Protein AF-A0A7R9HJ65-F1 (afdb_monomer_lite)

Radius of gyration: 23.32 Å; chains: 1; bounding box: 67×56×68 Å

Organism: NCBI:txid170555

Structure (mmCIF, N/CA/C/O backbone):
data_AF-A0A7R9HJ65-F1
#
_entry.id   AF-A0A7R9HJ65-F1
#
loop_
_atom_site.group_PDB
_atom_site.id
_atom_site.type_symbol
_atom_site.label_atom_id
_atom_site.label_alt_id
_atom_site.label_comp_id
_atom_site.label_asym_id
_atom_site.label_entity_id
_atom_site.label_seq_id
_atom_site.pdbx_PDB_ins_code
_atom_site.Cartn_x
_atom_site.Cartn_y
_atom_site.Cartn_z
_atom_site.occupancy
_atom_site.B_iso_or_equiv
_atom_site.auth_seq_id
_atom_site.auth_comp_id
_atom_site.auth_asym_id
_atom_site.auth_atom_id
_atom_site.pdbx_PDB_model_num
ATOM 1 N N . MET A 1 1 ? 46.222 -17.472 -14.767 1.00 26.11 1 MET A N 1
ATOM 2 C CA . MET A 1 1 ? 45.262 -18.427 -15.361 1.00 26.11 1 MET A CA 1
ATOM 3 C C . MET A 1 1 ? 44.500 -17.687 -16.441 1.00 26.11 1 MET A C 1
ATOM 5 O O . MET A 1 1 ? 43.893 -16.672 -16.134 1.00 26.11 1 MET A O 1
ATOM 9 N N . SER A 1 2 ? 44.626 -18.114 -17.695 1.00 20.55 2 SER A N 1
ATOM 10 C CA . SER A 1 2 ? 43.926 -17.523 -18.835 1.00 20.55 2 SER A CA 1
ATOM 11 C C . SER A 1 2 ? 42.445 -17.898 -18.783 1.00 20.55 2 SER A C 1
ATOM 13 O O . SER A 1 2 ? 42.084 -19.068 -18.866 1.00 20.55 2 SER A O 1
ATOM 15 N N . THR A 1 3 ? 41.571 -16.910 -18.630 1.00 23.78 3 THR A N 1
ATOM 16 C CA . THR A 1 3 ? 40.125 -17.082 -18.797 1.00 23.78 3 THR A CA 1
ATOM 17 C C . THR A 1 3 ? 39.753 -16.686 -20.220 1.00 23.78 3 THR A C 1
ATOM 19 O O . THR A 1 3 ? 39.739 -15.504 -20.551 1.00 23.78 3 THR A O 1
ATOM 22 N N . GLY A 1 4 ? 39.501 -17.683 -21.070 1.00 21.30 4 GLY A N 1
ATOM 23 C CA . GLY A 1 4 ? 38.876 -17.498 -22.380 1.00 21.30 4 GLY A CA 1
ATOM 24 C C . GLY A 1 4 ? 37.351 -17.468 -22.256 1.00 21.30 4 GLY A C 1
ATOM 25 O O . GLY A 1 4 ? 36.778 -18.196 -21.445 1.00 21.30 4 GLY A O 1
ATOM 26 N N . PHE A 1 5 ? 36.697 -16.627 -23.055 1.00 27.62 5 PHE A N 1
ATOM 27 C CA . PHE A 1 5 ? 35.241 -16.568 -23.167 1.00 27.62 5 PHE A CA 1
ATOM 28 C C . PHE A 1 5 ? 34.753 -17.605 -24.182 1.00 27.62 5 PHE A C 1
ATOM 30 O O . PHE A 1 5 ? 35.261 -17.672 -25.300 1.00 27.62 5 PHE A O 1
ATOM 37 N N . LEU A 1 6 ? 33.764 -18.414 -23.795 1.00 22.67 6 LEU A N 1
ATOM 38 C CA . LEU A 1 6 ? 33.111 -19.371 -24.684 1.00 22.67 6 LEU A CA 1
ATOM 39 C C . LEU A 1 6 ? 31.807 -18.747 -25.206 1.00 22.67 6 LEU A C 1
ATOM 41 O O . LEU A 1 6 ? 30.799 -18.739 -24.501 1.00 22.67 6 LEU A O 1
ATOM 45 N N . CYS A 1 7 ? 31.820 -18.223 -26.433 1.00 24.00 7 CYS A N 1
ATOM 46 C CA . CYS A 1 7 ? 30.585 -17.953 -27.171 1.00 24.00 7 CYS A CA 1
ATOM 47 C C . CYS A 1 7 ? 29.974 -19.295 -27.584 1.00 24.00 7 CYS A C 1
ATOM 49 O O . CYS A 1 7 ? 30.584 -20.049 -28.341 1.00 24.00 7 CYS A O 1
ATOM 51 N N . ILE A 1 8 ? 28.789 -19.616 -27.065 1.00 25.19 8 ILE A N 1
ATOM 52 C CA . ILE A 1 8 ? 28.050 -20.811 -27.478 1.00 25.19 8 ILE A CA 1
ATOM 53 C C . ILE A 1 8 ? 27.237 -20.442 -28.718 1.00 25.19 8 ILE A C 1
ATOM 55 O O . ILE A 1 8 ? 26.239 -19.731 -28.628 1.00 25.19 8 ILE A O 1
ATOM 59 N N . ASP A 1 9 ? 27.687 -20.932 -29.870 1.00 24.27 9 ASP A N 1
ATOM 60 C CA . ASP A 1 9 ? 26.897 -20.994 -31.096 1.00 24.27 9 ASP A CA 1
ATOM 61 C C . ASP A 1 9 ? 25.645 -21.859 -30.858 1.00 24.27 9 ASP A C 1
ATOM 63 O O . ASP A 1 9 ? 25.715 -22.946 -30.276 1.00 24.27 9 ASP A O 1
ATOM 67 N N . SER A 1 10 ? 24.496 -21.375 -31.330 1.00 30.28 10 SER A N 1
ATOM 68 C CA . SER A 1 10 ? 23.175 -22.013 -31.280 1.00 30.28 10 SER A CA 1
ATOM 69 C C . SER A 1 10 ? 23.114 -23.458 -31.809 1.00 30.28 10 SER A C 1
ATOM 71 O O . SER A 1 10 ? 22.160 -24.170 -31.495 1.00 30.28 10 SER A O 1
ATOM 73 N N . ASN A 1 11 ? 24.133 -23.923 -32.542 1.00 28.97 11 ASN A N 1
ATOM 74 C CA . ASN A 1 11 ? 24.221 -25.295 -33.057 1.00 28.97 11 ASN A CA 1
ATOM 75 C C . ASN A 1 11 ? 25.181 -26.231 -32.293 1.00 28.97 11 ASN A C 1
ATOM 77 O O . ASN A 1 11 ? 25.248 -27.426 -32.598 1.00 28.97 11 ASN A O 1
ATOM 81 N N . ALA A 1 12 ? 25.905 -25.755 -31.276 1.00 26.77 12 ALA A N 1
ATOM 82 C CA . ALA A 1 12 ? 26.898 -26.567 -30.575 1.00 26.77 12 ALA A CA 1
ATOM 83 C C . ALA A 1 12 ? 26.308 -27.283 -29.342 1.00 26.77 12 ALA A C 1
ATOM 85 O O . ALA A 1 12 ? 26.073 -26.690 -28.288 1.00 26.77 12 ALA A O 1
ATOM 86 N N . LYS A 1 13 ? 26.122 -28.609 -29.433 1.00 32.31 13 LYS A N 1
ATOM 87 C CA . LYS A 1 13 ? 25.860 -29.479 -28.270 1.00 32.31 13 LYS A CA 1
ATOM 88 C C . LYS A 1 13 ? 27.099 -29.543 -27.367 1.00 32.31 13 LYS A C 1
ATOM 90 O O . LYS A 1 13 ? 27.921 -30.444 -27.507 1.00 32.31 13 LYS A O 1
ATOM 95 N N . ALA A 1 14 ? 27.213 -28.641 -26.397 1.00 26.62 14 ALA A N 1
ATOM 96 C CA . ALA A 1 14 ? 28.236 -28.729 -25.358 1.00 26.62 14 ALA A CA 1
ATOM 97 C C . ALA A 1 14 ? 27.668 -29.377 -24.081 1.00 26.62 14 ALA A C 1
ATOM 99 O O . ALA A 1 14 ? 26.950 -28.755 -23.301 1.00 26.62 14 ALA A O 1
ATOM 100 N N . ARG A 1 15 ? 28.008 -30.653 -23.851 1.00 32.62 15 ARG A N 1
ATOM 101 C CA . ARG A 1 15 ? 27.999 -31.264 -22.511 1.00 32.62 15 ARG A CA 1
ATOM 102 C C . ARG A 1 15 ? 29.324 -30.921 -21.833 1.00 32.62 15 ARG A C 1
ATOM 104 O O . ARG A 1 15 ? 30.351 -31.335 -22.363 1.00 32.62 15 ARG A O 1
ATOM 111 N N . ARG A 1 16 ? 29.306 -30.315 -20.639 1.00 32.12 16 ARG A N 1
ATOM 112 C CA . ARG A 1 16 ? 30.127 -30.768 -19.497 1.00 32.12 16 ARG A CA 1
ATOM 113 C C . ARG A 1 16 ? 29.827 -30.040 -18.183 1.00 32.12 16 ARG A C 1
ATOM 115 O O . ARG A 1 16 ? 29.372 -28.905 -18.145 1.00 32.12 16 ARG A O 1
ATOM 122 N N . THR A 1 17 ? 30.090 -30.825 -17.148 1.00 31.55 17 THR A N 1
ATOM 123 C CA . THR A 1 17 ? 30.089 -30.646 -15.694 1.00 31.55 17 THR A CA 1
ATOM 124 C C . THR A 1 17 ? 30.709 -29.337 -15.201 1.00 31.55 17 THR A C 1
ATOM 126 O O . THR A 1 17 ? 31.811 -28.991 -15.616 1.00 31.55 17 THR A O 1
ATOM 129 N N . LEU A 1 18 ? 30.024 -28.665 -14.270 1.00 32.25 18 LEU A N 1
ATOM 130 C CA . LEU A 1 18 ? 30.516 -27.496 -13.533 1.00 32.25 18 LEU A CA 1
ATOM 131 C C . LEU A 1 18 ? 30.592 -27.823 -12.034 1.00 32.25 18 LEU A C 1
ATOM 133 O O . LEU A 1 18 ? 29.663 -28.419 -11.485 1.00 32.25 18 LEU A O 1
ATOM 137 N N . ASP A 1 19 ? 31.701 -27.433 -11.404 1.00 29.45 19 ASP A N 1
ATOM 138 C CA . ASP A 1 19 ? 32.012 -27.679 -9.992 1.00 29.45 19 ASP A CA 1
ATOM 139 C C . ASP A 1 19 ? 31.131 -26.868 -9.029 1.00 29.45 19 ASP A C 1
ATOM 141 O O . ASP A 1 19 ? 30.710 -25.743 -9.305 1.00 29.45 19 ASP A O 1
ATOM 145 N N . ALA A 1 20 ? 30.897 -27.429 -7.840 1.00 30.31 20 ALA A N 1
ATOM 146 C CA . ALA A 1 20 ? 29.960 -26.957 -6.814 1.00 30.31 20 ALA A CA 1
ATOM 147 C C . ALA A 1 20 ? 30.309 -25.606 -6.130 1.00 30.31 20 ALA A C 1
ATOM 149 O O . ALA A 1 20 ? 29.720 -25.275 -5.100 1.00 30.31 20 ALA A O 1
ATOM 150 N N . GLY A 1 21 ? 31.245 -24.820 -6.677 1.00 27.31 21 GLY A N 1
ATOM 151 C CA . GLY A 1 21 ? 31.765 -23.576 -6.087 1.00 27.31 21 GLY A CA 1
ATOM 152 C C . GLY A 1 21 ? 31.538 -22.289 -6.894 1.00 27.31 21 GLY A C 1
ATOM 153 O O . GLY A 1 21 ? 31.943 -21.217 -6.442 1.00 27.31 21 GLY A O 1
ATOM 154 N N . SER A 1 22 ? 30.921 -22.343 -8.078 1.00 28.52 22 SER A N 1
ATOM 155 C CA . SER A 1 22 ? 30.771 -21.161 -8.942 1.00 28.52 22 SER A CA 1
ATOM 156 C C . SER A 1 22 ? 29.714 -20.169 -8.422 1.00 28.52 22 SER A C 1
ATOM 158 O O . SER A 1 22 ? 28.592 -20.548 -8.090 1.00 28.52 22 SER A O 1
ATOM 160 N N . ARG A 1 23 ? 30.064 -18.875 -8.366 1.00 30.45 23 ARG A N 1
ATOM 161 C CA . ARG A 1 23 ? 29.131 -17.761 -8.103 1.00 30.45 23 ARG A CA 1
ATOM 162 C C . ARG A 1 23 ? 28.402 -17.389 -9.403 1.00 30.45 23 ARG A C 1
ATOM 164 O O . ARG A 1 23 ? 29.033 -17.324 -10.453 1.00 30.45 23 ARG A O 1
ATOM 171 N N . PHE A 1 24 ? 27.093 -17.146 -9.336 1.00 34.34 24 PHE A N 1
ATOM 172 C CA . PHE A 1 24 ? 26.239 -16.884 -10.506 1.00 34.34 24 PHE A CA 1
ATOM 173 C C . PHE A 1 24 ? 25.971 -15.385 -10.679 1.00 34.34 24 PHE A C 1
ATOM 175 O O . PHE A 1 24 ? 25.648 -14.713 -9.701 1.00 34.34 24 PHE A O 1
ATOM 182 N N . VAL A 1 25 ? 26.044 -14.893 -11.918 1.00 32.84 25 VAL A N 1
ATOM 183 C CA . VAL A 1 25 ? 25.649 -13.531 -12.318 1.00 32.84 25 VAL A CA 1
ATOM 184 C C . VAL A 1 25 ? 24.407 -13.647 -13.202 1.00 32.84 25 VAL A C 1
ATOM 186 O O . VAL A 1 25 ? 24.380 -14.469 -14.117 1.00 32.84 25 VAL A O 1
ATOM 189 N N . VAL A 1 26 ? 23.360 -12.874 -12.902 1.00 34.34 26 VAL A N 1
ATOM 190 C CA . VAL A 1 26 ? 22.130 -12.834 -13.710 1.00 34.34 26 VAL A CA 1
ATOM 191 C C . VAL A 1 26 ? 22.216 -11.644 -14.656 1.00 34.34 26 VAL A C 1
ATOM 193 O O . VAL A 1 26 ? 22.351 -10.508 -14.205 1.00 34.34 26 VAL A O 1
ATOM 196 N N . PHE A 1 27 ? 22.101 -11.913 -15.954 1.00 34.47 27 PHE A N 1
ATOM 197 C CA . PHE A 1 27 ? 22.073 -10.901 -17.004 1.00 34.47 27 PHE A CA 1
ATOM 198 C C . PHE A 1 27 ? 20.659 -10.787 -17.581 1.00 34.47 27 PHE A C 1
ATOM 200 O O . PHE A 1 27 ? 20.027 -11.800 -17.887 1.00 34.47 27 PHE A O 1
ATOM 207 N N . THR A 1 28 ? 20.163 -9.562 -17.736 1.00 36.16 28 THR A N 1
ATOM 208 C CA . THR A 1 28 ? 18.911 -9.262 -18.443 1.00 36.16 28 THR A CA 1
ATOM 209 C C . THR A 1 28 ? 19.227 -8.438 -19.683 1.00 36.16 28 THR A C 1
ATOM 211 O O . THR A 1 28 ? 19.872 -7.399 -19.575 1.00 36.16 28 THR A O 1
ATOM 214 N N . ILE A 1 29 ? 18.778 -8.905 -20.852 1.00 39.41 29 ILE A N 1
ATOM 215 C CA . ILE A 1 29 ? 18.858 -8.154 -22.111 1.00 39.41 29 ILE A CA 1
ATOM 216 C C . ILE A 1 29 ? 17.575 -7.331 -22.223 1.00 39.41 29 ILE A C 1
ATOM 218 O O . ILE A 1 29 ? 16.492 -7.904 -22.358 1.00 39.41 29 ILE A O 1
ATOM 222 N N . GLU A 1 30 ? 17.682 -6.005 -22.119 1.00 36.00 30 GLU A N 1
ATOM 223 C CA . GLU A 1 30 ? 16.508 -5.121 -22.091 1.00 36.00 30 GLU A CA 1
ATOM 224 C C . GLU A 1 30 ? 16.099 -4.594 -23.479 1.00 36.00 30 GLU A C 1
ATOM 226 O O . GLU A 1 30 ? 14.924 -4.280 -23.674 1.00 36.00 30 GLU A O 1
ATOM 231 N N . SER A 1 31 ? 17.001 -4.544 -24.473 1.00 36.03 31 SER A N 1
ATOM 232 C CA . SER A 1 31 ? 16.646 -4.168 -25.854 1.00 36.03 31 SER A CA 1
ATOM 233 C C . SER A 1 31 ? 17.723 -4.510 -26.898 1.00 36.03 31 SER A C 1
ATOM 235 O O . SER A 1 31 ? 18.891 -4.687 -26.567 1.00 36.03 31 SER A O 1
ATOM 237 N N . VAL A 1 32 ? 17.294 -4.590 -28.164 1.00 32.28 32 VAL A N 1
ATOM 238 C CA . VAL A 1 32 ? 18.119 -4.598 -29.385 1.00 32.28 32 VAL A CA 1
ATOM 239 C C . VAL A 1 32 ? 17.658 -3.379 -30.179 1.00 32.28 32 VAL A C 1
ATOM 241 O O . VAL A 1 32 ? 16.515 -3.353 -30.638 1.00 32.28 32 VAL A O 1
ATOM 244 N N . VAL A 1 33 ? 18.494 -2.348 -30.298 1.00 37.12 33 VAL A N 1
ATOM 245 C CA . VAL A 1 33 ? 18.158 -1.144 -31.075 1.00 37.12 33 VAL A CA 1
ATOM 246 C C . VAL A 1 33 ? 19.069 -1.077 -32.293 1.00 37.12 33 VAL A C 1
ATOM 248 O O . VAL A 1 33 ? 20.281 -0.967 -32.135 1.00 37.12 33 VAL A O 1
ATOM 251 N N . ALA A 1 34 ? 18.475 -1.132 -33.487 1.00 33.91 34 ALA A N 1
ATOM 252 C CA . ALA A 1 34 ? 19.133 -0.788 -34.743 1.00 33.91 34 ALA A CA 1
ATOM 253 C C . ALA A 1 34 ? 18.885 0.699 -35.035 1.00 33.91 34 ALA A C 1
ATOM 255 O O . ALA A 1 34 ? 17.727 1.117 -35.114 1.00 33.91 34 ALA A O 1
ATOM 256 N N . THR A 1 35 ? 19.933 1.511 -35.187 1.00 41.88 35 THR A N 1
ATOM 257 C CA . THR A 1 35 ? 19.783 2.926 -35.566 1.00 41.88 35 THR A CA 1
ATO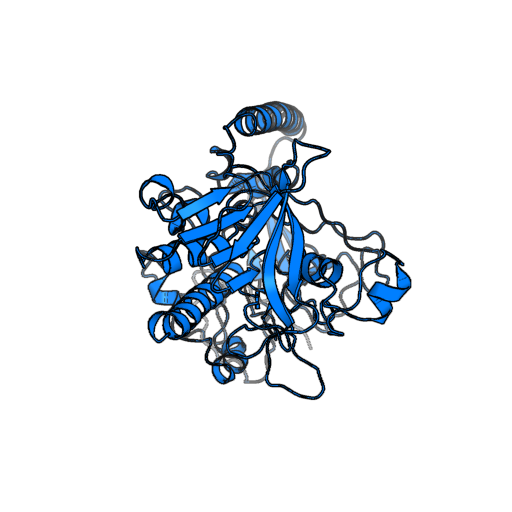M 258 C C . THR A 1 35 ? 20.511 3.237 -36.869 1.00 41.88 35 THR A C 1
ATOM 260 O O . THR A 1 35 ? 21.663 2.871 -37.061 1.00 41.88 35 THR A O 1
ATOM 263 N N . ASN A 1 36 ? 19.825 3.955 -37.759 1.00 39.09 36 ASN A N 1
ATOM 264 C CA . ASN A 1 36 ? 20.434 4.854 -38.734 1.00 39.09 36 ASN A CA 1
ATOM 265 C C . ASN A 1 36 ? 19.579 6.134 -38.767 1.00 39.09 36 ASN A C 1
ATOM 267 O O . ASN A 1 36 ? 18.357 6.049 -38.862 1.00 39.09 36 ASN A O 1
ATOM 271 N N . THR A 1 37 ? 20.243 7.297 -38.734 1.00 44.09 37 THR A N 1
ATOM 272 C CA . THR A 1 37 ? 19.756 8.698 -38.845 1.00 44.09 37 THR A CA 1
ATOM 273 C C . THR A 1 37 ? 19.435 9.458 -37.541 1.00 44.09 37 THR A C 1
ATOM 275 O O . THR A 1 37 ? 18.446 9.223 -36.856 1.00 44.09 37 THR A O 1
ATOM 278 N N . THR A 1 38 ? 20.285 10.442 -37.219 1.00 47.88 38 THR A N 1
ATOM 279 C CA . THR A 1 38 ? 20.420 11.013 -35.863 1.00 47.88 38 THR A CA 1
ATOM 280 C C . THR A 1 38 ? 19.763 12.389 -35.659 1.00 47.88 38 THR A C 1
ATOM 282 O O . THR A 1 38 ? 19.570 12.785 -34.521 1.00 47.88 38 THR A O 1
ATOM 285 N N . ALA A 1 39 ? 19.371 13.133 -36.703 1.00 35.47 39 ALA A N 1
ATOM 286 C CA . ALA A 1 39 ? 18.845 14.506 -36.533 1.00 35.47 39 ALA A CA 1
ATOM 287 C C . ALA A 1 39 ? 17.316 14.635 -36.709 1.00 35.47 39 ALA A C 1
ATOM 289 O O . ALA A 1 39 ? 16.653 15.308 -35.921 1.00 35.47 39 ALA A O 1
ATOM 290 N N . CYS A 1 40 ? 16.727 13.954 -37.701 1.00 35.53 40 CYS A N 1
ATOM 291 C CA . CYS A 1 40 ? 15.275 13.986 -37.939 1.00 35.53 40 CYS A CA 1
ATOM 292 C C . CYS A 1 40 ? 14.498 13.250 -36.831 1.00 35.53 40 CYS A C 1
ATOM 294 O O . CYS A 1 40 ? 13.454 13.718 -36.379 1.00 35.53 40 CYS A O 1
ATOM 296 N N . VAL A 1 41 ? 15.059 12.149 -36.318 1.00 50.16 41 VAL A N 1
ATOM 297 C CA . VAL A 1 41 ? 14.464 11.355 -35.233 1.00 50.16 41 VAL A CA 1
ATOM 298 C C . VAL A 1 41 ? 14.353 12.162 -33.938 1.00 50.16 41 VAL A C 1
ATOM 300 O O . VAL A 1 41 ? 13.341 12.048 -33.259 1.00 50.16 41 VAL A O 1
ATOM 303 N N . ILE A 1 42 ? 15.324 13.026 -33.615 1.00 44.84 42 ILE A N 1
ATOM 304 C CA . ILE A 1 42 ? 15.320 13.799 -32.359 1.00 44.84 42 ILE A CA 1
ATOM 305 C C . ILE A 1 42 ? 14.216 14.864 -32.358 1.00 44.84 42 ILE A C 1
ATOM 307 O O . ILE A 1 42 ? 13.472 14.966 -31.386 1.00 44.84 42 ILE A O 1
ATOM 311 N N . ASN A 1 43 ? 14.050 15.628 -33.443 1.00 43.75 43 ASN A N 1
ATOM 312 C CA . ASN A 1 43 ? 12.994 16.647 -33.514 1.00 43.75 43 ASN A CA 1
ATOM 313 C C . ASN A 1 43 ? 11.592 16.032 -33.616 1.00 43.75 43 ASN A C 1
ATOM 315 O O . ASN A 1 43 ? 10.664 16.517 -32.966 1.00 43.75 43 ASN A O 1
ATOM 319 N N . THR A 1 44 ? 11.430 14.933 -34.358 1.00 53.31 44 THR A N 1
ATOM 320 C CA . THR A 1 44 ? 10.157 14.198 -34.400 1.00 53.31 44 THR A CA 1
ATOM 321 C C . THR A 1 44 ? 9.855 13.542 -33.053 1.00 53.31 44 THR A C 1
ATOM 323 O O . THR A 1 44 ? 8.713 13.600 -32.607 1.00 53.31 44 THR A O 1
ATOM 326 N N . ALA A 1 45 ? 10.861 13.004 -32.354 1.00 55.16 45 ALA A N 1
ATOM 327 C CA . ALA A 1 45 ? 10.707 12.492 -30.996 1.00 55.16 45 ALA A CA 1
ATOM 328 C C . ALA A 1 45 ? 10.326 13.609 -30.020 1.00 55.16 45 ALA A C 1
ATOM 330 O O . ALA A 1 45 ? 9.383 13.427 -29.269 1.00 55.16 45 ALA A O 1
ATOM 331 N N . ASN A 1 46 ? 10.961 14.784 -30.058 1.00 50.28 46 ASN A N 1
ATOM 332 C CA . ASN A 1 46 ? 10.620 15.905 -29.173 1.00 50.28 46 ASN A CA 1
ATOM 333 C C . ASN A 1 46 ? 9.206 16.451 -29.429 1.00 50.28 46 ASN A C 1
ATOM 335 O O . ASN A 1 46 ? 8.460 16.686 -28.481 1.00 50.28 46 ASN A O 1
ATOM 339 N N . ASN A 1 47 ? 8.796 16.593 -30.692 1.00 53.12 47 ASN A N 1
ATOM 340 C CA . ASN A 1 47 ? 7.438 17.020 -31.041 1.00 53.12 47 ASN A CA 1
ATOM 341 C C . ASN A 1 47 ? 6.396 15.964 -30.665 1.00 53.12 47 ASN A C 1
ATOM 343 O O . ASN A 1 47 ? 5.368 16.300 -30.074 1.00 53.12 47 ASN A O 1
ATOM 347 N N . PHE A 1 48 ? 6.687 14.687 -30.937 1.00 68.94 48 PHE A N 1
ATOM 348 C CA . PHE A 1 48 ? 5.887 13.577 -30.439 1.00 68.94 48 PHE A CA 1
ATOM 349 C C . PHE A 1 48 ? 5.791 13.653 -28.920 1.00 68.94 48 PHE A C 1
ATOM 351 O O . PHE A 1 48 ? 4.690 13.612 -28.404 1.00 68.94 48 PHE A O 1
ATOM 358 N N . MET A 1 49 ? 6.895 13.870 -28.207 1.00 61.09 49 MET A N 1
ATOM 359 C CA . MET A 1 49 ? 6.938 13.953 -26.749 1.00 61.09 49 MET A CA 1
ATOM 360 C C . MET A 1 49 ? 6.137 15.125 -26.187 1.00 61.09 49 MET A C 1
ATOM 362 O O . MET A 1 49 ? 5.450 14.946 -25.181 1.00 61.09 49 MET A O 1
ATOM 366 N N . THR A 1 50 ? 6.162 16.297 -26.819 1.00 61.25 50 THR A N 1
ATOM 367 C CA . THR A 1 50 ? 5.342 17.444 -26.407 1.00 61.25 50 THR A CA 1
ATOM 368 C C . THR A 1 50 ? 3.859 17.170 -26.644 1.00 61.25 50 THR A C 1
ATOM 370 O O . THR A 1 50 ? 3.054 17.346 -25.731 1.00 61.25 50 THR A O 1
ATOM 373 N N . ILE A 1 51 ? 3.484 16.666 -27.825 1.00 65.25 51 ILE A N 1
ATOM 374 C CA . ILE A 1 51 ? 2.092 16.294 -28.133 1.00 65.25 51 ILE A CA 1
ATOM 375 C C . ILE A 1 51 ? 1.620 15.184 -27.184 1.00 65.25 51 ILE A C 1
ATOM 377 O O . ILE A 1 51 ? 0.546 15.272 -26.596 1.00 65.25 51 ILE A O 1
ATOM 381 N N . PHE A 1 52 ? 2.453 14.172 -26.974 1.00 66.69 52 PHE A N 1
ATOM 382 C CA . PHE A 1 52 ? 2.222 13.033 -26.098 1.00 66.69 52 PHE A CA 1
ATOM 383 C C . PHE A 1 52 ? 2.028 13.469 -24.644 1.00 66.69 52 PHE A C 1
ATOM 385 O O . PHE A 1 52 ? 1.069 13.056 -23.997 1.00 66.69 52 PHE A O 1
ATOM 392 N N . SER A 1 53 ? 2.877 14.368 -24.142 1.00 62.19 53 SER A N 1
ATOM 393 C CA . SER A 1 53 ? 2.758 14.928 -22.791 1.00 62.19 53 SER A CA 1
ATOM 394 C C . SER A 1 53 ? 1.473 15.742 -22.626 1.00 62.19 53 SER A C 1
ATOM 396 O O . SER A 1 53 ? 0.790 15.604 -21.611 1.00 62.19 53 SER A O 1
ATOM 398 N N . THR A 1 54 ? 1.101 16.532 -23.637 1.00 64.25 54 THR A N 1
ATOM 399 C CA . THR A 1 54 ? -0.148 17.307 -23.651 1.00 64.25 54 THR A CA 1
ATOM 400 C C . THR A 1 54 ? -1.382 16.402 -23.700 1.00 64.25 54 THR A C 1
ATOM 402 O O . THR A 1 54 ? -2.337 16.636 -22.962 1.00 64.25 54 THR A O 1
ATOM 405 N N . LEU A 1 55 ? -1.362 15.322 -24.490 1.00 66.19 55 LEU A N 1
ATOM 406 C CA . LEU A 1 55 ? -2.445 14.331 -24.546 1.00 66.19 55 LEU A CA 1
ATOM 407 C C . LEU A 1 55 ? -2.611 13.589 -23.215 1.00 66.19 55 LEU A C 1
ATOM 409 O O . LEU A 1 55 ? -3.735 13.400 -22.751 1.00 66.19 55 LEU A O 1
ATOM 413 N N . ILE A 1 56 ? -1.504 13.217 -22.563 1.00 64.50 56 ILE A N 1
ATOM 414 C CA . ILE A 1 56 ? -1.535 12.637 -21.215 1.00 64.50 56 ILE A CA 1
ATOM 415 C C . ILE A 1 56 ? -2.149 13.629 -20.230 1.00 64.50 56 ILE A C 1
ATOM 417 O O . ILE A 1 56 ? -3.056 13.264 -19.483 1.00 64.50 56 ILE A O 1
ATOM 421 N N . ALA A 1 57 ? -1.693 14.884 -20.239 1.00 60.47 57 ALA A N 1
ATOM 422 C CA . ALA A 1 57 ? -2.217 15.917 -19.354 1.00 60.47 57 ALA A CA 1
ATOM 423 C C . ALA A 1 57 ? -3.730 16.115 -19.555 1.00 60.47 57 ALA A C 1
ATOM 425 O O . ALA A 1 57 ? -4.476 16.119 -18.573 1.00 60.47 57 ALA A O 1
ATOM 426 N N . ALA A 1 58 ? -4.197 16.165 -20.806 1.00 61.31 58 ALA A N 1
ATOM 427 C CA . ALA A 1 58 ? -5.615 16.270 -21.145 1.00 61.31 58 ALA A CA 1
ATOM 428 C C . ALA A 1 58 ? -6.439 15.070 -20.639 1.00 61.31 58 ALA A C 1
ATOM 430 O O . ALA A 1 58 ? -7.533 15.258 -20.114 1.00 61.31 58 ALA A O 1
ATOM 431 N N . GLN A 1 59 ? -5.908 13.843 -20.713 1.00 59.56 59 GLN A N 1
ATOM 432 C CA . GLN A 1 59 ? -6.577 12.648 -20.174 1.00 59.56 59 GLN A CA 1
ATOM 433 C C . GLN A 1 59 ? -6.603 12.594 -18.639 1.00 59.56 59 GLN A C 1
ATOM 435 O O . GLN A 1 59 ? -7.443 11.901 -18.061 1.00 59.56 59 GLN A O 1
ATOM 440 N N . THR A 1 60 ? -5.692 13.303 -17.966 1.00 52.75 60 THR A N 1
ATOM 441 C CA . THR A 1 60 ? -5.631 13.347 -16.496 1.00 52.75 60 THR A CA 1
ATOM 442 C C . THR A 1 60 ? -6.541 14.403 -15.865 1.00 52.75 60 THR A C 1
ATOM 444 O O . THR A 1 60 ? -6.751 14.361 -14.651 1.00 52.75 60 THR A O 1
ATOM 447 N N . GLN A 1 61 ? -7.104 15.329 -16.652 1.00 48.12 61 GLN A N 1
ATOM 448 C CA . GLN A 1 61 ? -7.995 16.365 -16.134 1.00 48.12 61 GLN A CA 1
ATOM 449 C C . GLN A 1 61 ? -9.460 15.905 -16.085 1.00 48.12 61 GLN A C 1
ATOM 451 O O . GLN A 1 61 ? -10.005 15.353 -17.034 1.00 48.12 61 GLN A O 1
ATOM 456 N N . ASN A 1 62 ? -10.095 16.192 -14.947 1.00 49.88 62 ASN A N 1
ATOM 457 C CA . ASN A 1 62 ? -11.529 16.094 -14.677 1.00 49.88 62 ASN A CA 1
ATOM 458 C C . ASN A 1 62 ? -12.182 14.711 -14.763 1.00 49.88 62 ASN A C 1
ATOM 460 O O . ASN A 1 62 ? -12.799 14.335 -15.757 1.00 49.88 62 ASN A O 1
ATOM 464 N N . ARG A 1 63 ? -12.227 14.035 -13.607 1.00 49.19 63 ARG A N 1
ATOM 465 C CA . ARG A 1 63 ? -13.402 13.243 -13.217 1.00 49.19 63 ARG A CA 1
ATOM 466 C C . ARG A 1 63 ? -13.739 13.517 -11.758 1.00 49.19 63 ARG A C 1
ATOM 468 O O . ARG A 1 63 ? -12.848 13.530 -10.912 1.00 49.19 63 ARG A O 1
ATOM 475 N N . SER A 1 64 ? -15.023 13.753 -11.507 1.00 45.91 64 SER A N 1
ATOM 476 C CA . SER A 1 64 ? -15.614 14.047 -10.203 1.00 45.91 64 SER A CA 1
ATOM 477 C C . SER A 1 64 ? -15.110 13.086 -9.128 1.00 45.91 64 SER A C 1
ATOM 479 O O . SER A 1 64 ? -15.295 11.870 -9.227 1.00 45.91 64 SER A O 1
ATOM 481 N N . THR A 1 65 ? -14.486 13.632 -8.089 1.00 54.81 65 THR A N 1
ATOM 482 C CA . THR A 1 65 ? -14.306 12.933 -6.820 1.00 54.81 65 THR A CA 1
ATOM 483 C C . THR A 1 65 ? -15.687 12.728 -6.215 1.00 54.81 65 THR A C 1
ATOM 485 O O . THR A 1 65 ? -16.378 13.700 -5.922 1.00 54.81 65 THR A O 1
ATOM 488 N N . GLU A 1 66 ? -16.110 11.474 -6.061 1.00 58.66 66 GLU A N 1
ATOM 489 C CA . GLU A 1 66 ? -17.289 11.148 -5.259 1.00 58.66 66 GLU A CA 1
ATOM 490 C C . GLU A 1 66 ? -16.983 11.616 -3.828 1.00 58.66 66 GLU A C 1
ATOM 492 O O . GLU A 1 66 ? -16.138 11.037 -3.140 1.00 58.66 66 GLU A O 1
ATOM 497 N N . LEU A 1 67 ? -17.572 12.747 -3.432 1.00 58.72 67 LEU A N 1
ATOM 498 C CA . LEU A 1 67 ? -17.407 13.306 -2.098 1.00 58.72 67 LEU A CA 1
ATOM 499 C C . LEU A 1 67 ? -18.128 12.380 -1.124 1.00 58.72 67 LEU A C 1
ATOM 501 O O . LEU A 1 67 ? -19.341 12.192 -1.203 1.00 58.72 67 LEU A O 1
ATOM 505 N N . ILE A 1 68 ? -17.367 11.777 -0.218 1.00 66.75 68 ILE A N 1
ATOM 506 C CA . ILE A 1 68 ? -17.938 10.966 0.850 1.00 66.75 68 ILE A CA 1
ATOM 507 C C . ILE A 1 68 ? -18.446 11.918 1.937 1.00 66.75 68 ILE A C 1
ATOM 509 O O . ILE A 1 68 ? -17.715 12.847 2.301 1.00 66.75 68 ILE A O 1
ATOM 513 N N . PRO A 1 69 ? -19.665 11.712 2.471 1.00 63.38 69 PRO A N 1
ATOM 514 C CA . PRO A 1 69 ? -20.167 12.503 3.583 1.00 63.38 69 PRO A CA 1
ATOM 515 C C . PRO A 1 69 ? -19.155 12.558 4.731 1.00 63.38 69 PRO A C 1
ATOM 517 O O . PRO A 1 69 ? -18.507 11.556 5.063 1.00 63.38 69 PRO A O 1
ATOM 520 N N . LYS A 1 70 ? -19.018 13.736 5.349 1.00 63.62 70 LYS A N 1
ATOM 521 C CA . LYS A 1 70 ? -18.156 13.910 6.524 1.00 63.62 70 LYS A CA 1
ATOM 522 C C . LYS A 1 70 ? -18.548 12.888 7.599 1.00 63.62 70 LYS A C 1
ATOM 524 O O . LYS A 1 70 ? -19.731 12.703 7.862 1.00 63.62 70 LYS A O 1
ATOM 529 N N . ASN A 1 71 ? -17.547 12.254 8.212 1.00 65.75 71 ASN A N 1
ATOM 530 C CA . ASN A 1 71 ? -17.703 11.254 9.277 1.00 65.75 71 ASN A CA 1
ATOM 531 C C . ASN A 1 71 ? -18.386 9.942 8.851 1.00 65.75 71 ASN A C 1
ATOM 533 O O . ASN A 1 71 ? -19.055 9.301 9.659 1.00 65.75 71 ASN A O 1
ATOM 537 N N . THR A 1 72 ? -18.200 9.512 7.601 1.00 76.12 72 THR A N 1
ATOM 538 C CA . THR A 1 72 ? -18.620 8.164 7.195 1.00 76.12 72 THR A CA 1
ATOM 539 C C . THR A 1 72 ? -17.728 7.110 7.856 1.00 76.12 72 THR A C 1
ATOM 541 O O . THR A 1 72 ? -16.497 7.184 7.795 1.00 76.12 72 THR A O 1
ATOM 544 N N . GLU A 1 73 ? -18.366 6.126 8.482 1.00 88.62 73 GLU A N 1
ATOM 545 C CA . GLU A 1 73 ? -17.717 5.018 9.174 1.00 88.62 73 GLU A CA 1
ATOM 546 C C . GLU A 1 73 ? -17.642 3.782 8.266 1.00 88.62 73 GLU A C 1
ATOM 548 O O . GLU A 1 73 ? -18.618 3.410 7.614 1.00 88.62 73 GLU A O 1
ATOM 553 N N . PHE A 1 74 ? -16.480 3.131 8.236 1.00 95.06 74 PHE A N 1
ATOM 554 C CA . PHE A 1 74 ? -16.216 1.950 7.414 1.00 95.06 74 PHE A CA 1
ATOM 555 C C . PHE A 1 74 ? -15.811 0.745 8.270 1.00 95.06 74 PHE A C 1
ATOM 557 O O . PHE A 1 74 ? -15.432 0.871 9.433 1.00 95.06 74 PHE A O 1
ATOM 564 N N . ASP A 1 75 ? -15.844 -0.454 7.692 1.00 97.06 75 ASP A N 1
ATOM 565 C CA . ASP A 1 75 ? -15.252 -1.625 8.339 1.00 97.06 75 ASP A CA 1
ATOM 566 C C . ASP A 1 75 ? -13.736 -1.617 8.171 1.00 97.06 75 ASP A C 1
ATOM 568 O O . ASP A 1 75 ? -13.004 -1.901 9.112 1.00 97.06 75 ASP A O 1
ATOM 572 N N . PHE A 1 76 ? -13.248 -1.266 6.982 1.00 97.81 76 PHE A N 1
ATOM 573 C CA . PHE A 1 76 ? -11.818 -1.217 6.697 1.00 97.81 76 PHE A CA 1
ATOM 574 C C . PHE A 1 76 ? -11.462 0.034 5.911 1.00 97.81 76 PHE A C 1
ATOM 576 O O . PHE A 1 76 ? -12.098 0.345 4.904 1.00 97.81 76 PHE A O 1
ATOM 583 N N . ILE A 1 77 ? -10.385 0.695 6.329 1.00 97.00 77 ILE A N 1
ATOM 584 C CA . ILE A 1 77 ? -9.778 1.797 5.583 1.00 97.00 77 ILE A CA 1
ATOM 585 C C . ILE A 1 77 ? -8.425 1.331 5.057 1.00 97.00 77 ILE A C 1
ATOM 587 O O . ILE A 1 77 ? -7.544 0.958 5.828 1.00 97.00 77 ILE A O 1
ATOM 591 N N . VAL A 1 78 ? -8.250 1.370 3.740 1.00 96.50 78 VAL A N 1
ATOM 592 C CA . VAL A 1 78 ? -7.014 1.019 3.041 1.00 96.50 78 VAL A CA 1
ATOM 593 C C . VAL A 1 78 ? -6.331 2.298 2.563 1.00 96.50 78 VAL A C 1
ATOM 595 O O . VAL A 1 78 ? -6.862 3.047 1.742 1.00 96.50 78 VAL A O 1
ATOM 598 N N . VAL A 1 79 ? -5.123 2.538 3.066 1.00 94.75 79 VAL A N 1
ATOM 599 C CA . VAL A 1 79 ? -4.313 3.714 2.736 1.00 94.75 79 VAL A CA 1
ATOM 600 C C . VAL A 1 79 ? -3.365 3.371 1.589 1.00 94.75 79 VAL A C 1
ATOM 602 O O . VAL A 1 79 ? -2.378 2.660 1.785 1.00 94.75 79 VAL A O 1
ATOM 605 N N . GLY A 1 80 ? -3.650 3.899 0.399 1.00 88.81 80 GLY A N 1
ATOM 606 C CA . GLY A 1 80 ? -2.897 3.672 -0.835 1.00 88.81 80 GLY A CA 1
ATOM 607 C C . GLY A 1 80 ? -3.591 2.689 -1.781 1.00 88.81 80 GLY A C 1
ATOM 608 O O . GLY A 1 80 ? -3.632 1.485 -1.531 1.00 88.81 80 GLY A O 1
ATOM 609 N N . GLY A 1 81 ? -4.063 3.187 -2.924 1.00 79.31 81 GLY A N 1
ATOM 610 C CA . GLY A 1 81 ? -4.668 2.430 -4.022 1.00 79.31 81 GLY A CA 1
ATOM 611 C C . GLY A 1 81 ? -3.634 1.953 -5.045 1.00 79.31 81 GLY A C 1
ATOM 612 O O . GLY A 1 81 ? -3.683 2.318 -6.217 1.00 79.31 81 GLY A O 1
ATOM 613 N N . GLY A 1 82 ? -2.667 1.150 -4.600 1.00 78.25 82 GLY A N 1
ATOM 614 C CA . GLY A 1 82 ? -1.618 0.582 -5.458 1.00 78.25 82 GLY A CA 1
ATOM 615 C C . GLY A 1 82 ? -1.786 -0.884 -5.819 1.00 78.25 82 GLY A C 1
ATOM 616 O O . GLY A 1 82 ? -2.868 -1.457 -5.708 1.00 78.25 82 GLY A O 1
ATOM 617 N N . SER A 1 83 ? -0.659 -1.515 -6.179 1.00 78.19 83 SER A N 1
ATOM 618 C CA . SER A 1 83 ? -0.564 -2.964 -6.400 1.00 78.19 83 SER A CA 1
ATOM 619 C C . SER A 1 83 ? -1.232 -3.786 -5.300 1.00 78.19 83 SER A C 1
ATOM 621 O O . SER A 1 83 ? -1.909 -4.768 -5.583 1.00 78.19 83 SER A O 1
ATOM 623 N N . THR A 1 84 ? -1.082 -3.356 -4.053 1.00 88.44 84 THR A N 1
ATOM 624 C CA . THR A 1 84 ? -1.569 -4.055 -2.865 1.00 88.44 84 THR A CA 1
ATOM 625 C C . THR A 1 84 ? -2.958 -3.583 -2.435 1.00 88.44 84 THR A C 1
ATOM 627 O O . THR A 1 84 ? -3.837 -4.400 -2.162 1.00 88.44 84 THR A O 1
ATOM 630 N N . GLY A 1 85 ? -3.231 -2.279 -2.496 1.00 89.62 85 GLY A N 1
ATOM 631 C CA . GLY A 1 85 ? -4.515 -1.717 -2.068 1.00 89.62 85 GLY A CA 1
ATOM 632 C C . GLY A 1 85 ? -5.708 -2.305 -2.821 1.00 89.62 85 GLY A C 1
ATOM 633 O O . GLY A 1 85 ? -6.760 -2.556 -2.240 1.00 89.62 85 GLY A O 1
ATOM 634 N N . TYR A 1 86 ? -5.530 -2.619 -4.104 1.00 88.25 86 TYR A N 1
ATOM 635 C CA . TYR A 1 86 ? -6.583 -3.211 -4.932 1.00 88.25 86 TYR A CA 1
ATOM 636 C C . TYR A 1 86 ? -6.784 -4.693 -4.725 1.00 88.25 86 TYR A C 1
ATOM 638 O O . TYR A 1 86 ? -7.913 -5.169 -4.800 1.00 88.25 86 TYR A O 1
ATOM 646 N N . VAL A 1 87 ? -5.711 -5.421 -4.431 1.00 91.12 87 VAL A N 1
ATOM 647 C CA . VAL A 1 87 ? -5.821 -6.824 -4.042 1.00 91.12 87 VAL A CA 1
ATOM 648 C C . VAL A 1 87 ? -6.580 -6.911 -2.717 1.00 91.12 87 VAL A C 1
ATOM 650 O O . VAL A 1 87 ? -7.522 -7.694 -2.620 1.00 91.12 87 VAL A O 1
ATOM 653 N N . LEU A 1 88 ? -6.255 -6.054 -1.738 1.00 94.00 88 LEU A N 1
ATOM 654 C CA . LEU A 1 88 ? -7.016 -5.939 -0.488 1.00 94.00 88 LEU A CA 1
ATOM 655 C C . LEU A 1 88 ? -8.479 -5.610 -0.764 1.00 94.00 88 LEU A C 1
ATOM 657 O O . LEU A 1 88 ? -9.360 -6.332 -0.312 1.00 94.00 88 LEU A O 1
ATOM 661 N N . ALA A 1 89 ? -8.748 -4.575 -1.553 1.00 89.81 89 ALA A N 1
ATOM 662 C CA . ALA A 1 89 ? -10.108 -4.168 -1.861 1.00 89.81 89 ALA A CA 1
ATOM 663 C C . ALA A 1 89 ? -10.915 -5.267 -2.543 1.00 89.81 89 ALA A C 1
ATOM 665 O O . ALA A 1 89 ? -12.022 -5.571 -2.103 1.00 89.81 89 ALA A O 1
ATOM 666 N N . ARG A 1 90 ? -10.353 -5.918 -3.569 1.00 92.56 90 ARG A N 1
ATOM 667 C CA . ARG A 1 90 ? -10.981 -7.041 -4.273 1.00 92.56 90 ARG A CA 1
ATOM 668 C C . ARG A 1 90 ? -11.305 -8.178 -3.316 1.00 92.56 90 ARG A C 1
ATOM 670 O O . ARG A 1 90 ? -12.402 -8.717 -3.398 1.00 92.56 90 ARG A O 1
ATOM 677 N N . ARG A 1 91 ? -10.384 -8.537 -2.421 1.00 95.06 91 ARG A N 1
ATOM 678 C CA . ARG A 1 91 ? -10.569 -9.655 -1.489 1.00 95.06 91 ARG A CA 1
ATOM 679 C C . ARG A 1 91 ? -11.536 -9.303 -0.367 1.00 95.06 91 ARG A C 1
ATOM 681 O O . ARG A 1 91 ? -12.474 -10.056 -0.139 1.00 95.06 91 ARG A O 1
ATOM 688 N N . LEU A 1 92 ? -11.347 -8.184 0.325 1.00 96.44 92 LEU A N 1
ATOM 689 C CA . LEU A 1 92 ? -12.160 -7.810 1.485 1.00 96.44 92 LEU A CA 1
ATOM 690 C C . LEU A 1 92 ? -13.609 -7.488 1.093 1.00 96.44 92 LEU A C 1
ATOM 692 O O . LEU A 1 92 ? -14.519 -7.959 1.764 1.00 96.44 92 LEU A O 1
ATOM 696 N N . SER A 1 93 ? -13.836 -6.825 -0.048 1.00 96.00 93 SER A N 1
ATOM 697 C CA . SER A 1 93 ? -15.199 -6.559 -0.549 1.00 96.00 93 SER A CA 1
ATOM 698 C C . SER A 1 93 ? -15.921 -7.795 -1.108 1.00 96.00 93 SER A C 1
ATOM 700 O O . SER A 1 93 ? -17.069 -7.688 -1.524 1.00 96.00 93 SER A O 1
ATOM 702 N N . GLU A 1 94 ? -15.293 -8.983 -1.133 1.00 95.81 94 GLU A N 1
ATOM 703 C CA . GLU A 1 94 ? -16.031 -10.244 -1.350 1.00 95.81 94 GLU A CA 1
ATOM 704 C C . GLU A 1 94 ? -16.992 -10.555 -0.199 1.00 95.81 94 GLU A C 1
ATOM 706 O O . GLU A 1 94 ? -17.910 -11.338 -0.404 1.00 95.81 94 GLU A O 1
ATOM 711 N N . VAL A 1 95 ? -16.780 -9.979 0.989 1.00 96.56 95 VAL A N 1
ATOM 712 C CA . VAL A 1 95 ? -17.699 -10.102 2.122 1.00 96.56 95 VAL A CA 1
ATOM 713 C C . VAL A 1 95 ? -18.717 -8.960 2.027 1.00 96.56 95 VAL A C 1
ATOM 715 O O . VAL A 1 95 ? -18.334 -7.813 2.265 1.00 96.56 95 VAL A O 1
ATOM 718 N N . PRO A 1 96 ? -19.991 -9.222 1.671 1.00 94.88 96 PRO A N 1
ATOM 719 C CA . PRO A 1 96 ? -20.943 -8.152 1.353 1.00 94.88 96 PRO A CA 1
ATOM 720 C C . PRO A 1 96 ? -21.269 -7.241 2.540 1.00 94.88 96 PRO A C 1
ATOM 722 O O . PRO A 1 96 ? -21.582 -6.074 2.345 1.00 94.88 96 PRO A O 1
ATOM 725 N N . SER A 1 97 ? -21.160 -7.762 3.767 1.00 95.06 97 SER A N 1
ATOM 726 C CA . SER A 1 97 ? -21.418 -7.013 4.999 1.00 95.06 97 SER A CA 1
ATOM 727 C C . SER A 1 97 ? -20.293 -6.057 5.401 1.00 95.06 97 SER A C 1
ATOM 729 O O . SER A 1 97 ? -20.455 -5.339 6.381 1.00 95.06 97 SER A O 1
ATOM 731 N N . TRP A 1 98 ? -19.152 -6.051 4.699 1.00 96.75 98 TRP A N 1
ATOM 732 C CA . TRP A 1 98 ? -18.031 -5.164 5.016 1.00 96.75 98 TRP A CA 1
ATOM 733 C C . TRP A 1 98 ? -17.954 -3.991 4.054 1.00 96.75 98 TRP A C 1
ATOM 735 O O . TRP A 1 98 ? -17.824 -4.188 2.847 1.00 96.75 98 TRP A O 1
ATOM 745 N N . ASN A 1 99 ? -17.930 -2.782 4.605 1.00 95.69 99 ASN A N 1
ATOM 746 C CA . ASN A 1 99 ? -17.719 -1.541 3.876 1.00 95.69 99 ASN A CA 1
ATOM 747 C C . ASN A 1 99 ? -16.226 -1.213 3.816 1.00 95.69 99 ASN A C 1
ATOM 749 O O . ASN A 1 99 ? -15.572 -1.015 4.843 1.00 95.69 99 ASN A O 1
ATOM 753 N N . ILE A 1 100 ? -15.680 -1.162 2.603 1.00 96.00 100 ILE A N 1
ATOM 754 C CA . ILE A 1 100 ? -14.252 -0.955 2.357 1.00 96.00 100 ILE A CA 1
ATOM 755 C C . ILE A 1 100 ? -14.031 0.430 1.760 1.00 96.00 100 ILE A C 1
ATOM 757 O O . ILE A 1 100 ? -14.619 0.758 0.729 1.00 96.00 100 ILE A O 1
ATOM 761 N N . PHE A 1 101 ? -13.127 1.203 2.358 1.00 94.75 101 PHE A N 1
ATOM 762 C CA . PHE A 1 101 ? -12.752 2.523 1.870 1.00 94.75 101 PHE A CA 1
ATOM 763 C C . PHE A 1 101 ? -11.280 2.586 1.465 1.00 94.75 101 PHE A C 1
ATOM 765 O O . PHE A 1 101 ? -10.403 2.301 2.275 1.00 94.75 101 PHE A O 1
ATOM 772 N N . ILE A 1 102 ? -10.996 2.962 0.216 1.00 93.62 102 ILE A N 1
ATOM 773 C CA . ILE A 1 102 ? -9.634 3.168 -0.291 1.00 93.62 102 ILE A CA 1
ATOM 774 C C . ILE A 1 102 ? -9.380 4.651 -0.538 1.00 93.62 102 ILE A C 1
ATOM 776 O O . ILE A 1 102 ? -10.165 5.313 -1.220 1.00 93.62 102 ILE A O 1
ATOM 780 N N . LEU A 1 103 ? -8.221 5.120 -0.082 1.00 92.06 103 LEU A N 1
ATOM 781 C CA . LEU A 1 103 ? -7.691 6.453 -0.357 1.00 92.06 103 LEU A CA 1
ATOM 782 C C . LEU A 1 103 ? -6.436 6.350 -1.237 1.00 92.06 103 LEU A C 1
ATOM 784 O O . LEU A 1 103 ? -5.471 5.681 -0.862 1.00 92.06 103 LEU A O 1
ATOM 788 N N . GLU A 1 104 ? -6.427 7.019 -2.391 1.00 91.56 104 GLU A N 1
ATOM 789 C CA . GLU A 1 104 ? -5.272 7.113 -3.295 1.00 91.56 104 GLU A CA 1
ATOM 790 C C . GLU A 1 104 ? -4.882 8.571 -3.568 1.00 91.56 104 GLU A C 1
ATOM 792 O O . GLU A 1 104 ? -5.718 9.405 -3.911 1.00 91.56 104 GLU A O 1
ATOM 797 N N . ALA A 1 105 ? -3.586 8.870 -3.468 1.00 90.69 105 ALA A N 1
ATOM 798 C CA . ALA A 1 105 ? -3.058 10.218 -3.672 1.00 90.69 105 ALA A CA 1
ATOM 799 C C . ALA A 1 105 ? -2.986 10.642 -5.138 1.00 90.69 105 ALA A C 1
ATOM 801 O O . ALA A 1 105 ? -3.031 11.840 -5.428 1.00 90.69 105 ALA A O 1
ATOM 802 N N . GLY A 1 106 ? -2.845 9.682 -6.048 1.00 87.94 106 GLY A N 1
ATOM 803 C CA . GLY A 1 106 ? -2.913 9.897 -7.483 1.00 87.94 106 GLY A CA 1
ATOM 804 C C . GLY A 1 106 ? -4.330 9.911 -8.048 1.00 87.94 106 GLY A C 1
ATOM 805 O O . GLY A 1 106 ? -5.295 9.498 -7.402 1.00 87.94 106 GLY A O 1
ATOM 806 N N . GLY A 1 107 ? -4.428 10.374 -9.291 1.00 85.75 107 GLY A N 1
ATOM 807 C CA . GLY A 1 107 ? -5.642 10.300 -10.096 1.00 85.75 107 GLY A CA 1
ATOM 808 C C . GLY A 1 107 ? -5.802 8.944 -10.781 1.00 85.75 107 GLY A C 1
ATOM 809 O O . GLY A 1 107 ? -5.034 8.008 -10.546 1.00 85.75 107 GLY A O 1
ATOM 810 N N . LYS A 1 108 ? -6.807 8.847 -11.653 1.00 83.12 108 LYS A N 1
ATOM 811 C CA . LYS A 1 108 ? -6.985 7.691 -12.535 1.00 83.12 108 LYS A CA 1
ATOM 812 C C . LYS A 1 108 ? -5.833 7.612 -13.541 1.00 83.12 108 LYS A C 1
ATOM 814 O O . LYS A 1 108 ? -5.341 8.636 -14.006 1.00 83.12 108 LYS A O 1
ATOM 819 N N . GLU A 1 109 ? -5.422 6.397 -13.867 1.00 82.88 109 GLU A N 1
ATOM 820 C CA . GLU A 1 109 ? -4.474 6.136 -14.937 1.00 82.88 109 GLU A CA 1
ATOM 821 C C . GLU A 1 109 ? -5.039 6.531 -16.315 1.00 82.88 109 GLU A C 1
ATOM 823 O O . GLU A 1 109 ? -6.223 6.293 -16.583 1.00 82.88 109 GLU A O 1
ATOM 828 N N . PRO A 1 110 ? -4.219 7.139 -17.188 1.00 80.50 110 PRO A N 1
ATOM 829 C CA . PRO A 1 110 ? -4.594 7.424 -18.564 1.00 80.50 110 PRO A CA 1
ATOM 830 C C . PRO A 1 110 ? -4.545 6.142 -19.401 1.00 80.50 110 PRO A C 1
ATOM 832 O O . PRO A 1 110 ? -3.719 5.262 -19.153 1.00 80.50 110 PRO A O 1
ATOM 835 N N . ASP A 1 111 ? -5.371 6.063 -20.444 1.00 81.62 111 ASP A N 1
ATOM 836 C CA . ASP A 1 111 ? -5.438 4.884 -21.322 1.00 81.62 111 ASP A CA 1
ATOM 837 C C . ASP A 1 111 ? -4.091 4.607 -22.013 1.00 81.62 111 ASP A C 1
ATOM 839 O O . ASP A 1 111 ? -3.751 3.470 -22.328 1.00 81.62 111 ASP A O 1
ATOM 843 N N . ILE A 1 112 ? -3.267 5.643 -22.182 1.00 80.69 112 ILE A N 1
ATOM 844 C CA . ILE A 1 112 ? -1.924 5.545 -22.761 1.00 80.69 112 ILE A CA 1
ATOM 845 C C . ILE A 1 112 ? -0.962 4.680 -21.937 1.00 80.69 112 ILE A C 1
ATOM 847 O O . ILE A 1 112 ? 0.026 4.169 -22.463 1.00 80.69 112 ILE A O 1
ATOM 851 N N . ALA A 1 113 ? -1.256 4.491 -20.646 1.00 83.50 113 ALA A N 1
ATOM 852 C CA . ALA A 1 113 ? -0.455 3.658 -19.769 1.00 83.50 113 ALA A CA 1
ATOM 853 C C . ALA A 1 113 ? -0.601 2.164 -20.095 1.00 83.50 113 ALA A C 1
ATOM 855 O O . ALA A 1 113 ? 0.252 1.369 -19.699 1.00 83.50 113 ALA A O 1
ATOM 856 N N . ASP A 1 114 ? -1.628 1.782 -20.864 1.00 84.38 114 ASP A N 1
ATOM 857 C CA . ASP A 1 114 ? -1.788 0.426 -21.388 1.00 84.38 114 ASP A CA 1
ATOM 858 C C . ASP A 1 114 ? -0.663 0.046 -22.369 1.00 84.38 114 ASP A C 1
ATOM 860 O O . ASP A 1 114 ? -0.454 -1.143 -22.602 1.00 84.38 114 ASP A O 1
ATOM 864 N N . ILE A 1 115 ? 0.072 1.008 -22.945 1.00 82.75 115 ILE A N 1
ATOM 865 C CA . ILE A 1 115 ? 1.130 0.743 -23.929 1.00 82.75 115 ILE A CA 1
ATOM 866 C C . ILE A 1 115 ? 2.450 0.439 -23.196 1.00 82.75 115 ILE A C 1
ATOM 868 O O . ILE A 1 115 ? 3.038 1.341 -22.590 1.00 82.75 115 ILE A O 1
ATOM 872 N N . PRO A 1 116 ? 2.973 -0.803 -23.244 1.00 78.94 116 PRO A N 1
ATOM 873 C CA . PRO A 1 116 ? 4.098 -1.201 -22.401 1.00 78.94 116 PRO A CA 1
ATOM 874 C C . PRO A 1 116 ? 5.374 -0.381 -22.598 1.00 78.94 116 PRO A C 1
ATOM 876 O O . PRO A 1 116 ? 5.972 0.032 -21.604 1.00 78.94 116 PRO A O 1
ATOM 879 N N . GLY A 1 117 ? 5.748 -0.111 -23.853 1.00 75.56 117 GLY A N 1
ATOM 880 C CA . GLY A 1 117 ? 6.998 0.566 -24.220 1.00 75.56 117 GLY A CA 1
ATOM 881 C C . GLY A 1 117 ? 7.086 2.036 -23.802 1.00 75.56 117 GLY A C 1
ATOM 882 O O . GLY A 1 117 ? 8.156 2.625 -23.876 1.00 75.56 117 GLY A O 1
ATOM 883 N N . LEU A 1 118 ? 5.991 2.636 -23.324 1.00 79.62 118 LEU A N 1
ATOM 884 C CA . LEU A 1 118 ? 5.958 4.058 -22.974 1.00 79.62 118 LEU A CA 1
ATOM 885 C C . LEU A 1 118 ? 6.290 4.337 -21.504 1.00 79.62 118 LEU A C 1
ATOM 887 O O . LEU A 1 118 ? 6.358 5.496 -21.098 1.00 79.62 118 LEU A O 1
ATOM 891 N N . TYR A 1 119 ? 6.543 3.301 -20.698 1.00 77.62 119 TYR A N 1
ATOM 892 C CA . TYR A 1 119 ? 6.842 3.453 -19.271 1.00 77.62 119 TYR A CA 1
ATOM 893 C C . TYR A 1 119 ? 8.002 4.409 -18.934 1.00 77.62 119 TYR A C 1
ATOM 895 O O . TYR A 1 119 ? 7.876 5.078 -17.903 1.00 77.62 119 TYR A O 1
ATOM 903 N N . PRO A 1 120 ? 9.088 4.544 -19.735 1.00 78.00 120 PRO A N 1
ATOM 904 C CA . PRO A 1 120 ? 10.147 5.505 -19.426 1.00 78.00 120 PRO A CA 1
ATOM 905 C C . PRO A 1 120 ? 9.613 6.940 -19.448 1.00 78.00 120 PRO A C 1
ATOM 907 O O . PRO A 1 120 ? 9.954 7.743 -18.584 1.00 78.00 120 PRO A O 1
ATOM 910 N N . PHE A 1 121 ? 8.690 7.235 -20.364 1.00 77.69 121 PHE A N 1
ATOM 911 C CA . PHE A 1 121 ? 8.062 8.547 -20.492 1.00 77.69 121 PHE A CA 1
ATOM 912 C C . PHE A 1 121 ? 7.065 8.824 -19.369 1.00 77.69 121 PHE A C 1
ATOM 914 O O . PHE A 1 121 ? 7.042 9.926 -18.819 1.00 77.69 121 PHE A O 1
ATOM 921 N N . LEU A 1 122 ? 6.287 7.815 -18.960 1.00 79.81 122 LEU A N 1
ATOM 922 C CA . LEU A 1 122 ? 5.328 7.961 -17.859 1.00 79.81 122 LEU A CA 1
ATOM 923 C C . LEU A 1 122 ? 6.016 8.402 -16.554 1.00 79.81 122 LEU A C 1
ATOM 925 O O . LEU A 1 122 ? 5.414 9.133 -15.764 1.00 79.81 122 LEU A O 1
ATOM 929 N N . ARG A 1 123 ? 7.289 8.026 -16.343 1.00 80.94 123 ARG A N 1
ATOM 930 C CA . ARG A 1 123 ? 8.087 8.426 -15.168 1.00 80.94 123 ARG A CA 1
ATOM 931 C C . ARG A 1 123 ? 8.340 9.936 -15.080 1.00 80.94 123 ARG A C 1
ATOM 933 O O . ARG A 1 123 ? 8.559 10.417 -13.971 1.00 80.94 123 ARG A O 1
ATOM 940 N N . ASN A 1 124 ? 8.250 10.687 -16.177 1.00 80.38 124 ASN A N 1
ATOM 941 C CA . ASN A 1 124 ? 8.452 12.142 -16.170 1.00 80.38 124 ASN A CA 1
ATOM 942 C C . ASN A 1 124 ? 7.164 12.948 -15.930 1.00 80.38 124 ASN A C 1
ATOM 944 O O . ASN A 1 124 ? 7.210 14.166 -15.736 1.00 80.38 124 ASN A O 1
ATOM 948 N N . THR A 1 125 ? 6.015 12.278 -15.868 1.00 82.06 125 THR A N 1
ATOM 949 C CA . THR A 1 125 ? 4.698 12.910 -15.700 1.00 82.06 125 THR A CA 1
ATOM 950 C C . THR A 1 125 ? 4.323 13.125 -14.224 1.00 82.06 125 THR A C 1
ATOM 952 O O . THR A 1 125 ? 5.061 12.750 -13.310 1.00 82.06 125 THR A O 1
ATOM 955 N N . SER A 1 126 ? 3.146 13.708 -13.973 1.00 82.44 126 SER A N 1
ATOM 956 C CA . SER A 1 126 ? 2.547 13.855 -12.634 1.00 82.44 126 SER A CA 1
ATOM 957 C C . SER A 1 126 ? 2.146 12.523 -11.980 1.00 82.44 126 SER A C 1
ATOM 959 O O . SER A 1 126 ? 1.878 12.488 -10.779 1.00 82.44 126 SER A O 1
ATOM 961 N N . MET A 1 127 ? 2.143 11.423 -12.744 1.00 84.44 127 MET A N 1
ATOM 962 C CA . MET A 1 127 ? 1.894 10.070 -12.237 1.00 84.44 127 MET A CA 1
ATOM 963 C C . MET A 1 127 ? 3.075 9.488 -11.463 1.00 84.44 127 MET A C 1
ATOM 965 O O . MET A 1 127 ? 2.949 8.404 -10.899 1.00 84.44 127 MET A O 1
ATOM 969 N N . ASN A 1 128 ? 4.223 10.163 -11.439 1.00 86.56 128 ASN A N 1
ATOM 970 C CA . ASN A 1 128 ? 5.367 9.785 -10.626 1.00 86.56 128 ASN A CA 1
ATOM 971 C C . ASN A 1 128 ? 5.491 10.732 -9.426 1.00 86.56 128 ASN A C 1
ATOM 973 O O . ASN A 1 128 ? 5.362 11.945 -9.564 1.00 86.56 128 ASN A O 1
ATOM 977 N N . TRP A 1 129 ? 5.778 10.177 -8.251 1.00 88.69 129 TRP A N 1
ATOM 978 C CA . TRP A 1 129 ? 6.125 10.935 -7.051 1.00 88.69 129 TRP A CA 1
ATOM 979 C C . TRP A 1 129 ? 7.412 11.745 -7.206 1.00 88.69 129 TRP A C 1
ATOM 981 O O . TRP A 1 129 ? 7.569 12.730 -6.493 1.00 88.69 129 TRP A O 1
ATOM 991 N N . LYS A 1 130 ? 8.295 11.348 -8.135 1.00 86.50 130 LYS A N 1
ATOM 992 C CA . LYS A 1 130 ? 9.579 12.008 -8.415 1.00 86.50 130 LYS A CA 1
ATOM 993 C C . LYS A 1 130 ? 10.450 12.130 -7.160 1.00 86.50 130 LYS A C 1
ATOM 995 O O . LYS A 1 130 ? 10.978 13.199 -6.865 1.00 86.50 130 LYS A O 1
ATOM 1000 N N . TYR A 1 131 ? 10.565 11.042 -6.397 1.00 86.81 131 TYR A N 1
ATOM 1001 C CA . TYR A 1 131 ? 11.444 11.036 -5.233 1.00 86.81 131 TYR A CA 1
ATOM 1002 C C . TYR A 1 131 ? 12.894 11.223 -5.663 1.00 86.81 131 TYR A C 1
ATOM 1004 O O . TYR A 1 131 ? 13.316 10.711 -6.700 1.00 86.81 131 TYR A O 1
ATOM 1012 N N . MET A 1 132 ? 13.652 11.901 -4.814 1.00 83.00 132 MET A N 1
ATOM 1013 C CA . MET A 1 132 ? 15.094 12.043 -4.937 1.00 83.00 132 MET A CA 1
ATOM 1014 C C . MET A 1 132 ? 15.725 11.481 -3.671 1.00 83.00 132 MET A C 1
ATOM 1016 O O . MET A 1 132 ? 15.259 11.780 -2.566 1.00 83.00 132 MET A O 1
ATOM 1020 N N . THR A 1 133 ? 16.745 10.639 -3.816 1.00 79.31 133 THR A N 1
ATOM 1021 C CA . THR A 1 133 ? 17.557 10.241 -2.664 1.00 79.31 133 THR A CA 1
ATOM 1022 C C . THR A 1 133 ? 18.428 11.410 -2.226 1.00 79.31 133 THR A C 1
ATOM 1024 O O . THR A 1 133 ? 18.742 12.303 -3.015 1.00 79.31 133 THR A O 1
ATOM 1027 N N . VAL A 1 134 ? 18.844 11.393 -0.962 1.00 78.38 134 VAL A N 1
ATOM 1028 C CA . VAL A 1 134 ? 19.926 12.272 -0.520 1.00 78.38 134 VAL A CA 1
ATOM 1029 C C . VAL A 1 134 ? 21.241 11.847 -1.192 1.00 78.38 134 VAL A C 1
ATOM 1031 O O . VAL A 1 134 ? 21.388 10.665 -1.528 1.00 78.38 134 VAL A O 1
ATOM 1034 N N . PRO A 1 135 ? 22.178 12.784 -1.399 1.00 71.94 135 PRO A N 1
ATOM 1035 C CA . PRO A 1 135 ? 23.575 12.483 -1.685 1.00 71.94 135 PRO A CA 1
ATOM 1036 C C . PRO A 1 135 ? 24.146 11.423 -0.744 1.00 71.94 135 PRO A C 1
ATOM 1038 O O . PRO A 1 135 ? 23.922 11.479 0.465 1.00 71.94 135 PRO A O 1
ATOM 1041 N N . ASP A 1 136 ? 24.899 10.480 -1.298 1.00 64.81 136 ASP A N 1
ATOM 1042 C CA . ASP A 1 136 ? 25.595 9.449 -0.537 1.00 64.81 136 ASP A CA 1
ATOM 1043 C C . ASP A 1 136 ? 27.004 9.266 -1.102 1.00 64.81 136 ASP A C 1
ATOM 1045 O O . ASP A 1 136 ? 27.170 8.959 -2.284 1.00 64.81 136 ASP A O 1
ATOM 1049 N N . ASN A 1 137 ? 28.006 9.443 -0.238 1.00 58.88 137 ASN A N 1
ATOM 1050 C CA . ASN A 1 137 ? 29.423 9.307 -0.577 1.00 58.88 137 ASN A CA 1
ATOM 1051 C C . ASN A 1 137 ? 29.838 7.846 -0.811 1.00 58.88 137 ASN A C 1
ATOM 1053 O O . ASN A 1 137 ? 30.936 7.604 -1.297 1.00 58.88 137 ASN A O 1
ATOM 1057 N N . SER A 1 138 ? 28.986 6.879 -0.456 1.00 57.78 138 SER A N 1
ATOM 1058 C CA . SER A 1 138 ? 29.219 5.454 -0.709 1.00 57.78 138 SER A CA 1
ATOM 1059 C C . SER A 1 138 ? 28.669 4.969 -2.057 1.00 57.78 138 SER A C 1
ATOM 1061 O O . SER A 1 138 ? 28.933 3.837 -2.464 1.00 57.78 138 SER A O 1
ATOM 1063 N N . SER A 1 139 ? 27.945 5.827 -2.784 1.00 56.12 139 SER A N 1
ATOM 1064 C CA . SER A 1 139 ? 27.432 5.546 -4.126 1.00 56.12 139 SER A CA 1
ATOM 1065 C C . SER A 1 139 ? 28.173 6.371 -5.182 1.00 56.12 139 SER A C 1
ATOM 1067 O O . SER A 1 139 ? 28.552 7.512 -4.932 1.00 56.12 139 SER A O 1
ATOM 1069 N N . CYS A 1 140 ? 28.352 5.821 -6.388 1.00 51.62 140 CYS A N 1
ATOM 1070 C CA . CYS A 1 140 ? 29.146 6.455 -7.450 1.00 51.62 140 CYS A CA 1
ATOM 1071 C C . CYS A 1 140 ? 28.575 7.802 -7.943 1.00 51.62 140 CYS A C 1
ATOM 1073 O O . CYS A 1 140 ? 29.264 8.536 -8.642 1.00 51.62 140 CYS A O 1
ATOM 1075 N N . ASN A 1 141 ? 27.317 8.117 -7.608 1.00 50.81 141 ASN A N 1
ATOM 1076 C CA . ASN A 1 141 ? 26.669 9.394 -7.894 1.00 50.81 141 ASN A CA 1
ATOM 1077 C C . ASN A 1 141 ? 26.342 10.102 -6.574 1.00 50.81 141 ASN A C 1
ATOM 1079 O O . ASN A 1 141 ? 25.231 10.008 -6.051 1.00 50.81 141 ASN A O 1
ATOM 1083 N N . SER A 1 142 ? 27.297 10.886 -6.079 1.00 52.19 142 SER A N 1
ATOM 1084 C CA . SER A 1 142 ? 27.193 11.728 -4.878 1.00 52.19 142 SER A CA 1
ATOM 1085 C C . SER A 1 142 ? 26.169 12.875 -4.988 1.00 52.19 142 SER A C 1
ATOM 1087 O O . SER A 1 142 ? 26.146 13.767 -4.149 1.00 52.19 142 SER A O 1
ATOM 1089 N N . VAL A 1 143 ? 25.300 12.874 -6.005 1.00 57.94 143 VAL A N 1
ATOM 1090 C CA . VAL A 1 143 ? 24.334 13.950 -6.306 1.00 57.94 143 VAL A CA 1
ATOM 1091 C C . VAL A 1 143 ? 22.888 13.545 -5.961 1.00 57.94 143 VAL A C 1
ATOM 1093 O O . VAL A 1 143 ? 21.964 14.347 -6.069 1.00 57.94 143 VAL A O 1
ATOM 1096 N N . GLY A 1 144 ? 22.680 12.315 -5.478 1.00 60.72 144 GLY A N 1
ATOM 1097 C CA . GLY A 1 144 ? 21.348 11.761 -5.238 1.00 60.72 144 GLY A CA 1
ATOM 1098 C C . GLY A 1 144 ? 20.702 11.243 -6.529 1.00 60.72 144 GLY A C 1
ATOM 1099 O O . GLY A 1 144 ? 20.943 11.741 -7.628 1.00 60.72 144 GLY A O 1
ATOM 1100 N N . TYR A 1 145 ? 19.896 10.191 -6.409 1.00 70.00 145 TYR A N 1
ATOM 1101 C CA . TYR A 1 145 ? 19.325 9.455 -7.531 1.00 70.00 145 TYR A CA 1
ATOM 1102 C C . TYR A 1 145 ? 17.803 9.597 -7.582 1.00 70.00 145 TYR A C 1
ATOM 1104 O O . TYR A 1 145 ? 17.120 9.669 -6.557 1.00 70.00 145 TYR A O 1
ATOM 1112 N N . PHE A 1 146 ? 17.265 9.607 -8.799 1.00 75.88 146 PHE A N 1
ATOM 1113 C CA . PHE A 1 146 ? 15.830 9.644 -9.035 1.00 75.88 146 PHE A CA 1
ATOM 1114 C C . PHE A 1 146 ? 15.184 8.291 -8.7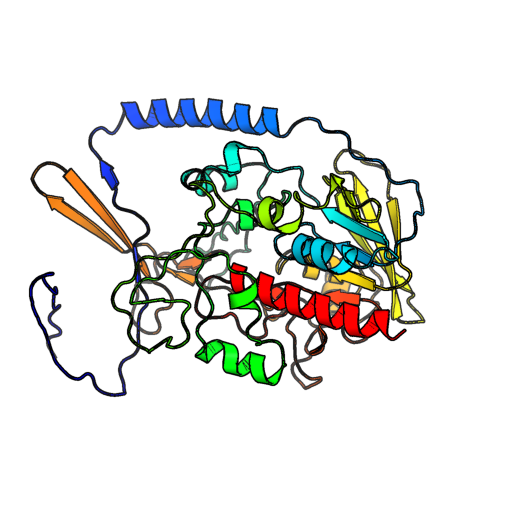39 1.00 75.88 146 PHE A C 1
ATOM 1116 O O . PHE A 1 146 ? 15.458 7.302 -9.416 1.00 75.88 146 PHE A O 1
ATOM 1123 N N . TRP A 1 147 ? 14.262 8.258 -7.780 1.00 79.19 147 TRP A N 1
ATOM 1124 C CA . TRP A 1 147 ? 13.549 7.044 -7.399 1.00 79.19 147 TRP A CA 1
ATOM 1125 C C . TRP A 1 147 ? 12.098 7.107 -7.878 1.00 79.19 147 TRP A C 1
ATOM 1127 O O . TRP A 1 147 ? 11.271 7.876 -7.376 1.00 79.19 147 TRP A O 1
ATOM 1137 N N . ALA A 1 148 ? 11.766 6.293 -8.880 1.00 80.88 148 ALA A N 1
ATOM 1138 C CA . ALA A 1 148 ? 10.432 6.296 -9.462 1.00 80.88 148 ALA A CA 1
ATOM 1139 C C . ALA A 1 148 ? 9.417 5.617 -8.527 1.00 80.88 148 ALA A C 1
ATOM 1141 O O . ALA A 1 148 ? 9.577 4.463 -8.128 1.00 80.88 148 ALA A O 1
ATOM 1142 N N . GLY A 1 149 ? 8.316 6.308 -8.229 1.00 85.69 149 GLY A N 1
ATOM 1143 C CA . GLY A 1 149 ? 7.201 5.771 -7.453 1.00 85.69 149 GLY A CA 1
ATOM 1144 C C . GLY A 1 149 ? 5.869 6.205 -8.045 1.00 85.69 149 GLY A C 1
ATOM 1145 O O . GLY A 1 149 ? 5.653 7.386 -8.279 1.00 85.69 149 GLY A O 1
ATOM 1146 N N . GLY A 1 150 ? 4.934 5.279 -8.261 1.00 86.31 150 GLY A N 1
ATOM 1147 C CA . GLY A 1 150 ? 3.639 5.640 -8.846 1.00 86.31 150 GLY A CA 1
ATOM 1148 C C . GLY A 1 150 ? 2.734 6.444 -7.901 1.00 86.31 150 GLY A C 1
ATOM 1149 O O . GLY A 1 150 ? 2.424 6.004 -6.788 1.00 86.31 150 GLY A O 1
ATOM 1150 N N . LYS A 1 151 ? 2.273 7.597 -8.388 1.00 89.69 151 LYS A N 1
ATOM 1151 C CA . LYS A 1 151 ? 1.235 8.487 -7.851 1.00 89.69 151 LYS A CA 1
ATOM 1152 C C . LYS A 1 151 ? 0.037 8.503 -8.810 1.00 89.69 151 LYS A C 1
ATOM 1154 O O . LYS A 1 151 ? -0.289 9.504 -9.439 1.00 89.69 151 LYS A O 1
ATOM 1159 N N . VAL A 1 152 ? -0.592 7.347 -8.957 1.00 87.50 152 VAL A N 1
ATOM 1160 C CA . VAL A 1 152 ? -1.720 7.094 -9.861 1.00 87.50 152 VAL A CA 1
ATOM 1161 C C . VAL A 1 152 ? -2.427 5.832 -9.379 1.00 87.50 152 VAL A C 1
ATOM 1163 O O . VAL A 1 152 ? -1.808 5.019 -8.684 1.00 87.50 152 VAL A O 1
ATOM 1166 N N . LEU A 1 153 ? -3.690 5.630 -9.745 1.00 82.94 153 LEU A N 1
ATOM 1167 C CA . LEU A 1 153 ? -4.360 4.352 -9.531 1.00 82.94 153 LEU A CA 1
ATOM 1168 C C . LEU A 1 153 ? -3.530 3.193 -10.111 1.00 82.94 153 LEU A C 1
ATOM 1170 O O . LEU A 1 153 ? -3.155 3.199 -11.277 1.00 82.94 153 LEU A O 1
ATOM 1174 N N . GLY A 1 154 ? -3.189 2.207 -9.275 1.00 77.75 154 GLY A N 1
ATOM 1175 C CA . GLY A 1 154 ? -2.303 1.082 -9.628 1.00 77.75 154 GLY A CA 1
ATOM 1176 C C . GLY A 1 154 ? -0.825 1.327 -9.303 1.00 77.75 154 GLY A C 1
ATOM 1177 O O . GLY A 1 154 ? -0.034 0.379 -9.241 1.00 77.75 154 GLY A O 1
ATOM 1178 N N . ARG A 1 155 ? -0.458 2.575 -8.994 1.00 85.50 155 ARG A N 1
ATOM 1179 C CA . ARG A 1 155 ? 0.856 3.030 -8.516 1.00 85.50 155 ARG A CA 1
ATOM 1180 C C . ARG A 1 155 ? 2.002 2.492 -9.370 1.00 85.50 155 ARG A C 1
ATOM 1182 O O . ARG A 1 155 ? 1.958 2.592 -10.591 1.00 85.50 155 ARG A O 1
ATOM 1189 N N . SER A 1 156 ? 3.055 1.949 -8.760 1.00 87.62 156 SER A N 1
ATOM 1190 C CA . SER A 1 156 ? 4.261 1.544 -9.487 1.00 87.62 156 SER A CA 1
ATOM 1191 C C . SER A 1 156 ? 4.017 0.443 -10.529 1.00 87.62 156 SER A C 1
ATOM 1193 O O . SER A 1 156 ? 4.838 0.307 -11.426 1.00 87.62 156 SER A O 1
ATOM 1195 N N . SER A 1 157 ? 2.894 -0.294 -10.497 1.00 83.25 157 SER A N 1
ATOM 1196 C CA . SER A 1 157 ? 2.557 -1.244 -11.578 1.00 83.25 157 SER A CA 1
ATOM 1197 C C . SER A 1 157 ? 2.254 -0.562 -12.922 1.00 83.25 157 SER A C 1
ATOM 1199 O O . SER A 1 157 ? 2.439 -1.167 -13.978 1.00 83.25 157 SER A O 1
ATOM 1201 N N . VAL A 1 158 ? 1.868 0.717 -12.892 1.00 82.44 158 VAL A N 1
ATOM 1202 C CA . VAL A 1 158 ? 1.658 1.553 -14.083 1.00 82.44 158 VAL A CA 1
ATOM 1203 C C . VAL A 1 158 ? 2.995 2.007 -14.688 1.00 82.44 158 VAL A C 1
ATOM 1205 O O . VAL A 1 158 ? 3.109 2.135 -15.901 1.00 82.44 158 VAL A O 1
ATOM 1208 N N . LEU A 1 159 ? 4.031 2.191 -13.858 1.00 82.06 159 LEU A N 1
ATOM 1209 C CA . LEU A 1 159 ? 5.338 2.746 -14.256 1.00 82.06 159 LEU A CA 1
ATOM 1210 C C . LEU A 1 159 ? 6.468 1.702 -14.377 1.00 82.06 159 LEU A C 1
ATOM 1212 O O . LEU A 1 159 ? 7.611 2.058 -14.688 1.00 82.06 159 LEU A O 1
ATOM 1216 N N . ASN A 1 160 ? 6.194 0.431 -14.065 1.00 77.00 160 ASN A N 1
ATOM 1217 C CA . ASN A 1 160 ? 7.212 -0.622 -14.057 1.00 77.00 160 ASN A CA 1
ATOM 1218 C C . ASN A 1 160 ? 7.565 -1.106 -15.476 1.00 77.00 160 ASN A C 1
ATOM 1220 O O . ASN A 1 160 ? 6.835 -0.873 -16.439 1.00 77.00 160 ASN A O 1
ATOM 1224 N N . ALA A 1 161 ? 8.653 -1.861 -15.589 1.00 73.88 161 ALA A N 1
ATOM 1225 C CA . ALA A 1 161 ? 9.085 -2.482 -16.840 1.00 73.88 161 ALA A CA 1
ATOM 1226 C C . ALA A 1 161 ? 8.336 -3.796 -17.166 1.00 73.88 161 ALA A C 1
ATOM 1228 O O . ALA A 1 161 ? 8.883 -4.638 -17.859 1.00 73.88 161 ALA A O 1
ATOM 1229 N N . ILE A 1 162 ? 7.119 -4.017 -16.634 1.00 72.69 162 ILE A N 1
ATOM 1230 C CA . ILE A 1 162 ? 6.223 -5.183 -16.845 1.00 72.69 162 ILE A CA 1
ATOM 1231 C C . ILE A 1 162 ? 6.783 -6.590 -16.586 1.00 72.69 162 ILE A C 1
ATOM 1233 O O . ILE A 1 162 ? 6.024 -7.552 -16.705 1.00 72.69 162 ILE A O 1
ATOM 1237 N N . LEU A 1 163 ? 8.043 -6.733 -16.180 1.00 63.19 163 LEU A N 1
ATOM 1238 C CA . LEU A 1 163 ? 8.656 -8.023 -15.867 1.00 63.19 163 LEU A CA 1
ATOM 1239 C C . LEU A 1 163 ? 7.868 -8.770 -14.778 1.00 63.19 163 LEU A C 1
ATOM 1241 O O . LEU A 1 163 ? 7.721 -8.304 -13.645 1.00 63.19 163 LEU A O 1
ATOM 1245 N N . GLY A 1 164 ? 7.354 -9.942 -15.147 1.00 56.06 164 GLY A N 1
ATOM 1246 C CA . GLY A 1 164 ? 6.573 -10.859 -14.319 1.00 56.06 164 GLY A CA 1
ATOM 1247 C C . GLY A 1 164 ? 7.433 -11.918 -13.630 1.00 56.06 164 GLY A C 1
ATOM 1248 O O . GLY A 1 164 ? 7.012 -13.062 -13.501 1.00 56.06 164 GLY A O 1
ATOM 1249 N N . LEU A 1 165 ? 8.657 -11.575 -13.227 1.00 57.84 165 LEU A N 1
ATOM 1250 C CA . LEU A 1 165 ? 9.572 -12.523 -12.590 1.00 57.84 165 LEU A CA 1
ATOM 1251 C C . LEU A 1 165 ? 9.169 -12.770 -11.126 1.00 57.84 165 LEU A C 1
ATOM 1253 O O . LEU A 1 165 ? 8.987 -11.827 -10.350 1.00 57.84 165 LEU A O 1
ATOM 1257 N N . GLN A 1 166 ? 9.039 -14.040 -10.738 1.00 58.78 166 GLN A N 1
ATOM 1258 C CA . GLN A 1 166 ? 8.832 -14.457 -9.353 1.00 58.78 166 GLN A CA 1
ATOM 1259 C C . GLN A 1 166 ? 10.156 -14.546 -8.586 1.00 58.78 166 GLN A C 1
ATOM 1261 O O . GLN A 1 166 ? 11.241 -14.702 -9.142 1.00 58.78 166 GLN A O 1
ATOM 1266 N N . SER A 1 167 ? 10.050 -14.503 -7.257 1.00 51.75 167 SER A N 1
ATOM 1267 C CA . SER A 1 167 ? 11.185 -14.673 -6.355 1.00 51.75 167 SER A CA 1
ATOM 1268 C C . SER A 1 167 ? 11.715 -16.110 -6.327 1.00 51.75 167 SER A C 1
ATOM 1270 O O . SER A 1 167 ? 10.950 -17.074 -6.204 1.00 51.75 167 SER A O 1
ATOM 1272 N N . LEU A 1 168 ? 13.045 -16.261 -6.344 1.00 49.94 168 LEU A N 1
ATOM 1273 C CA . LEU A 1 168 ? 13.686 -17.572 -6.203 1.00 49.94 168 LEU A CA 1
ATOM 1274 C C . LEU A 1 168 ? 13.264 -18.278 -4.900 1.00 49.94 168 LEU A C 1
ATOM 1276 O O . LEU A 1 168 ? 13.244 -17.680 -3.819 1.00 49.94 168 LEU A O 1
ATOM 1280 N N . ARG A 1 169 ? 12.972 -19.583 -4.967 1.00 50.00 169 ARG A N 1
ATOM 1281 C CA . ARG A 1 169 ? 12.555 -20.417 -3.818 1.00 50.00 169 ARG A CA 1
ATOM 1282 C C . ARG A 1 169 ? 13.557 -20.373 -2.657 1.00 50.00 169 ARG A C 1
ATOM 1284 O O . ARG A 1 169 ? 13.150 -20.415 -1.499 1.00 50.00 169 ARG A O 1
ATOM 1291 N N . GLY A 1 170 ? 14.852 -20.213 -2.948 1.00 46.38 170 GLY A N 1
ATOM 1292 C CA . GLY A 1 170 ? 15.904 -20.027 -1.941 1.00 46.38 170 GLY A CA 1
ATOM 1293 C C . GLY A 1 170 ? 15.715 -18.778 -1.070 1.00 46.38 170 GLY A C 1
ATOM 1294 O O . GLY A 1 170 ? 15.873 -18.864 0.144 1.00 46.38 170 GLY A O 1
ATOM 1295 N N . ALA A 1 171 ? 15.282 -17.653 -1.652 1.00 48.31 171 ALA A N 1
ATOM 1296 C CA . ALA A 1 171 ? 14.968 -16.429 -0.905 1.00 48.31 171 ALA A CA 1
ATOM 1297 C C . ALA A 1 171 ? 13.672 -16.572 -0.077 1.00 48.31 171 ALA A C 1
ATOM 1299 O O . ALA A 1 171 ? 13.564 -16.027 1.022 1.00 48.31 171 ALA A O 1
ATOM 1300 N N . ARG A 1 172 ? 12.717 -17.383 -0.560 1.00 54.72 172 ARG A N 1
ATOM 1301 C CA . ARG A 1 172 ? 11.443 -17.691 0.116 1.00 54.72 172 ARG A CA 1
ATOM 1302 C C . ARG A 1 172 ? 11.601 -18.561 1.371 1.00 54.72 172 ARG A C 1
ATOM 1304 O O . ARG A 1 172 ? 10.735 -18.510 2.243 1.00 54.72 172 ARG A O 1
ATOM 1311 N N . LYS A 1 173 ? 12.698 -19.315 1.537 1.00 52.97 173 LYS A N 1
ATOM 1312 C CA . LYS A 1 173 ? 12.929 -20.158 2.734 1.00 52.97 173 LYS A CA 1
ATOM 1313 C C . LYS A 1 173 ? 12.905 -19.353 4.043 1.00 52.97 173 LYS A C 1
ATOM 1315 O O . LYS A 1 173 ? 12.305 -19.801 5.019 1.00 52.97 173 LYS A O 1
ATOM 1320 N N . ASN A 1 174 ? 13.455 -18.136 4.042 1.00 55.38 174 ASN A N 1
ATOM 1321 C CA . ASN A 1 174 ? 13.444 -17.251 5.215 1.00 55.38 174 ASN A CA 1
ATOM 1322 C C . ASN A 1 174 ? 12.038 -16.729 5.557 1.00 55.38 174 ASN A C 1
ATOM 1324 O O . ASN A 1 174 ? 11.740 -16.468 6.717 1.00 55.38 174 ASN A O 1
ATOM 1328 N N . TRP A 1 175 ? 11.158 -16.621 4.561 1.00 58.16 175 TRP A N 1
ATOM 1329 C CA . TRP A 1 175 ? 9.777 -16.156 4.719 1.00 58.16 175 TRP A CA 1
ATOM 1330 C C . TRP A 1 175 ? 8.798 -17.298 5.008 1.00 58.16 175 TRP A C 1
ATOM 1332 O O . TRP A 1 175 ? 7.740 -17.084 5.594 1.00 58.16 175 TRP A O 1
ATOM 1342 N N . THR A 1 176 ? 9.157 -18.525 4.626 1.00 52.31 176 THR A N 1
ATOM 1343 C CA . THR A 1 176 ? 8.376 -19.740 4.904 1.00 52.31 176 THR A CA 1
ATOM 1344 C C . THR A 1 176 ? 8.320 -20.007 6.411 1.00 52.31 176 THR A C 1
ATOM 1346 O O . THR A 1 176 ? 7.271 -20.377 6.927 1.00 52.31 176 THR A O 1
ATOM 1349 N N . ARG A 1 177 ? 9.397 -19.685 7.148 1.00 52.16 177 ARG A N 1
ATOM 1350 C CA . ARG A 1 177 ? 9.402 -19.656 8.626 1.00 52.16 177 ARG A CA 1
ATOM 1351 C C . ARG A 1 177 ? 8.396 -18.659 9.223 1.00 52.16 177 ARG A C 1
ATOM 1353 O O . ARG A 1 177 ? 8.021 -18.805 10.378 1.00 52.16 177 ARG A O 1
ATOM 1360 N N . LEU A 1 178 ? 7.951 -17.675 8.439 1.00 51.03 178 LEU A N 1
ATOM 1361 C CA . LEU A 1 178 ? 6.958 -16.660 8.810 1.00 51.03 178 LEU A CA 1
ATOM 1362 C C . LEU A 1 178 ? 5.571 -16.950 8.196 1.00 51.03 178 LEU A C 1
ATOM 1364 O O . LEU A 1 178 ? 4.701 -16.091 8.232 1.00 51.03 178 LEU A O 1
ATOM 1368 N N . GLN A 1 179 ? 5.359 -18.147 7.628 1.00 56.19 179 GLN A N 1
ATOM 1369 C CA . GLN A 1 179 ? 4.083 -18.625 7.064 1.00 56.19 179 GLN A CA 1
ATOM 1370 C C . GLN A 1 179 ? 3.479 -17.773 5.926 1.00 56.19 179 GLN A C 1
ATOM 1372 O O . GLN A 1 179 ? 2.285 -17.869 5.641 1.00 56.19 179 GLN A O 1
ATOM 1377 N N . ILE A 1 180 ? 4.282 -16.956 5.234 1.00 57.19 180 ILE A N 1
ATOM 1378 C CA . ILE A 1 180 ? 3.799 -16.130 4.109 1.00 57.19 180 ILE A CA 1
ATOM 1379 C C . ILE A 1 180 ? 3.864 -16.873 2.768 1.00 57.19 180 ILE A C 1
ATOM 1381 O O . ILE A 1 180 ? 3.053 -16.617 1.880 1.00 57.19 180 ILE A O 1
ATOM 1385 N N . CYS A 1 181 ? 4.796 -17.815 2.607 1.00 53.62 181 CYS A N 1
ATOM 1386 C CA . CYS A 1 181 ? 4.976 -18.539 1.350 1.00 53.62 181 CYS A CA 1
ATOM 1387 C C . CYS A 1 181 ? 4.026 -19.741 1.243 1.00 53.62 181 CYS A C 1
ATOM 1389 O O . CYS A 1 181 ? 4.310 -20.804 1.780 1.00 53.62 181 CYS A O 1
ATOM 1391 N N . ASP A 1 182 ? 2.934 -19.557 0.504 1.00 50.22 182 ASP A N 1
ATOM 1392 C CA . ASP A 1 182 ? 1.970 -20.588 0.082 1.00 50.22 182 ASP A CA 1
ATOM 1393 C C . ASP A 1 182 ? 1.892 -20.621 -1.468 1.00 50.22 182 ASP A C 1
ATOM 1395 O O . ASP A 1 182 ? 2.348 -19.663 -2.108 1.00 50.22 182 ASP A O 1
ATOM 1399 N N . PRO A 1 183 ? 1.264 -21.624 -2.124 1.00 53.72 183 PRO A N 1
ATOM 1400 C CA . PRO A 1 183 ? 1.107 -21.702 -3.588 1.00 53.72 183 PRO A CA 1
ATOM 1401 C C . PRO A 1 183 ? 0.168 -20.627 -4.193 1.00 53.72 183 PRO A C 1
ATOM 1403 O O . PRO A 1 183 ? -0.294 -20.743 -5.327 1.00 53.72 183 PRO A O 1
ATOM 1406 N N . ILE A 1 184 ? -0.087 -19.535 -3.465 1.00 52.31 184 ILE A N 1
ATOM 1407 C CA . ILE A 1 184 ? -0.957 -18.405 -3.826 1.00 52.31 184 ILE A CA 1
ATOM 1408 C C . ILE A 1 184 ? -0.528 -17.714 -5.131 1.00 52.31 184 ILE A C 1
ATOM 1410 O O . ILE A 1 184 ? -1.391 -17.182 -5.834 1.00 52.31 184 ILE A O 1
ATOM 1414 N N . LEU A 1 185 ? 0.770 -17.732 -5.469 1.00 50.62 185 LEU A N 1
ATOM 1415 C CA . LEU A 1 185 ? 1.291 -17.136 -6.707 1.00 50.62 185 LEU A CA 1
ATOM 1416 C C . LEU A 1 185 ? 0.727 -17.822 -7.956 1.00 50.62 185 LEU A C 1
ATOM 1418 O O . LEU A 1 185 ? 0.149 -17.130 -8.788 1.00 50.62 185 LEU A O 1
ATOM 1422 N N . LYS A 1 186 ? 0.742 -19.163 -8.019 1.00 50.44 186 LYS A N 1
ATOM 1423 C CA . LYS A 1 186 ? 0.131 -19.918 -9.130 1.00 50.44 186 LYS A CA 1
ATOM 1424 C C . LYS A 1 186 ? -1.361 -19.598 -9.285 1.00 50.44 186 LYS A C 1
ATOM 1426 O O . LYS A 1 186 ? -1.857 -19.462 -10.390 1.00 50.44 186 LYS A O 1
ATOM 1431 N N . LYS A 1 187 ? -2.082 -19.385 -8.174 1.00 51.12 187 LYS A N 1
ATOM 1432 C CA . LYS A 1 187 ? -3.507 -18.987 -8.179 1.00 51.12 187 LYS A CA 1
ATOM 1433 C C . LYS A 1 187 ? -3.734 -17.511 -8.559 1.00 51.12 187 LYS A C 1
ATOM 1435 O O . LYS A 1 187 ? -4.870 -17.052 -8.650 1.00 51.12 187 LYS A O 1
ATOM 1440 N N . SER A 1 188 ? -2.679 -16.704 -8.644 1.00 51.19 188 SER A N 1
ATOM 1441 C CA . SER A 1 188 ? -2.748 -15.302 -9.079 1.00 51.19 188 SER A CA 1
ATOM 1442 C C . SER A 1 188 ? -2.387 -15.089 -10.537 1.00 51.19 188 SER A C 1
ATOM 1444 O O . SER A 1 188 ? -2.672 -14.014 -11.055 1.00 51.19 188 SER A O 1
ATOM 1446 N N . GLU A 1 189 ? -1.786 -16.094 -11.158 1.00 56.31 189 GLU A N 1
ATOM 1447 C CA . GLU A 1 189 ? -1.353 -16.067 -12.542 1.00 56.31 189 GLU A CA 1
ATOM 1448 C C . GLU A 1 189 ? -2.459 -16.609 -13.442 1.00 56.31 189 GLU A C 1
ATOM 1450 O O . GLU A 1 189 ? -3.140 -17.573 -13.103 1.00 56.31 189 GLU A O 1
ATOM 1455 N N . ASP A 1 190 ? -2.627 -15.959 -14.586 1.00 54.78 190 ASP A N 1
ATOM 1456 C CA . ASP A 1 190 ? -3.443 -16.431 -15.700 1.00 54.78 190 ASP A CA 1
ATOM 1457 C C . ASP A 1 190 ? -2.493 -16.585 -16.891 1.00 54.78 190 ASP A C 1
ATOM 1459 O O . ASP A 1 190 ? -2.396 -15.715 -17.758 1.00 54.78 190 ASP A O 1
ATOM 1463 N N . ASN A 1 191 ? -1.635 -17.607 -16.808 1.00 56.50 191 ASN A N 1
ATOM 1464 C CA . ASN A 1 191 ? -0.569 -17.839 -17.774 1.00 56.50 191 ASN A CA 1
ATOM 1465 C C . ASN A 1 191 ? -0.961 -18.970 -18.731 1.00 56.50 191 ASN A C 1
ATOM 1467 O O . ASN A 1 191 ? -1.146 -20.108 -18.306 1.00 56.50 191 ASN A O 1
ATOM 1471 N N . ASN A 1 192 ? -1.031 -18.652 -20.024 1.00 51.69 192 ASN A N 1
ATOM 1472 C CA . ASN A 1 192 ? -1.273 -19.620 -21.097 1.00 51.69 192 ASN A CA 1
ATOM 1473 C C . ASN A 1 192 ? 0.030 -20.129 -21.750 1.00 51.69 192 ASN A C 1
ATOM 1475 O O . ASN A 1 192 ? -0.028 -20.915 -22.692 1.00 51.69 192 ASN A O 1
ATOM 1479 N N . ASP A 1 193 ? 1.204 -19.683 -21.287 1.00 48.31 193 ASP A N 1
ATOM 1480 C CA . ASP A 1 193 ? 2.502 -20.015 -21.885 1.00 48.31 193 ASP A CA 1
ATOM 1481 C C . ASP A 1 193 ? 3.145 -21.222 -21.177 1.00 48.31 193 ASP A C 1
ATOM 1483 O O . ASP A 1 193 ? 3.867 -21.094 -20.186 1.00 48.31 193 ASP A O 1
ATOM 1487 N N . ILE A 1 194 ? 2.866 -22.427 -21.684 1.00 45.66 194 ILE A N 1
ATOM 1488 C CA . ILE A 1 194 ? 3.466 -23.687 -21.218 1.00 45.66 194 ILE A CA 1
ATOM 1489 C C . ILE A 1 194 ? 4.769 -23.922 -21.999 1.00 45.66 194 ILE A C 1
ATOM 1491 O O . ILE A 1 194 ? 4.830 -24.747 -22.912 1.00 45.66 194 ILE A O 1
ATOM 1495 N N . ARG A 1 195 ? 5.836 -23.177 -21.687 1.00 46.19 195 ARG A N 1
ATOM 1496 C CA . ARG A 1 195 ? 7.170 -23.438 -22.269 1.00 46.19 195 ARG A CA 1
ATOM 1497 C C . ARG A 1 195 ? 7.988 -24.373 -21.383 1.00 46.19 195 ARG A C 1
ATOM 1499 O O . ARG A 1 195 ? 7.922 -24.314 -20.162 1.00 46.19 195 ARG A O 1
ATOM 1506 N N . LYS A 1 196 ? 8.813 -25.217 -22.021 1.00 42.28 196 LYS A N 1
ATOM 1507 C CA . LYS A 1 196 ? 9.655 -26.263 -21.394 1.00 42.28 196 LYS A CA 1
ATOM 1508 C C . LYS A 1 196 ? 10.689 -25.751 -20.369 1.00 42.28 196 LYS A C 1
ATOM 1510 O O . LYS A 1 196 ? 11.267 -26.569 -19.663 1.00 42.28 196 LYS A O 1
ATOM 1515 N N . ALA A 1 197 ? 10.908 -24.439 -20.269 1.00 52.84 197 ALA A N 1
ATOM 1516 C CA . ALA A 1 197 ? 11.725 -23.804 -19.238 1.00 52.84 197 ALA A CA 1
ATOM 1517 C C . ALA A 1 197 ? 10.943 -22.629 -18.630 1.00 52.84 197 ALA A C 1
ATOM 1519 O O . ALA A 1 197 ? 10.878 -21.547 -19.210 1.00 52.84 197 ALA A O 1
ATOM 1520 N N . ASP A 1 198 ? 10.320 -22.866 -17.476 1.00 58.28 198 ASP A N 1
ATOM 1521 C CA . ASP A 1 198 ? 9.549 -21.867 -16.737 1.00 58.28 198 ASP A CA 1
ATOM 1522 C C . ASP A 1 198 ? 10.396 -21.291 -15.593 1.00 58.28 198 ASP A C 1
ATOM 1524 O O . ASP A 1 198 ? 10.656 -21.967 -14.595 1.00 58.28 198 ASP A O 1
ATOM 1528 N N . PHE A 1 199 ? 10.811 -20.025 -15.723 1.00 58.53 199 PHE A N 1
ATOM 1529 C CA . PHE A 1 199 ? 11.565 -19.303 -14.687 1.00 58.53 199 PHE A CA 1
ATOM 1530 C C . PHE A 1 199 ? 10.782 -19.178 -13.366 1.00 58.53 199 PHE A C 1
ATOM 1532 O O . PHE A 1 199 ? 11.358 -19.096 -12.276 1.00 58.53 199 PHE A O 1
ATOM 1539 N N . ASN A 1 200 ? 9.454 -19.200 -13.457 1.00 61.75 200 ASN A N 1
ATOM 1540 C CA . ASN A 1 200 ? 8.531 -19.121 -12.333 1.00 61.75 200 ASN A CA 1
ATOM 1541 C C . ASN A 1 200 ? 8.064 -20.512 -11.852 1.00 61.75 200 ASN A C 1
ATOM 1543 O O . ASN A 1 200 ? 7.312 -20.614 -10.878 1.00 61.75 200 ASN A O 1
ATOM 1547 N N . GLY A 1 201 ? 8.553 -21.581 -12.490 1.00 52.62 201 GLY A N 1
ATOM 1548 C CA . GLY A 1 201 ? 8.167 -22.965 -12.243 1.00 52.62 201 GLY A CA 1
ATOM 1549 C C . GLY A 1 201 ? 8.716 -23.549 -10.938 1.00 52.62 201 GLY A C 1
ATOM 1550 O O . GLY A 1 201 ? 9.490 -22.936 -10.203 1.00 52.62 201 GLY A O 1
ATOM 1551 N N . GLU A 1 202 ? 8.316 -24.784 -10.619 1.00 51.47 202 GLU A N 1
ATOM 1552 C CA . GLU A 1 202 ? 8.709 -25.447 -9.362 1.00 51.47 202 GLU A CA 1
ATOM 1553 C C . GLU A 1 202 ? 10.209 -25.759 -9.263 1.00 51.47 202 GLU A C 1
ATOM 1555 O O . GLU A 1 202 ? 10.765 -25.778 -8.157 1.00 51.47 202 GLU A O 1
ATOM 1560 N N . GLN A 1 203 ? 10.867 -25.962 -10.406 1.00 50.03 203 GLN A N 1
ATOM 1561 C CA . GLN A 1 203 ? 12.302 -26.206 -10.514 1.00 50.03 203 GLN A CA 1
ATOM 1562 C C . GLN A 1 203 ? 13.042 -24.918 -10.887 1.00 50.03 203 GLN A C 1
ATOM 1564 O O . GLN A 1 203 ? 13.518 -24.745 -12.002 1.00 50.03 203 GLN A O 1
ATOM 1569 N N . GLN A 1 204 ? 13.185 -24.015 -9.918 1.00 51.47 204 GLN A N 1
ATOM 1570 C CA . GLN A 1 204 ? 14.133 -22.900 -10.011 1.00 51.47 204 GLN A CA 1
ATOM 1571 C C . GLN A 1 204 ? 15.550 -23.428 -9.729 1.00 51.47 204 GLN A C 1
ATOM 1573 O O . GLN A 1 204 ? 16.105 -23.226 -8.646 1.00 51.47 204 GLN A O 1
ATOM 1578 N N . GLY A 1 205 ? 16.073 -24.222 -10.669 1.00 42.12 205 GLY A N 1
ATOM 1579 C CA . GLY A 1 205 ? 17.426 -24.771 -10.651 1.00 42.12 205 GLY A CA 1
ATOM 1580 C C . GLY A 1 205 ? 18.472 -23.695 -10.943 1.00 42.12 205 GLY A C 1
ATOM 1581 O O . GLY A 1 205 ? 18.221 -22.732 -11.655 1.00 42.12 205 GLY A O 1
ATOM 1582 N N . VAL A 1 206 ? 19.650 -23.866 -10.353 1.00 41.53 206 VAL A N 1
ATOM 1583 C CA . VAL A 1 206 ? 20.698 -22.855 -10.131 1.00 41.53 206 VAL A CA 1
ATOM 1584 C C . VAL A 1 206 ? 21.374 -22.307 -11.408 1.00 41.53 206 VAL A C 1
ATOM 1586 O O . VAL A 1 206 ? 22.162 -21.373 -11.323 1.00 41.53 206 VAL A O 1
ATOM 1589 N N . VAL A 1 207 ? 21.031 -22.793 -12.603 1.00 41.38 207 VAL A N 1
ATOM 1590 C CA . VAL A 1 207 ? 21.577 -22.286 -13.869 1.00 41.38 207 VAL A CA 1
ATOM 1591 C C . VAL A 1 207 ? 20.463 -22.198 -14.903 1.00 41.38 207 VAL A C 1
ATOM 1593 O O . VAL A 1 207 ? 20.006 -23.211 -15.425 1.00 41.38 207 VAL A O 1
ATOM 1596 N N . VAL A 1 208 ? 20.040 -20.975 -15.205 1.00 44.62 208 VAL A N 1
ATOM 1597 C CA . VAL A 1 208 ? 19.186 -20.671 -16.354 1.00 44.62 208 VAL A CA 1
ATOM 1598 C C . VAL A 1 208 ? 19.982 -19.699 -17.215 1.00 44.62 208 VAL A C 1
ATOM 1600 O O . VAL A 1 208 ? 20.105 -18.529 -16.873 1.00 44.62 208 VAL A O 1
ATOM 1603 N N . THR A 1 209 ? 20.620 -20.208 -18.268 1.00 50.03 209 THR A N 1
ATOM 1604 C CA . THR A 1 209 ? 21.601 -19.457 -19.070 1.00 50.03 209 THR A CA 1
ATOM 1605 C C . THR A 1 209 ? 20.964 -18.416 -19.991 1.00 50.03 209 THR A C 1
ATOM 1607 O O . THR A 1 209 ? 21.592 -17.402 -20.261 1.00 50.03 209 THR A O 1
ATOM 1610 N N . ALA A 1 210 ? 19.716 -18.621 -20.424 1.00 52.47 210 ALA A N 1
ATOM 1611 C CA . ALA A 1 210 ? 18.865 -17.621 -21.070 1.00 52.47 210 ALA A CA 1
ATOM 1612 C C . ALA A 1 210 ? 17.425 -18.156 -21.131 1.00 52.47 210 ALA A C 1
ATOM 1614 O O . ALA A 1 210 ? 17.201 -19.279 -21.582 1.00 52.47 210 ALA A O 1
ATOM 1615 N N . VAL A 1 211 ? 16.441 -17.373 -20.690 1.00 54.72 211 VAL A N 1
ATOM 1616 C CA . VAL A 1 211 ? 15.011 -17.695 -20.839 1.00 54.72 211 VAL A CA 1
ATOM 1617 C C . VAL A 1 211 ? 14.245 -16.465 -21.280 1.00 54.72 211 VAL A C 1
ATOM 1619 O O . VAL A 1 211 ? 14.580 -15.343 -20.908 1.00 54.72 211 VAL A O 1
ATOM 1622 N N . THR A 1 212 ? 13.184 -16.680 -22.054 1.00 55.97 212 THR A N 1
ATOM 1623 C CA . THR A 1 212 ? 12.229 -15.618 -22.362 1.00 55.97 212 THR A CA 1
ATOM 1624 C C . THR A 1 212 ? 11.579 -15.149 -21.061 1.00 55.97 212 THR A C 1
ATOM 1626 O O . THR A 1 212 ? 10.980 -15.951 -20.342 1.00 55.97 212 THR A O 1
ATOM 1629 N N . ALA A 1 213 ? 11.711 -13.861 -20.745 1.00 61.97 213 ALA A N 1
ATOM 1630 C CA . ALA A 1 213 ? 11.048 -13.283 -19.587 1.00 61.97 213 ALA A CA 1
ATOM 1631 C C . ALA A 1 213 ? 9.523 -13.371 -19.750 1.00 61.97 213 ALA A C 1
ATOM 1633 O O . ALA A 1 213 ? 8.983 -13.167 -20.837 1.00 61.97 213 ALA A O 1
ATOM 1634 N N . GLN A 1 214 ? 8.825 -13.658 -18.653 1.00 66.69 214 GLN A N 1
ATOM 1635 C CA . GLN A 1 214 ? 7.373 -13.520 -18.597 1.00 66.69 214 GLN A CA 1
ATOM 1636 C C . GLN A 1 214 ? 7.023 -12.062 -18.295 1.00 66.69 214 GLN A C 1
ATOM 1638 O O . GLN A 1 214 ? 7.703 -11.394 -17.511 1.00 66.69 214 GLN A O 1
ATOM 1643 N N . TYR A 1 215 ? 5.942 -11.573 -18.896 1.00 73.06 215 TYR A N 1
ATOM 1644 C CA . TYR A 1 215 ? 5.513 -10.184 -18.779 1.00 73.06 215 TYR A CA 1
ATOM 1645 C C . TYR A 1 215 ? 4.080 -10.087 -18.263 1.00 73.06 215 TYR A C 1
ATOM 1647 O O . TYR A 1 215 ? 3.235 -10.932 -18.546 1.00 73.06 215 TYR A O 1
ATOM 1655 N N . THR A 1 216 ? 3.782 -9.009 -17.539 1.00 77.31 216 THR A N 1
ATOM 1656 C CA . THR A 1 216 ? 2.440 -8.727 -17.015 1.00 77.31 216 THR A CA 1
ATOM 1657 C C . THR A 1 216 ? 1.610 -8.041 -18.109 1.00 77.31 216 THR A C 1
ATOM 1659 O O . THR A 1 216 ? 1.388 -6.826 -18.083 1.00 77.31 216 THR A O 1
ATOM 1662 N N . LEU A 1 217 ? 1.215 -8.824 -19.118 1.00 78.56 217 LEU A N 1
ATOM 1663 C CA . LEU A 1 217 ? 0.492 -8.390 -20.315 1.00 78.56 217 LEU A CA 1
ATOM 1664 C C . LEU A 1 217 ? -0.841 -9.128 -20.459 1.00 78.56 217 LEU A C 1
ATOM 1666 O O . LEU A 1 217 ? -0.954 -10.302 -20.125 1.00 78.56 217 LEU A O 1
ATOM 1670 N N . HIS A 1 218 ? -1.836 -8.458 -21.032 1.00 78.31 218 HIS A N 1
ATOM 1671 C CA . HIS A 1 218 ? -3.082 -9.073 -21.474 1.00 78.31 218 HIS A CA 1
ATOM 1672 C C . HIS A 1 218 ? -3.428 -8.526 -22.857 1.00 78.31 218 HIS A C 1
ATOM 1674 O O . HIS A 1 218 ? -3.626 -7.321 -23.020 1.00 78.31 218 HIS A O 1
ATOM 1680 N N . LYS A 1 219 ? -3.469 -9.405 -23.868 1.00 81.31 219 LYS A N 1
ATOM 1681 C CA . LYS A 1 219 ? -3.743 -9.040 -25.274 1.00 81.31 219 LYS A CA 1
ATOM 1682 C C . LYS A 1 219 ? -2.860 -7.881 -25.779 1.00 81.31 219 LYS A C 1
ATOM 1684 O O . LYS A 1 219 ? -3.357 -6.917 -26.352 1.00 81.31 219 LYS A O 1
ATOM 1689 N N . GLY A 1 220 ? -1.555 -7.945 -25.499 1.00 77.06 220 GLY A N 1
ATOM 1690 C CA . GLY A 1 220 ? -0.568 -6.934 -25.914 1.00 77.06 220 GLY A CA 1
ATOM 1691 C C . GLY A 1 220 ? -0.567 -5.634 -25.098 1.00 77.06 220 GLY A C 1
ATOM 1692 O O . GLY A 1 220 ? 0.321 -4.806 -25.282 1.00 77.06 220 GLY A O 1
ATOM 1693 N N . LYS A 1 221 ? -1.510 -5.459 -24.165 1.00 80.38 221 LYS A N 1
ATOM 1694 C CA . LYS A 1 221 ? -1.573 -4.301 -23.266 1.00 80.38 221 LYS A CA 1
ATOM 1695 C C . LYS A 1 221 ? -0.927 -4.605 -21.924 1.00 80.38 221 LYS A C 1
ATOM 1697 O O . LYS A 1 221 ? -1.021 -5.728 -21.425 1.00 80.38 221 LYS A O 1
ATOM 1702 N N . ARG A 1 222 ? -0.337 -3.588 -21.298 1.00 85.50 222 ARG A N 1
ATOM 1703 C CA . ARG A 1 222 ? 0.090 -3.619 -19.898 1.00 85.50 222 ARG A CA 1
ATOM 1704 C C . ARG A 1 222 ? -1.085 -4.014 -19.013 1.00 85.50 222 ARG A C 1
ATOM 1706 O O . ARG A 1 222 ? -2.150 -3.401 -19.053 1.00 85.50 222 ARG A O 1
ATOM 1713 N N . TRP A 1 223 ? -0.861 -4.996 -18.150 1.00 85.06 223 TRP A N 1
ATOM 1714 C CA . TRP A 1 223 ? -1.869 -5.466 -17.211 1.00 85.06 223 TRP A CA 1
ATOM 1715 C C . TRP A 1 223 ? -1.521 -5.055 -15.778 1.00 85.06 223 TRP A C 1
ATOM 1717 O O . TRP A 1 223 ? -1.031 -5.841 -14.971 1.00 85.06 223 TRP A O 1
ATOM 1727 N N . PHE A 1 224 ? -1.736 -3.777 -15.454 1.00 84.31 224 PHE A N 1
ATOM 1728 C CA . PHE A 1 224 ? -1.534 -3.263 -14.096 1.00 84.31 224 PHE A CA 1
ATOM 1729 C C . PHE A 1 224 ? -2.637 -3.725 -13.132 1.00 84.31 224 PHE A C 1
ATOM 1731 O O . PHE A 1 224 ? -3.724 -4.159 -13.523 1.00 84.31 224 PHE A O 1
ATOM 1738 N N . THR A 1 225 ? -2.375 -3.608 -11.829 1.00 83.50 225 THR A N 1
ATOM 1739 C CA . THR A 1 225 ? -3.250 -4.170 -10.787 1.00 83.50 225 THR A CA 1
ATOM 1740 C C . THR A 1 225 ? -4.639 -3.541 -10.732 1.00 83.50 225 THR A C 1
ATOM 1742 O O . THR A 1 225 ? -5.571 -4.201 -10.271 1.00 83.50 225 THR A O 1
ATOM 1745 N N . ASN A 1 226 ? -4.811 -2.301 -11.210 1.00 84.00 226 ASN A N 1
ATOM 1746 C CA . ASN A 1 226 ? -6.137 -1.690 -11.327 1.00 84.00 226 ASN A CA 1
ATOM 1747 C C . ASN A 1 226 ? -7.029 -2.507 -12.272 1.00 84.00 226 ASN A C 1
ATOM 1749 O O . ASN A 1 226 ? -8.125 -2.901 -11.879 1.00 84.00 226 ASN A O 1
ATOM 1753 N N . ASN A 1 227 ? -6.532 -2.824 -13.474 1.00 84.12 227 ASN A N 1
ATOM 1754 C CA . ASN A 1 227 ? -7.254 -3.618 -14.470 1.00 84.12 227 ASN A CA 1
ATOM 1755 C C . ASN A 1 227 ? -7.540 -5.036 -13.962 1.00 84.12 227 ASN A C 1
ATOM 1757 O O . ASN A 1 227 ? -8.654 -5.527 -14.122 1.00 84.12 227 ASN A O 1
ATOM 1761 N N . ALA A 1 228 ? -6.565 -5.666 -13.301 1.00 84.12 228 ALA A N 1
ATOM 1762 C CA . ALA A 1 228 ? -6.703 -7.039 -12.822 1.00 84.12 228 ALA A CA 1
ATOM 1763 C C . ALA A 1 228 ? -7.646 -7.185 -11.611 1.00 84.12 228 ALA A C 1
ATOM 1765 O O . ALA A 1 228 ? -8.428 -8.132 -11.545 1.00 84.12 228 ALA A O 1
ATOM 1766 N N . PHE A 1 229 ? -7.572 -6.275 -10.631 1.00 88.94 229 PHE A N 1
ATOM 1767 C CA . PHE A 1 229 ? -8.213 -6.478 -9.325 1.00 88.94 229 PHE A CA 1
ATOM 1768 C C . PHE A 1 229 ? -9.312 -5.475 -8.999 1.00 88.94 229 PHE A C 1
ATOM 1770 O O . PHE A 1 229 ? -10.306 -5.873 -8.401 1.00 88.94 229 PHE A O 1
ATOM 1777 N N . LEU A 1 230 ? -9.175 -4.196 -9.356 1.00 88.75 230 LEU A N 1
ATOM 1778 C CA . LEU A 1 230 ? -10.121 -3.173 -8.902 1.00 88.75 230 LEU A CA 1
ATOM 1779 C C . LEU A 1 230 ? -11.211 -2.870 -9.932 1.00 88.75 230 LEU A C 1
ATOM 1781 O O . LEU A 1 230 ? -12.393 -2.924 -9.596 1.00 88.75 230 LEU A O 1
ATOM 1785 N N . LYS A 1 231 ? -10.838 -2.566 -11.178 1.00 87.88 231 LYS A N 1
ATOM 1786 C CA . LYS A 1 231 ? -11.761 -2.209 -12.268 1.00 87.88 231 LYS A CA 1
ATOM 1787 C C . LYS A 1 231 ? -12.913 -3.212 -12.446 1.00 87.88 231 LYS A C 1
ATOM 1789 O O . LYS A 1 231 ? -14.039 -2.740 -12.593 1.00 87.88 231 LYS A O 1
ATOM 1794 N N . PRO A 1 232 ? -12.707 -4.544 -12.333 1.00 90.25 232 PRO A N 1
ATOM 1795 C CA . PRO A 1 232 ? -13.795 -5.517 -12.458 1.00 90.25 232 PRO A CA 1
ATOM 1796 C C . PRO A 1 232 ? -14.847 -5.453 -11.344 1.00 90.25 232 PRO A C 1
ATOM 1798 O O . PRO A 1 232 ? -15.900 -6.061 -11.484 1.00 90.25 232 PRO A O 1
ATOM 1801 N N . VAL A 1 233 ? -14.572 -4.783 -10.218 1.00 90.94 233 VAL A N 1
ATOM 1802 C CA . VAL A 1 233 ? -15.473 -4.778 -9.051 1.00 90.94 233 VAL A CA 1
ATOM 1803 C C . VAL A 1 233 ? -15.845 -3.395 -8.534 1.00 90.94 233 VAL A C 1
ATOM 1805 O O . VAL A 1 233 ? -16.869 -3.273 -7.870 1.00 90.94 233 VAL A O 1
ATOM 1808 N N . ARG A 1 234 ? -15.062 -2.354 -8.841 1.00 87.06 234 ARG A N 1
ATOM 1809 C CA . ARG A 1 234 ? -15.231 -0.993 -8.303 1.00 87.06 234 ARG A CA 1
ATOM 1810 C C . ARG A 1 234 ? -16.624 -0.409 -8.528 1.00 87.06 234 ARG A C 1
ATOM 1812 O O . ARG A 1 234 ? -17.115 0.292 -7.659 1.00 87.06 234 ARG A O 1
ATOM 1819 N N . TYR A 1 235 ? -17.223 -0.672 -9.686 1.00 86.56 235 TYR A N 1
ATOM 1820 C CA . TYR A 1 235 ? -18.522 -0.105 -10.072 1.00 86.56 235 TYR A CA 1
ATOM 1821 C C . TYR A 1 235 ? -19.696 -1.063 -9.842 1.00 86.56 235 TYR A C 1
ATOM 1823 O O . TYR A 1 235 ? -20.842 -0.681 -10.033 1.00 86.56 235 TYR A O 1
ATOM 1831 N N . ILE A 1 236 ? -19.407 -2.306 -9.452 1.00 90.81 236 ILE A N 1
ATOM 1832 C CA . ILE A 1 236 ? -20.411 -3.362 -9.260 1.00 90.81 236 ILE A CA 1
ATOM 1833 C C . ILE A 1 236 ? -20.677 -3.577 -7.766 1.00 90.81 236 ILE A C 1
ATOM 1835 O O . ILE A 1 236 ? -21.790 -3.890 -7.360 1.00 90.81 236 ILE A O 1
ATOM 1839 N N . ARG A 1 237 ? -19.652 -3.407 -6.926 1.00 93.69 237 ARG A N 1
ATOM 1840 C CA . ARG A 1 237 ? -19.741 -3.610 -5.479 1.00 93.69 237 ARG A CA 1
ATOM 1841 C C . ARG A 1 237 ? -20.082 -2.310 -4.769 1.00 93.69 237 ARG A C 1
ATOM 1843 O O . ARG A 1 237 ? -19.223 -1.448 -4.611 1.00 93.69 237 ARG A O 1
ATOM 1850 N N . SER A 1 238 ? -21.315 -2.203 -4.287 1.00 92.44 238 SER A N 1
ATOM 1851 C CA . SER A 1 238 ? -21.792 -1.046 -3.518 1.00 92.44 238 SER A CA 1
ATOM 1852 C C . SER A 1 238 ? -21.040 -0.842 -2.196 1.00 92.44 238 SER A C 1
ATOM 1854 O O . SER A 1 238 ? -20.887 0.294 -1.751 1.00 92.44 238 SER A O 1
ATOM 1856 N N . ASN A 1 239 ? -20.511 -1.919 -1.607 1.00 94.62 239 ASN A N 1
ATOM 1857 C CA . ASN A 1 239 ? -19.737 -1.918 -0.362 1.00 94.62 239 ASN A CA 1
ATOM 1858 C C . ASN A 1 239 ? -18.250 -1.540 -0.539 1.00 94.62 239 ASN A C 1
ATOM 1860 O O . ASN A 1 239 ? -17.460 -1.673 0.397 1.00 94.62 239 ASN A O 1
ATOM 1864 N N . LEU A 1 240 ? -17.836 -1.096 -1.731 1.00 93.62 240 LEU A N 1
ATOM 1865 C CA . LEU A 1 240 ? -16.468 -0.671 -2.021 1.00 93.62 240 LEU A CA 1
ATOM 1866 C C . LEU A 1 240 ? -16.442 0.785 -2.494 1.00 93.62 240 LEU A C 1
ATOM 1868 O O . LEU A 1 240 ? -16.943 1.114 -3.566 1.00 93.62 240 LEU A O 1
ATOM 1872 N N . LYS A 1 241 ? -15.779 1.651 -1.726 1.00 92.19 241 LYS A N 1
ATOM 1873 C CA . LYS A 1 241 ? -15.589 3.067 -2.052 1.00 92.19 241 LYS A CA 1
ATOM 1874 C C . LYS A 1 241 ? -14.115 3.370 -2.298 1.00 92.19 241 LYS A C 1
ATOM 1876 O O . LYS A 1 241 ? -13.247 2.970 -1.525 1.00 92.19 241 LYS A O 1
ATOM 1881 N N . VAL A 1 242 ? -13.824 4.072 -3.393 1.00 90.00 242 VAL A N 1
ATOM 1882 C CA . VAL A 1 242 ? -12.456 4.434 -3.798 1.00 90.00 242 VAL A CA 1
ATOM 1883 C C . VAL A 1 242 ? -12.400 5.913 -4.122 1.00 90.00 242 VAL A C 1
ATOM 1885 O O . VAL A 1 242 ? -12.960 6.341 -5.134 1.00 90.00 242 VAL A O 1
ATOM 1888 N N . VAL A 1 243 ? -11.666 6.658 -3.302 1.00 88.94 243 VAL A N 1
ATOM 1889 C CA . VAL A 1 243 ? -11.418 8.086 -3.488 1.00 88.94 243 VAL A CA 1
ATOM 1890 C C . VAL A 1 243 ? -9.976 8.294 -3.935 1.00 88.94 243 VAL A C 1
ATOM 1892 O O . VAL A 1 243 ? -9.040 7.666 -3.441 1.00 88.94 243 VAL A O 1
ATOM 1895 N N . THR A 1 244 ? -9.819 9.163 -4.925 1.00 88.69 244 THR A N 1
ATOM 1896 C CA . THR A 1 244 ? -8.557 9.457 -5.609 1.00 88.69 244 THR A CA 1
ATOM 1897 C C . THR A 1 244 ? -8.199 10.923 -5.425 1.00 88.69 244 THR A C 1
ATOM 1899 O O . THR A 1 244 ? -9.059 11.711 -5.040 1.00 88.69 244 THR A O 1
ATOM 1902 N N . ASN A 1 245 ? -6.971 11.313 -5.766 1.00 88.44 245 ASN A N 1
ATOM 1903 C CA . ASN A 1 245 ? -6.472 12.674 -5.554 1.00 88.44 245 ASN A CA 1
ATOM 1904 C C . ASN A 1 245 ? -6.566 13.130 -4.085 1.00 88.44 245 ASN A C 1
ATOM 1906 O O . ASN A 1 245 ? -6.861 14.292 -3.810 1.00 88.44 245 ASN A O 1
ATOM 1910 N N . VAL A 1 246 ? -6.303 12.214 -3.147 1.00 88.75 246 VAL A N 1
ATOM 1911 C CA . VAL A 1 246 ? -6.346 12.471 -1.701 1.00 88.75 246 VAL A CA 1
ATOM 1912 C C . VAL A 1 246 ? -5.024 12.175 -1.015 1.00 88.75 246 VAL A C 1
ATOM 1914 O O . VAL A 1 246 ? -4.486 11.070 -1.078 1.00 88.75 246 VAL A O 1
ATOM 1917 N N . ARG A 1 247 ? -4.503 13.153 -0.282 1.00 89.69 247 ARG A N 1
ATOM 1918 C CA . ARG A 1 247 ? -3.315 12.984 0.547 1.00 89.69 247 ARG A CA 1
ATOM 1919 C C . ARG A 1 247 ? -3.733 12.606 1.959 1.00 89.69 247 ARG A C 1
ATOM 1921 O O . ARG A 1 247 ? -4.367 13.392 2.649 1.00 89.69 247 ARG A O 1
ATOM 1928 N N . ILE A 1 248 ? -3.324 11.424 2.405 1.00 91.75 248 ILE A N 1
ATOM 1929 C CA . ILE A 1 248 ? -3.415 11.050 3.819 1.00 91.75 248 ILE A CA 1
ATOM 1930 C C . ILE A 1 248 ? -2.403 11.888 4.599 1.00 91.75 248 ILE A C 1
ATOM 1932 O O . ILE A 1 248 ? -1.237 11.962 4.192 1.00 91.75 248 ILE A O 1
ATOM 1936 N N . THR A 1 249 ? -2.851 12.502 5.690 1.00 90.44 249 THR A N 1
ATOM 1937 C CA . THR A 1 249 ? -2.056 13.391 6.549 1.00 90.44 249 THR A CA 1
ATOM 1938 C C . THR A 1 249 ? -1.730 12.746 7.886 1.00 90.44 249 THR A C 1
ATOM 1940 O O . THR A 1 249 ? -0.644 12.982 8.406 1.00 90.44 249 THR A O 1
ATOM 1943 N N . LYS A 1 250 ? -2.605 11.884 8.422 1.00 91.38 250 LYS A N 1
ATOM 1944 C CA . LYS A 1 250 ? -2.338 11.157 9.671 1.00 91.38 250 LYS A CA 1
ATOM 1945 C C . LYS A 1 250 ? -3.226 9.925 9.839 1.00 91.38 250 LYS A C 1
ATOM 1947 O O . LYS A 1 250 ? -4.339 9.869 9.324 1.00 91.38 250 LYS A O 1
ATOM 1952 N N . ILE A 1 251 ? -2.754 8.945 10.603 1.00 96.56 251 ILE A N 1
ATOM 1953 C CA . ILE A 1 251 ? -3.572 7.868 11.168 1.00 96.56 251 ILE A CA 1
ATOM 1954 C C . ILE A 1 251 ? -4.114 8.358 12.506 1.00 96.56 251 ILE A C 1
ATOM 1956 O O . ILE A 1 251 ? -3.371 8.851 13.355 1.00 96.56 251 ILE A O 1
ATOM 1960 N N . LEU A 1 252 ? -5.414 8.192 12.707 1.00 95.81 252 LEU A N 1
ATOM 1961 C CA . LEU A 1 252 ? -6.075 8.551 13.948 1.00 95.81 252 LEU A CA 1
ATOM 1962 C C . LEU A 1 252 ? -5.926 7.400 14.945 1.00 95.81 252 LEU A C 1
ATOM 1964 O O . LEU A 1 252 ? -6.412 6.289 14.714 1.00 95.81 252 LEU A O 1
ATOM 1968 N N . ILE A 1 253 ? -5.219 7.667 16.043 1.00 97.25 253 ILE A N 1
ATOM 1969 C CA . ILE A 1 253 ? -4.887 6.681 17.072 1.00 97.25 253 ILE A CA 1
ATOM 1970 C C . ILE A 1 253 ? -5.275 7.251 18.427 1.00 97.25 253 ILE A C 1
ATOM 1972 O O . ILE A 1 253 ? -4.912 8.374 18.770 1.00 97.25 253 ILE A O 1
ATOM 1976 N N . ASN A 1 254 ? -6.006 6.468 19.210 1.00 95.44 254 ASN A N 1
ATOM 1977 C CA . ASN A 1 254 ? -6.296 6.826 20.588 1.00 95.44 254 ASN A CA 1
ATOM 1978 C C . ASN A 1 254 ?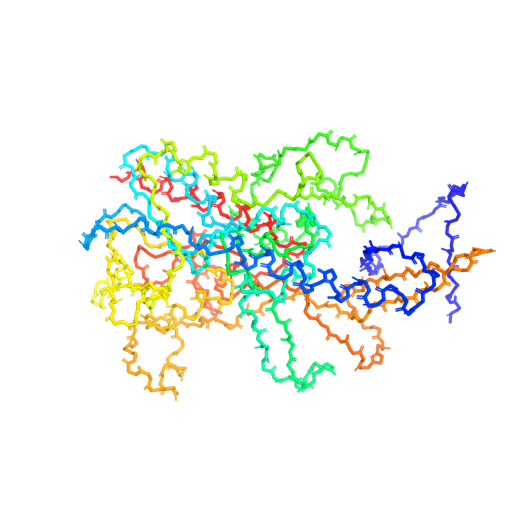 -5.036 6.584 21.439 1.00 95.44 254 ASN A C 1
ATOM 1980 O O . ASN A 1 254 ? -4.536 5.461 21.509 1.00 95.44 254 ASN A O 1
ATOM 1984 N N . SER A 1 255 ? -4.506 7.642 22.054 1.00 89.62 255 SER A N 1
ATOM 1985 C CA . SER A 1 255 ? -3.219 7.620 22.762 1.00 89.62 255 SER A CA 1
ATOM 1986 C C . SER A 1 255 ? -3.206 6.685 23.974 1.00 89.62 255 SER A C 1
ATOM 1988 O O . SER A 1 255 ? -2.178 6.051 24.217 1.00 89.62 255 SER A O 1
ATOM 1990 N N . SER A 1 256 ? -4.335 6.565 24.683 1.00 92.06 256 SER A N 1
ATOM 1991 C CA . SER A 1 256 ? -4.494 5.727 25.878 1.00 92.06 256 SER A CA 1
ATOM 1992 C C . SER A 1 256 ? -4.654 4.246 25.531 1.00 92.06 256 SER A C 1
ATOM 1994 O O . SER A 1 256 ? -3.918 3.407 26.034 1.00 92.06 256 SER A O 1
ATOM 1996 N N . SER A 1 257 ? -5.585 3.914 24.634 1.00 95.81 257 SER A N 1
ATOM 1997 C CA . SER A 1 257 ? -5.873 2.522 24.239 1.00 95.81 257 SER A CA 1
ATOM 1998 C C . SER A 1 257 ? -4.928 1.971 23.169 1.00 95.81 257 SER A C 1
ATOM 2000 O O . SER A 1 257 ? -4.991 0.784 22.854 1.00 95.81 257 SER A O 1
ATOM 2002 N N . LYS A 1 258 ? -4.088 2.828 22.568 1.00 96.06 258 LYS A N 1
ATOM 2003 C CA . LYS A 1 258 ? -3.203 2.501 21.437 1.00 96.06 258 LYS A CA 1
ATOM 2004 C C . LYS A 1 258 ? -3.944 1.812 20.286 1.00 96.06 258 LYS A C 1
ATOM 2006 O O . LYS A 1 258 ? -3.415 0.919 19.629 1.00 96.06 258 LYS A O 1
ATOM 2011 N N . LYS A 1 259 ? -5.186 2.225 20.028 1.00 97.56 259 LYS A N 1
ATOM 2012 C CA . LYS A 1 259 ? -6.043 1.669 18.975 1.00 97.56 259 LYS A CA 1
ATOM 2013 C C . LYS A 1 259 ? -6.174 2.656 17.821 1.00 97.56 259 LYS A C 1
ATOM 2015 O O . LYS A 1 259 ? -6.574 3.802 18.035 1.00 97.56 259 LYS A O 1
ATOM 2020 N N . ALA A 1 260 ? -5.857 2.209 16.608 1.00 98.12 260 ALA A N 1
ATOM 2021 C CA . ALA A 1 260 ? -6.159 2.954 15.392 1.00 98.12 260 ALA A CA 1
ATOM 2022 C C . ALA A 1 260 ? -7.667 2.897 15.109 1.00 98.12 260 ALA A C 1
ATOM 2024 O O . ALA A 1 260 ? -8.268 1.821 15.154 1.00 98.12 260 ALA A O 1
ATOM 2025 N N . TYR A 1 261 ? -8.271 4.052 14.836 1.00 96.94 261 TYR A N 1
ATOM 2026 C CA . TYR A 1 261 ? -9.719 4.184 14.636 1.00 96.94 261 TYR A CA 1
ATOM 2027 C C . TYR A 1 261 ? -10.095 4.947 13.365 1.00 96.94 261 TYR A C 1
ATOM 2029 O O . TYR A 1 261 ? -11.278 5.125 13.086 1.00 96.94 261 TYR A O 1
ATOM 2037 N N . GLY A 1 262 ? -9.121 5.396 12.575 1.00 96.12 262 GLY A N 1
ATOM 2038 C CA . GLY A 1 262 ? -9.404 6.122 11.346 1.00 96.12 262 GLY A CA 1
ATOM 2039 C C . GLY A 1 262 ? -8.177 6.752 10.715 1.00 96.12 262 GLY A C 1
ATOM 2040 O O . GLY A 1 262 ? -7.040 6.486 11.108 1.00 96.12 262 GLY A O 1
ATOM 2041 N N . VAL A 1 263 ? -8.425 7.611 9.736 1.00 95.06 263 VAL A N 1
ATOM 2042 C CA . VAL A 1 263 ? -7.409 8.414 9.057 1.00 95.06 263 VAL A CA 1
ATOM 2043 C C . VAL A 1 263 ? -7.926 9.823 8.807 1.00 95.06 263 VAL A C 1
ATOM 2045 O O . VAL A 1 263 ? -9.116 10.035 8.569 1.00 95.06 263 VAL A O 1
ATOM 2048 N N . GLU A 1 264 ? -6.997 10.766 8.824 1.00 92.94 264 GLU A N 1
ATOM 2049 C CA . GLU A 1 264 ? -7.188 12.121 8.334 1.00 92.94 264 GLU A CA 1
ATOM 2050 C C . GLU A 1 264 ? -6.600 12.231 6.925 1.00 92.94 264 GLU A C 1
ATOM 2052 O O . GLU A 1 264 ? -5.515 11.706 6.632 1.00 92.94 264 GLU A O 1
ATOM 2057 N N . TYR A 1 265 ? -7.333 12.887 6.032 1.00 91.31 265 TYR A N 1
ATOM 2058 C CA . TYR A 1 265 ? -6.904 13.110 4.662 1.00 91.31 265 TYR A CA 1
ATOM 2059 C C . TYR A 1 265 ? -7.389 14.455 4.122 1.00 91.31 265 TYR A C 1
ATOM 2061 O O . TYR A 1 265 ? -8.321 15.069 4.636 1.00 91.31 265 TYR A O 1
ATOM 2069 N N . LYS A 1 266 ? -6.742 14.901 3.048 1.00 88.81 266 LYS A N 1
ATOM 2070 C CA . LYS A 1 266 ? -7.006 16.162 2.360 1.00 88.81 266 LYS A CA 1
ATOM 2071 C C . LYS A 1 266 ? -7.155 15.921 0.862 1.00 88.81 266 LYS A C 1
ATOM 2073 O O . LYS A 1 266 ? -6.395 15.143 0.285 1.00 88.81 266 LYS A O 1
ATOM 2078 N N . MET A 1 267 ? -8.110 16.594 0.230 1.00 86.00 267 MET A N 1
ATOM 2079 C CA . MET A 1 267 ? -8.245 16.598 -1.229 1.00 86.00 267 MET A CA 1
ATOM 2080 C C . MET A 1 267 ? -7.127 17.448 -1.840 1.00 86.00 267 MET A C 1
ATOM 2082 O O . MET A 1 267 ? -6.873 18.556 -1.379 1.00 86.00 267 MET A O 1
ATOM 2086 N N . ASN A 1 268 ? -6.467 16.968 -2.895 1.00 78.81 268 ASN A N 1
ATOM 2087 C CA . ASN A 1 268 ? -5.347 17.693 -3.513 1.00 78.81 268 ASN A CA 1
ATOM 2088 C C . ASN A 1 268 ? -5.744 19.094 -4.024 1.00 78.81 268 ASN A C 1
ATOM 2090 O O . ASN A 1 268 ? -4.898 19.982 -4.057 1.00 78.81 268 ASN A O 1
ATOM 2094 N N . ASN A 1 269 ? -7.013 19.288 -4.398 1.00 72.38 269 ASN A N 1
ATOM 2095 C CA . ASN A 1 269 ? -7.527 20.540 -4.963 1.00 72.38 269 ASN A CA 1
ATOM 2096 C C . ASN A 1 269 ? -8.143 21.481 -3.911 1.00 72.38 269 ASN A C 1
ATOM 2098 O O . ASN A 1 269 ? -8.584 22.571 -4.262 1.00 72.38 269 ASN A O 1
ATOM 2102 N N . GLU A 1 270 ? -8.185 21.087 -2.634 1.00 71.56 270 GLU A N 1
ATOM 2103 C CA . GLU A 1 270 ? -8.759 21.900 -1.558 1.00 71.56 270 GLU A CA 1
ATOM 2104 C C . GLU A 1 270 ? -7.691 22.210 -0.514 1.00 71.56 270 GLU A C 1
ATOM 2106 O O . GLU A 1 270 ? -7.178 21.319 0.160 1.00 71.56 270 GLU A O 1
ATOM 2111 N N . LEU A 1 271 ? -7.341 23.488 -0.358 1.00 62.44 271 LEU A N 1
ATOM 2112 C CA . LEU A 1 271 ? -6.238 23.897 0.513 1.00 62.44 271 LEU A CA 1
ATOM 2113 C C . LEU A 1 271 ? -6.590 23.913 2.008 1.00 62.44 271 LEU A C 1
ATOM 2115 O O . LEU A 1 271 ? -5.670 23.795 2.816 1.00 62.44 271 LEU A O 1
ATOM 2119 N N . SER A 1 272 ? -7.866 23.983 2.386 1.00 65.81 272 SER A N 1
ATOM 2120 C CA . SER A 1 272 ? -8.245 24.318 3.772 1.00 65.81 272 SER A CA 1
ATOM 2121 C C . SER A 1 272 ? -9.064 23.249 4.501 1.00 65.81 272 SER A C 1
ATOM 2123 O O . SER A 1 272 ? -9.266 23.368 5.706 1.00 65.81 272 SER A O 1
ATOM 2125 N N . SER A 1 273 ? -9.515 22.197 3.813 1.00 81.31 273 SER A N 1
ATOM 2126 C CA . SER A 1 273 ? -10.423 21.201 4.395 1.00 81.31 273 SER A CA 1
ATOM 2127 C C . SER A 1 273 ? -9.709 19.887 4.698 1.00 81.31 273 SER A C 1
ATOM 2129 O O . SER A 1 273 ? -9.213 19.211 3.794 1.00 81.31 273 SER A O 1
ATOM 2131 N N . TYR A 1 274 ? -9.702 19.509 5.975 1.00 86.44 274 TYR A N 1
ATOM 2132 C CA . TYR A 1 274 ? -9.355 18.161 6.419 1.00 86.44 274 TYR A CA 1
ATOM 2133 C C . TYR A 1 274 ? -10.621 17.315 6.538 1.00 86.44 274 TYR A C 1
ATOM 2135 O O . TYR A 1 274 ? -11.677 17.789 6.967 1.00 86.44 274 TYR A O 1
ATOM 2143 N N . TYR A 1 275 ? -10.498 16.050 6.161 1.00 88.19 275 TYR A N 1
ATOM 2144 C CA . TYR A 1 275 ? -11.564 15.065 6.200 1.00 88.19 275 TYR A CA 1
ATOM 2145 C C . TYR A 1 275 ? -11.151 13.900 7.088 1.00 88.19 275 TYR A C 1
ATOM 2147 O O . TYR A 1 275 ? -10.005 13.450 7.051 1.00 88.19 275 TYR A O 1
ATOM 2155 N N . LEU A 1 276 ? -12.110 13.391 7.857 1.00 91.19 276 LEU A N 1
ATOM 2156 C CA . LEU A 1 276 ? -11.926 12.227 8.712 1.00 91.19 276 LEU A CA 1
ATOM 2157 C C . LEU A 1 276 ? -12.730 11.057 8.153 1.00 91.19 276 LEU A C 1
ATOM 2159 O O . LEU A 1 276 ? -13.901 11.206 7.797 1.00 91.19 276 LEU A O 1
ATOM 2163 N N . ALA A 1 277 ? -12.096 9.891 8.103 1.00 92.50 277 ALA A N 1
ATOM 2164 C CA . ALA A 1 277 ? -12.768 8.618 7.891 1.00 92.50 277 ALA A CA 1
ATOM 2165 C C . ALA A 1 277 ? -12.444 7.695 9.061 1.00 92.50 277 ALA A C 1
ATOM 2167 O O . ALA A 1 277 ? -11.273 7.506 9.398 1.00 92.50 277 ALA A O 1
ATOM 2168 N N . THR A 1 278 ? -13.475 7.126 9.676 1.00 95.19 278 THR A N 1
ATOM 2169 C CA . THR A 1 278 ? -13.345 6.254 10.847 1.00 95.19 278 THR A CA 1
ATOM 2170 C C . THR A 1 278 ? -13.583 4.796 10.478 1.00 95.19 278 THR A C 1
ATOM 2172 O O . THR A 1 278 ? -14.199 4.477 9.459 1.00 95.19 278 THR A O 1
ATOM 2175 N N . THR A 1 279 ? -13.049 3.889 11.293 1.00 95.81 279 THR A N 1
ATOM 2176 C CA . THR A 1 279 ? -13.163 2.448 11.084 1.00 95.81 279 THR A CA 1
ATOM 2177 C C . THR A 1 279 ? -13.510 1.695 12.361 1.00 95.81 279 THR A C 1
ATOM 2179 O O . THR A 1 279 ? -12.937 1.953 13.423 1.00 95.81 279 THR A O 1
ATOM 2182 N N . LYS A 1 280 ? -14.409 0.710 12.241 1.00 93.06 280 LYS A N 1
ATOM 2183 C CA . LYS A 1 280 ? -14.734 -0.237 13.322 1.00 93.06 280 LYS A CA 1
ATOM 2184 C C . LYS A 1 280 ? -13.696 -1.341 13.460 1.00 93.06 280 LYS A C 1
ATOM 2186 O O . LYS A 1 280 ? -13.457 -1.827 14.570 1.00 93.06 280 LYS A O 1
ATOM 2191 N N . LYS A 1 281 ? -13.104 -1.761 12.335 1.00 96.94 281 LYS A N 1
ATOM 2192 C CA . LYS A 1 281 ? -12.159 -2.878 12.294 1.00 96.94 281 LYS A CA 1
ATOM 2193 C C . LYS A 1 281 ? -10.750 -2.348 12.177 1.00 96.94 281 LYS A C 1
ATOM 2195 O O . LYS A 1 281 ? -10.153 -2.087 13.210 1.00 96.94 281 LYS A O 1
ATOM 2200 N N . GLU A 1 282 ? -10.192 -2.195 10.982 1.00 97.81 282 GLU A N 1
ATOM 2201 C CA . GLU A 1 282 ? -8.763 -1.884 10.846 1.00 97.81 282 GLU A CA 1
ATOM 2202 C C . GLU A 1 282 ? -8.463 -0.760 9.856 1.00 97.81 282 GLU A C 1
ATOM 2204 O O . GLU A 1 282 ? -9.157 -0.577 8.850 1.00 97.81 282 GLU A O 1
ATOM 2209 N N . VAL A 1 283 ? -7.374 -0.043 10.142 1.00 98.00 283 VAL A N 1
ATOM 2210 C CA . VAL A 1 283 ? -6.634 0.756 9.164 1.00 98.00 283 VAL A CA 1
ATOM 2211 C C . VAL A 1 283 ? -5.519 -0.122 8.593 1.00 98.00 283 VAL A C 1
ATOM 2213 O O . VAL A 1 283 ? -4.734 -0.716 9.335 1.00 98.00 283 VAL A O 1
ATOM 2216 N N . ILE A 1 284 ? -5.438 -0.214 7.267 1.00 97.62 284 ILE A N 1
ATOM 2217 C CA . ILE A 1 284 ? -4.475 -1.056 6.556 1.00 97.62 284 ILE A CA 1
ATOM 2218 C C . ILE A 1 284 ? -3.607 -0.167 5.667 1.00 97.62 284 ILE A C 1
ATOM 2220 O O . ILE A 1 284 ? -4.077 0.416 4.689 1.00 97.62 284 ILE A O 1
ATOM 2224 N N . LEU A 1 285 ? -2.323 -0.067 5.998 1.00 95.56 285 LEU A N 1
ATOM 2225 C CA . LEU A 1 285 ? -1.346 0.693 5.230 1.00 95.56 285 LEU A CA 1
ATOM 2226 C C . LEU A 1 285 ? -0.840 -0.131 4.048 1.00 95.56 285 LEU A C 1
ATOM 2228 O O . LEU A 1 285 ? -0.373 -1.256 4.199 1.00 95.56 285 LEU A O 1
ATOM 2232 N N . SER A 1 286 ? -0.936 0.463 2.866 1.00 93.19 286 SER A N 1
ATOM 2233 C CA . SER A 1 286 ? -0.609 -0.132 1.572 1.00 93.19 286 SER A CA 1
ATOM 2234 C C . SER A 1 286 ? 0.023 0.934 0.648 1.00 93.19 286 SER A C 1
ATOM 2236 O O . SER A 1 286 ? -0.129 0.935 -0.583 1.00 93.19 286 SER A O 1
ATOM 2238 N N . ALA A 1 287 ? 0.726 1.896 1.258 1.00 86.12 287 ALA A N 1
ATOM 2239 C CA . ALA A 1 287 ? 1.322 3.040 0.579 1.00 86.12 287 ALA A CA 1
ATOM 2240 C C . ALA A 1 287 ? 2.772 2.784 0.124 1.00 86.12 287 ALA A C 1
ATOM 2242 O O . ALA A 1 287 ? 3.408 3.676 -0.424 1.00 86.12 287 ALA A O 1
ATOM 2243 N N . GLY A 1 288 ? 3.269 1.551 0.145 1.00 87.25 288 GLY A N 1
ATOM 2244 C CA . GLY A 1 288 ? 4.579 1.186 -0.395 1.00 87.25 288 GLY A CA 1
ATOM 2245 C C . GLY A 1 288 ? 5.736 1.669 0.478 1.00 87.25 288 GLY A C 1
ATOM 2246 O O . GLY A 1 288 ? 5.592 2.597 1.274 1.00 87.25 288 GLY A O 1
ATOM 2247 N N . ALA A 1 289 ? 6.905 1.056 0.286 1.00 88.19 289 ALA A N 1
ATOM 2248 C CA . ALA A 1 289 ? 8.062 1.168 1.178 1.00 88.19 289 ALA A CA 1
ATOM 2249 C C . ALA A 1 289 ? 8.599 2.587 1.420 1.00 88.19 289 ALA A C 1
ATOM 2251 O O . ALA A 1 289 ? 9.285 2.788 2.415 1.00 88.19 289 ALA A O 1
ATOM 2252 N N . ILE A 1 290 ? 8.267 3.562 0.569 1.00 88.19 290 ILE A N 1
ATOM 2253 C CA . ILE A 1 290 ? 8.696 4.959 0.731 1.00 88.19 290 ILE A CA 1
ATOM 2254 C C . ILE A 1 290 ? 7.657 5.797 1.498 1.00 88.19 290 ILE A C 1
ATOM 2256 O O . ILE A 1 290 ? 8.027 6.560 2.386 1.00 88.19 290 ILE A O 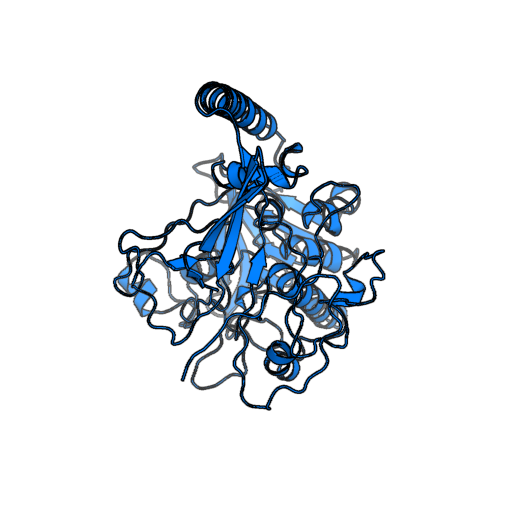1
ATOM 2260 N N . ASN A 1 291 ? 6.355 5.669 1.199 1.00 87.38 291 ASN A N 1
ATOM 2261 C CA . ASN A 1 291 ? 5.350 6.603 1.732 1.00 87.38 291 ASN A CA 1
ATOM 2262 C C . ASN A 1 291 ? 4.825 6.235 3.121 1.00 87.38 291 ASN A C 1
ATOM 2264 O O . ASN A 1 291 ? 4.643 7.132 3.937 1.00 87.38 291 ASN A O 1
ATOM 2268 N N . PHE A 1 292 ? 4.510 4.970 3.427 1.00 85.44 292 PHE A N 1
ATOM 2269 C CA . PHE A 1 292 ? 3.905 4.715 4.742 1.00 85.44 292 PHE A CA 1
ATOM 2270 C C . PHE A 1 292 ? 4.881 4.899 5.925 1.00 85.44 292 PHE A C 1
ATOM 2272 O O . PHE A 1 292 ? 4.364 5.237 6.986 1.00 85.44 292 PHE A O 1
ATOM 2279 N N . PRO A 1 293 ? 6.228 4.740 5.832 1.00 87.50 293 PRO A N 1
ATOM 2280 C CA . PRO A 1 293 ? 7.106 5.086 6.952 1.00 87.50 293 PRO A CA 1
ATOM 2281 C C . PRO A 1 293 ? 6.916 6.547 7.353 1.00 87.50 293 PRO A C 1
ATOM 2283 O O . PRO A 1 293 ? 6.808 6.855 8.534 1.00 87.50 293 PRO A O 1
ATOM 2286 N N . GLN A 1 294 ? 6.766 7.428 6.357 1.00 89.44 294 GLN A N 1
ATOM 2287 C CA . GLN A 1 294 ? 6.400 8.821 6.576 1.00 89.44 294 GLN A CA 1
ATOM 2288 C C . GLN A 1 294 ? 5.028 8.931 7.251 1.00 89.44 294 GLN A C 1
ATOM 2290 O O . GLN A 1 294 ? 4.911 9.656 8.228 1.00 89.44 294 GLN A O 1
ATOM 2295 N N . ILE A 1 295 ? 4.008 8.199 6.777 1.00 92.06 295 ILE A N 1
ATOM 2296 C CA . ILE A 1 295 ? 2.658 8.213 7.374 1.00 92.06 295 ILE A CA 1
ATOM 2297 C C . ILE A 1 295 ? 2.681 7.751 8.841 1.00 92.06 295 ILE A C 1
ATOM 2299 O O . ILE A 1 295 ? 2.010 8.352 9.672 1.00 92.06 295 ILE A O 1
ATOM 2303 N N . LEU A 1 296 ? 3.453 6.719 9.186 1.00 93.19 296 LEU A N 1
ATOM 2304 C CA . LEU A 1 296 ? 3.612 6.260 10.568 1.00 93.19 296 LEU A CA 1
ATOM 2305 C C . LEU A 1 296 ? 4.284 7.333 11.431 1.00 93.19 296 LEU A C 1
ATOM 2307 O O . LEU A 1 296 ? 3.744 7.678 12.482 1.00 93.19 296 LEU A O 1
ATOM 2311 N N . ILE A 1 297 ? 5.388 7.917 10.950 1.00 91.69 297 ILE A N 1
ATOM 2312 C CA . ILE A 1 297 ? 6.133 8.961 11.669 1.00 91.69 297 ILE A CA 1
ATOM 2313 C C . ILE A 1 297 ? 5.238 10.179 11.918 1.00 91.69 297 ILE A C 1
ATOM 2315 O O . ILE A 1 297 ? 5.085 10.586 13.065 1.00 91.69 297 ILE A O 1
ATOM 2319 N N . ILE A 1 298 ? 4.549 10.705 10.897 1.00 91.25 298 ILE A N 1
ATOM 2320 C CA . ILE A 1 298 ? 3.623 11.843 11.078 1.00 91.25 298 ILE A CA 1
ATOM 2321 C C . ILE A 1 298 ? 2.412 11.497 11.960 1.00 91.25 298 ILE A C 1
ATOM 2323 O O . ILE A 1 298 ? 1.759 12.385 12.503 1.00 91.25 298 ILE A O 1
ATOM 2327 N N . SER A 1 299 ? 2.143 10.203 12.161 1.00 94.12 299 SER A N 1
ATOM 2328 C CA . SER A 1 299 ? 1.132 9.689 13.093 1.00 94.12 299 SER A CA 1
ATOM 2329 C C . SER A 1 299 ? 1.645 9.475 14.519 1.00 94.12 299 SER A C 1
ATOM 2331 O O . SER A 1 299 ? 0.874 9.036 15.366 1.00 94.12 299 SER A O 1
ATOM 2333 N N . GLY A 1 300 ? 2.910 9.792 14.807 1.00 92.50 300 GLY A N 1
ATOM 2334 C CA . GLY A 1 300 ? 3.529 9.600 16.121 1.00 92.50 300 GLY A CA 1
ATOM 2335 C C . GLY A 1 300 ? 4.053 8.182 16.371 1.00 92.50 300 GLY A C 1
ATOM 2336 O O . GLY A 1 300 ? 4.365 7.846 17.512 1.00 92.50 300 GLY A O 1
ATOM 2337 N N . ILE A 1 301 ? 4.144 7.336 15.338 1.00 93.31 301 ILE A N 1
ATOM 2338 C CA . ILE A 1 301 ? 4.759 6.003 15.407 1.00 93.31 301 ILE A CA 1
ATOM 2339 C C . ILE A 1 301 ? 6.077 6.039 14.639 1.00 93.31 301 ILE A C 1
ATOM 2341 O O . ILE A 1 301 ? 6.106 5.991 13.409 1.00 93.31 301 ILE A O 1
ATOM 2345 N N . GLY A 1 302 ? 7.189 6.097 15.351 1.00 91.38 302 GLY A N 1
ATOM 2346 C CA . GLY A 1 302 ? 8.490 6.221 14.718 1.00 91.38 302 GLY A CA 1
ATOM 2347 C C . GLY A 1 302 ? 9.584 6.521 15.726 1.00 91.38 302 GLY A C 1
ATOM 2348 O O . GLY A 1 302 ? 9.306 6.568 16.920 1.00 91.38 302 GLY A O 1
ATOM 2349 N N . PRO A 1 303 ? 10.824 6.718 15.262 1.00 90.19 303 PRO A N 1
ATOM 2350 C CA . PRO A 1 303 ? 11.955 6.888 16.157 1.00 90.19 303 PRO A CA 1
ATOM 2351 C C . PRO A 1 303 ? 11.796 8.189 16.939 1.00 90.19 303 PRO A C 1
ATOM 2353 O O . PRO A 1 303 ? 11.678 9.250 16.319 1.00 90.19 303 PRO A O 1
ATOM 2356 N N . LYS A 1 304 ? 11.832 8.125 18.273 1.00 89.94 304 LYS A N 1
ATOM 2357 C CA . LYS A 1 304 ? 11.696 9.318 19.128 1.00 89.94 304 LYS A CA 1
ATOM 2358 C C . LYS A 1 304 ? 12.679 10.419 18.723 1.00 89.94 304 LYS A C 1
ATOM 2360 O O . LYS A 1 304 ? 12.280 11.561 18.547 1.00 89.94 304 LYS A O 1
ATOM 2365 N N . THR A 1 305 ? 13.932 10.054 18.454 1.00 88.62 305 THR A N 1
ATOM 2366 C CA . THR A 1 305 ? 14.979 10.995 18.021 1.00 88.62 305 THR A CA 1
ATOM 2367 C C . THR A 1 305 ? 14.638 11.744 16.735 1.00 88.62 305 THR A C 1
ATOM 2369 O O . THR A 1 305 ? 15.030 12.892 16.580 1.00 88.62 305 THR A O 1
ATOM 2372 N N . VAL A 1 306 ? 13.905 11.119 15.810 1.00 85.50 306 VAL A N 1
ATOM 2373 C CA . VAL A 1 306 ? 13.470 11.762 14.562 1.00 85.50 306 VAL A CA 1
ATOM 2374 C C . VAL A 1 306 ? 12.338 12.744 14.834 1.00 85.50 306 VAL A C 1
ATOM 2376 O O . VAL A 1 306 ? 12.342 13.837 14.282 1.00 85.50 306 VAL A O 1
ATOM 2379 N N . LEU A 1 307 ? 11.374 12.356 15.669 1.00 84.12 307 LEU A N 1
ATOM 2380 C CA . LEU A 1 307 ? 10.250 13.218 16.033 1.00 84.12 307 LEU A CA 1
ATOM 2381 C C . LEU A 1 307 ? 10.718 14.447 16.821 1.00 84.12 307 LEU A C 1
ATOM 2383 O O . LEU A 1 307 ? 10.272 15.549 16.519 1.00 84.12 307 LEU A O 1
ATOM 2387 N N . ASP A 1 308 ? 11.663 14.255 17.744 1.00 85.50 308 ASP A N 1
ATOM 2388 C CA . ASP A 1 308 ? 12.278 15.328 18.528 1.00 85.50 308 ASP A CA 1
ATOM 2389 C C . ASP A 1 308 ? 13.139 16.257 17.648 1.00 85.50 308 ASP A C 1
ATOM 2391 O O . ASP A 1 308 ? 13.090 17.470 17.810 1.00 85.50 308 ASP A O 1
ATOM 2395 N N . TYR A 1 309 ? 13.914 15.709 16.696 1.00 81.94 309 TYR A N 1
ATOM 2396 C CA . TYR A 1 309 ? 14.837 16.491 15.855 1.00 81.94 309 TYR A CA 1
ATOM 2397 C C . TYR A 1 309 ? 14.134 17.532 14.981 1.00 81.94 309 TYR A C 1
ATOM 2399 O O . TYR A 1 309 ? 14.650 18.629 14.789 1.00 81.94 309 TYR A O 1
ATOM 2407 N N . PHE A 1 310 ? 12.981 17.180 14.416 1.00 74.94 310 PHE A N 1
ATOM 2408 C CA . PHE A 1 310 ? 12.288 18.056 13.477 1.00 74.94 310 PHE A CA 1
ATOM 2409 C C . PHE A 1 310 ? 11.266 19.002 14.133 1.00 74.94 310 PHE A C 1
ATOM 2411 O O . PHE A 1 310 ? 10.687 19.816 13.419 1.00 74.94 310 PHE A O 1
ATOM 2418 N N . ASP A 1 311 ? 11.019 18.870 15.444 1.00 69.38 311 ASP A N 1
ATOM 2419 C CA . ASP A 1 311 ? 10.056 19.663 16.231 1.00 69.38 311 ASP A CA 1
ATOM 2420 C C . ASP A 1 311 ? 8.725 19.947 15.505 1.00 69.38 311 ASP A C 1
ATOM 2422 O O . ASP A 1 311 ? 8.189 21.052 15.463 1.00 69.38 311 ASP A O 1
ATOM 2426 N N . PHE A 1 312 ? 8.165 18.917 14.871 1.00 73.56 312 PHE A N 1
ATOM 2427 C CA . PHE A 1 312 ? 6.956 19.050 14.055 1.00 73.56 312 PHE A CA 1
ATOM 2428 C C . PHE A 1 312 ? 5.661 19.187 14.882 1.00 73.56 312 PHE A C 1
ATOM 2430 O O . PHE A 1 312 ? 4.567 19.068 14.328 1.00 73.56 312 PHE A O 1
ATOM 2437 N N . GLY A 1 313 ? 5.748 19.335 16.209 1.00 82.44 313 GLY A N 1
ATOM 2438 C CA . GLY A 1 313 ? 4.584 19.280 17.101 1.00 82.44 313 GLY A CA 1
ATOM 2439 C C . GLY A 1 313 ? 3.852 17.926 17.084 1.00 82.44 313 GLY A C 1
ATOM 2440 O O . GLY A 1 313 ? 2.677 17.837 17.444 1.00 82.44 313 GLY A O 1
ATOM 2441 N N . ILE A 1 314 ? 4.513 16.849 16.638 1.00 86.75 314 ILE A N 1
ATOM 2442 C CA . ILE A 1 314 ? 3.930 15.504 16.588 1.00 86.75 314 ILE A CA 1
ATOM 2443 C C . ILE A 1 314 ? 4.168 14.806 17.928 1.00 86.75 314 ILE A C 1
ATOM 2445 O O . ILE A 1 314 ? 5.285 14.405 18.242 1.00 86.75 314 ILE A O 1
ATOM 2449 N N . ALA A 1 315 ? 3.096 14.579 18.686 1.00 89.25 315 ALA A N 1
ATOM 2450 C CA . ALA A 1 315 ? 3.167 13.787 19.909 1.00 89.25 315 ALA A CA 1
ATOM 2451 C C . ALA A 1 315 ? 3.613 12.339 19.624 1.00 89.25 315 ALA A C 1
ATOM 2453 O O . ALA A 1 315 ? 3.000 11.635 18.814 1.00 89.25 315 ALA A O 1
ATOM 2454 N N . LEU A 1 316 ? 4.650 11.881 20.332 1.00 92.62 316 LEU A N 1
ATOM 2455 C CA . LEU A 1 316 ? 5.109 10.494 20.294 1.00 92.62 316 LEU A CA 1
ATOM 2456 C C . LEU A 1 316 ? 4.032 9.565 20.875 1.00 92.62 316 LEU A C 1
ATOM 2458 O O . LEU A 1 316 ? 3.679 9.644 22.050 1.00 92.62 316 LEU A O 1
ATOM 2462 N N . ILE A 1 317 ? 3.538 8.640 20.054 1.00 93.75 317 ILE A N 1
ATOM 2463 C CA . ILE A 1 317 ? 2.633 7.567 20.474 1.00 93.75 317 ILE A CA 1
ATOM 2464 C C . ILE A 1 317 ? 3.427 6.300 20.764 1.00 93.75 317 ILE A C 1
ATOM 2466 O O . ILE A 1 317 ? 3.139 5.627 21.757 1.00 93.75 317 ILE A O 1
ATOM 2470 N N . LEU A 1 318 ? 4.380 5.947 19.904 1.00 92.75 318 LEU A N 1
ATOM 2471 C CA . LEU A 1 318 ? 5.172 4.737 20.065 1.00 92.75 318 LEU A CA 1
ATOM 2472 C C . LEU A 1 318 ? 6.538 4.884 19.394 1.00 92.75 318 LEU A C 1
ATOM 2474 O O . LEU A 1 318 ? 6.616 5.177 18.200 1.00 92.75 318 LEU A O 1
ATOM 2478 N N . ASP A 1 319 ? 7.596 4.633 20.163 1.00 92.19 319 ASP A N 1
ATOM 2479 C CA . ASP A 1 319 ? 8.967 4.634 19.660 1.00 92.19 319 ASP A CA 1
ATOM 2480 C C . ASP A 1 319 ? 9.260 3.319 18.928 1.00 92.19 319 ASP A C 1
ATOM 2482 O O . ASP A 1 319 ? 9.397 2.258 19.540 1.00 92.19 319 ASP A O 1
ATOM 2486 N N . LEU A 1 320 ? 9.299 3.380 17.598 1.00 89.81 320 LEU A N 1
ATOM 2487 C CA . LEU A 1 320 ? 9.597 2.241 16.731 1.00 89.81 320 LEU A CA 1
ATOM 2488 C C . LEU A 1 320 ? 10.636 2.626 15.685 1.00 89.81 320 LEU A C 1
ATOM 2490 O O . LEU A 1 320 ? 10.575 3.699 15.088 1.00 89.81 320 LEU A O 1
ATOM 2494 N N . LYS A 1 321 ? 11.537 1.690 15.362 1.00 88.38 321 LYS A N 1
ATOM 2495 C CA . LYS A 1 321 ? 12.589 1.845 14.340 1.00 88.38 321 LYS A CA 1
ATOM 2496 C C . LYS A 1 321 ? 12.049 1.764 12.902 1.00 88.38 321 LYS A C 1
ATOM 2498 O O . LYS A 1 321 ? 12.618 1.097 12.037 1.00 88.38 321 LYS A O 1
ATOM 2503 N N . VAL A 1 322 ? 10.939 2.447 12.633 1.00 89.06 322 VAL A N 1
ATOM 2504 C CA . VAL A 1 322 ? 10.375 2.631 11.291 1.00 89.06 322 VAL A CA 1
ATOM 2505 C C . VAL A 1 322 ? 11.452 3.239 10.384 1.00 89.06 322 VAL A C 1
ATOM 2507 O O . VAL A 1 322 ? 12.165 4.134 10.831 1.00 89.06 322 VAL A O 1
ATOM 2510 N N . ARG A 1 323 ? 11.545 2.779 9.123 1.00 87.00 323 ARG A N 1
ATOM 2511 C CA . ARG A 1 323 ? 12.472 3.217 8.047 1.00 87.00 323 ARG A CA 1
ATOM 2512 C C . ARG A 1 323 ? 13.886 2.617 8.023 1.00 87.00 323 ARG A C 1
ATOM 2514 O O . ARG A 1 323 ? 14.543 2.732 6.997 1.00 87.00 323 ARG A O 1
ATOM 2521 N N . PHE A 1 324 ? 14.363 1.978 9.092 1.00 82.12 324 PHE A N 1
ATOM 2522 C CA . PHE A 1 324 ? 15.793 1.633 9.229 1.00 82.12 324 PHE A CA 1
ATOM 2523 C C . PHE A 1 324 ? 16.286 0.436 8.398 1.00 82.12 324 PHE A C 1
ATOM 2525 O O . PHE A 1 324 ? 17.489 0.242 8.282 1.00 82.12 324 PHE A O 1
ATOM 2532 N N . ASN A 1 325 ? 15.392 -0.366 7.817 1.00 86.88 325 ASN A N 1
ATOM 2533 C CA . ASN A 1 325 ? 15.745 -1.536 7.004 1.00 86.88 325 ASN A CA 1
ATOM 2534 C C . ASN A 1 325 ? 15.317 -1.327 5.542 1.00 86.88 325 ASN A C 1
ATOM 2536 O O . ASN A 1 325 ? 14.677 -2.188 4.949 1.00 86.88 325 ASN A O 1
ATOM 2540 N N . LEU A 1 326 ? 15.598 -0.148 4.980 1.00 87.94 326 LEU A N 1
ATOM 2541 C CA . LEU A 1 326 ? 15.364 0.105 3.561 1.00 87.94 326 LEU A CA 1
ATOM 2542 C C . LEU A 1 326 ? 16.284 -0.792 2.730 1.00 87.94 326 LEU A C 1
ATOM 2544 O O . LEU A 1 326 ? 17.503 -0.728 2.844 1.00 87.94 326 LEU A O 1
ATOM 2548 N N . LEU A 1 327 ? 15.674 -1.634 1.909 1.00 85.56 327 LEU A N 1
ATOM 2549 C CA . LEU A 1 327 ? 16.349 -2.568 1.025 1.00 85.56 327 LEU A CA 1
ATOM 2550 C C . LEU A 1 327 ? 15.975 -2.224 -0.413 1.00 85.56 327 LEU A C 1
ATOM 2552 O O . LEU A 1 327 ? 14.798 -2.021 -0.701 1.00 85.56 327 LEU A O 1
ATOM 2556 N N . ASP A 1 328 ? 16.955 -2.208 -1.305 1.00 82.06 328 ASP A N 1
ATOM 2557 C CA . ASP A 1 328 ? 16.740 -2.126 -2.746 1.00 82.06 328 ASP A CA 1
ATOM 2558 C C . ASP A 1 328 ? 17.779 -2.989 -3.466 1.00 82.06 328 ASP A C 1
ATOM 2560 O O . ASP A 1 328 ? 18.812 -3.361 -2.905 1.00 82.06 328 ASP A O 1
ATOM 2564 N N . HIS A 1 329 ? 17.491 -3.328 -4.712 1.00 79.88 329 HIS A N 1
ATOM 2565 C CA . HIS A 1 329 ? 18.484 -3.855 -5.626 1.00 79.88 329 HIS A CA 1
ATOM 2566 C C . HIS A 1 329 ? 19.221 -2.695 -6.306 1.00 79.88 329 HIS A C 1
ATOM 2568 O O . HIS A 1 329 ? 18.634 -1.666 -6.654 1.00 79.88 329 HIS A O 1
ATOM 2574 N N . VAL A 1 330 ? 20.513 -2.901 -6.533 1.00 70.94 330 VAL A N 1
ATOM 2575 C CA . VAL A 1 330 ? 21.393 -1.960 -7.225 1.00 70.94 330 VAL A CA 1
ATOM 2576 C C . VAL A 1 330 ? 21.887 -2.618 -8.510 1.00 70.94 330 VAL A C 1
ATOM 2578 O O . VAL A 1 330 ? 22.192 -3.813 -8.521 1.00 70.94 330 VAL A O 1
ATOM 2581 N N . THR A 1 331 ? 21.950 -1.836 -9.581 1.00 66.81 331 THR A N 1
ATOM 2582 C CA . THR A 1 331 ? 22.586 -2.200 -10.852 1.00 66.81 331 THR A CA 1
ATOM 2583 C C . THR A 1 331 ? 23.780 -1.285 -11.103 1.00 66.81 331 THR A C 1
ATOM 2585 O O . THR A 1 331 ? 23.791 -0.140 -10.643 1.00 66.81 331 THR A O 1
ATOM 2588 N N . SER A 1 332 ? 24.785 -1.770 -11.825 1.00 60.72 332 SER A N 1
ATOM 2589 C CA . SER A 1 332 ? 25.795 -0.912 -12.459 1.00 60.72 332 SER A CA 1
ATOM 2590 C C . SER A 1 332 ? 25.327 -0.492 -13.854 1.00 60.72 332 SER A C 1
ATOM 2592 O O . SER A 1 332 ? 24.312 -1.003 -14.336 1.00 60.72 332 SER A O 1
ATOM 2594 N N . SER A 1 333 ? 26.058 0.430 -14.487 1.00 54.09 333 SER A N 1
ATOM 2595 C CA . SER A 1 333 ? 25.883 0.795 -15.898 1.00 54.09 333 SER A CA 1
ATOM 2596 C C . SER A 1 333 ? 25.704 -0.425 -16.795 1.00 54.09 333 SER A C 1
ATOM 2598 O O . SER A 1 333 ? 26.319 -1.471 -16.563 1.00 54.09 333 SER A O 1
ATOM 2600 N N . ASP A 1 334 ? 24.904 -0.240 -17.835 1.00 55.75 334 ASP A N 1
ATOM 2601 C CA . ASP A 1 334 ? 24.737 -1.202 -18.909 1.00 55.75 334 ASP A CA 1
ATOM 2602 C C . ASP A 1 334 ? 26.088 -1.496 -19.567 1.00 55.75 334 ASP A C 1
ATOM 2604 O O . ASP A 1 334 ? 26.842 -0.579 -19.903 1.00 55.75 334 ASP A O 1
ATOM 2608 N N . VAL A 1 335 ? 26.408 -2.779 -19.746 1.00 55.69 335 VAL A N 1
ATOM 2609 C CA . VAL A 1 335 ? 27.489 -3.166 -20.654 1.00 55.69 335 VAL A CA 1
ATOM 2610 C C . VAL A 1 335 ? 26.896 -3.150 -22.052 1.00 55.69 335 VAL A C 1
ATOM 2612 O O . VAL A 1 335 ? 26.095 -4.020 -22.390 1.00 55.69 335 VAL A O 1
ATOM 2615 N N . GLU A 1 336 ? 27.252 -2.133 -22.830 1.00 54.66 336 GLU A N 1
ATOM 2616 C CA . GLU A 1 336 ? 26.807 -1.981 -24.211 1.00 54.66 336 GLU A CA 1
ATOM 2617 C C . GLU A 1 336 ? 27.805 -2.637 -25.169 1.00 54.66 336 GLU A C 1
ATOM 2619 O O . GLU A 1 336 ? 28.974 -2.254 -25.232 1.00 54.66 336 GLU A O 1
ATOM 2624 N N . PHE A 1 337 ? 27.342 -3.616 -25.943 1.00 55.72 337 PHE A N 1
ATOM 2625 C CA . PHE A 1 337 ? 28.093 -4.156 -27.073 1.00 55.72 337 PHE A CA 1
ATOM 2626 C C . PHE A 1 337 ? 27.517 -3.609 -28.369 1.00 55.72 337 PHE A C 1
ATOM 2628 O O . PHE A 1 337 ? 26.309 -3.666 -28.585 1.00 55.72 337 PHE A O 1
ATOM 2635 N N . ILE A 1 338 ? 28.388 -3.128 -29.251 1.00 56.56 338 ILE A N 1
ATOM 2636 C CA . ILE A 1 338 ? 28.017 -2.802 -30.625 1.00 56.56 338 ILE A CA 1
ATOM 2637 C C . ILE A 1 338 ? 28.233 -4.066 -31.451 1.00 56.56 338 ILE A C 1
ATOM 2639 O O . ILE A 1 338 ? 29.369 -4.462 -31.714 1.00 56.56 338 ILE A O 1
ATOM 2643 N N . LEU A 1 339 ? 27.143 -4.715 -31.844 1.00 57.69 339 LEU A N 1
ATOM 2644 C CA . LEU A 1 339 ? 27.173 -5.803 -32.812 1.00 57.69 339 LEU A CA 1
ATOM 2645 C C . LEU A 1 339 ? 27.099 -5.179 -34.208 1.00 57.69 339 LEU A C 1
ATOM 2647 O O . LEU A 1 339 ? 26.163 -4.439 -34.518 1.00 57.69 339 LEU A O 1
ATOM 2651 N N . ASN A 1 340 ? 28.121 -5.435 -35.023 1.00 48.03 340 ASN A N 1
ATOM 2652 C CA . ASN A 1 340 ? 28.212 -4.915 -36.381 1.00 48.03 340 ASN A CA 1
ATOM 2653 C C . ASN A 1 340 ? 27.823 -6.022 -37.366 1.00 48.03 340 ASN A C 1
ATOM 2655 O O . ASN A 1 340 ? 28.645 -6.874 -37.696 1.00 48.03 340 ASN A O 1
ATOM 2659 N N . GLU A 1 341 ? 26.572 -6.018 -37.819 1.00 53.19 341 GLU A N 1
ATOM 2660 C CA . GLU A 1 341 ? 26.123 -6.883 -38.911 1.00 53.19 341 GLU A CA 1
ATOM 2661 C C . GLU A 1 341 ? 25.806 -6.022 -40.131 1.00 53.19 341 GLU A C 1
ATOM 2663 O O . GLU A 1 341 ? 24.752 -5.397 -40.178 1.00 53.19 341 GLU A O 1
ATOM 2668 N N . ASN A 1 342 ? 26.751 -5.979 -41.081 1.00 50.16 342 ASN A N 1
ATOM 2669 C CA . ASN A 1 342 ? 26.724 -5.543 -42.492 1.00 50.16 342 ASN A CA 1
ATOM 2670 C C . ASN A 1 342 ? 25.879 -4.330 -42.962 1.00 50.16 342 ASN A C 1
ATOM 2672 O O . ASN A 1 342 ? 26.031 -3.959 -44.117 1.00 50.16 342 ASN A O 1
ATOM 2676 N N . THR A 1 343 ? 25.049 -3.684 -42.140 1.00 48.12 343 THR A N 1
ATOM 2677 C CA . THR A 1 343 ? 24.309 -2.421 -42.372 1.00 48.12 343 THR A CA 1
ATOM 2678 C C . THR A 1 343 ? 23.624 -1.859 -41.104 1.00 48.12 343 THR A C 1
ATOM 2680 O O . THR A 1 343 ? 23.113 -0.738 -41.157 1.00 48.12 343 THR A O 1
ATOM 2683 N N . GLN A 1 344 ? 23.590 -2.580 -39.970 1.00 45.12 344 GLN A N 1
ATOM 2684 C CA . GLN A 1 344 ? 22.941 -2.131 -38.727 1.00 45.12 344 GLN A CA 1
ATOM 2685 C C . GLN A 1 344 ? 23.895 -2.207 -37.528 1.00 45.12 344 GLN A C 1
ATOM 2687 O O . GLN A 1 344 ? 24.490 -3.249 -37.261 1.00 45.12 344 GLN A O 1
ATOM 2692 N N . GLN A 1 345 ? 24.009 -1.104 -36.782 1.00 45.56 345 GLN A N 1
ATOM 2693 C CA . GLN A 1 345 ? 24.583 -1.122 -35.437 1.00 45.56 345 GLN A CA 1
ATOM 2694 C C . GLN A 1 345 ? 23.505 -1.590 -34.469 1.00 45.56 345 GLN A C 1
ATOM 2696 O O . GLN A 1 345 ? 22.514 -0.891 -34.269 1.00 45.56 345 GLN A O 1
ATOM 2701 N N . ILE A 1 346 ? 23.694 -2.772 -33.890 1.00 45.47 346 ILE A N 1
ATOM 2702 C CA . ILE A 1 346 ? 22.847 -3.277 -32.815 1.00 45.47 346 ILE A CA 1
ATOM 2703 C C . ILE A 1 346 ? 23.558 -3.000 -31.496 1.00 45.47 346 ILE A C 1
ATOM 2705 O O . ILE A 1 346 ? 24.638 -3.532 -31.246 1.00 45.47 346 ILE A O 1
ATOM 2709 N N . TYR A 1 347 ? 22.933 -2.194 -30.643 1.00 40.41 347 TYR A N 1
ATOM 2710 C CA . TYR A 1 347 ? 23.384 -2.004 -29.269 1.00 40.41 347 TYR A CA 1
ATOM 2711 C C . TYR A 1 347 ? 22.760 -3.084 -28.387 1.00 40.41 347 TYR A C 1
ATOM 2713 O O . TYR A 1 347 ? 21.539 -3.140 -28.231 1.00 40.41 347 TYR A O 1
ATOM 2721 N N . LEU A 1 348 ? 23.597 -3.951 -27.825 1.00 43.31 348 LEU A N 1
ATOM 2722 C CA . LEU A 1 348 ? 23.213 -4.910 -26.799 1.00 43.31 348 LEU A CA 1
ATOM 2723 C C . LEU A 1 348 ? 23.559 -4.313 -25.438 1.00 43.31 348 LEU A C 1
ATOM 2725 O O . LEU A 1 348 ? 24.719 -4.345 -25.044 1.00 43.31 348 LEU A O 1
ATOM 2729 N N . SER A 1 349 ? 22.558 -3.792 -24.734 1.00 41.16 349 SER A N 1
ATOM 2730 C CA . SER A 1 349 ? 22.696 -3.358 -23.342 1.00 41.16 349 SER A CA 1
ATOM 2731 C C . SER A 1 349 ? 22.433 -4.540 -22.401 1.00 41.16 349 SER A C 1
ATOM 2733 O O . SER A 1 349 ? 21.381 -5.190 -22.468 1.00 41.16 349 SER A O 1
ATOM 2735 N N . ILE A 1 350 ? 23.410 -4.839 -21.542 1.00 48.09 350 ILE A N 1
ATOM 2736 C CA . ILE A 1 350 ? 23.307 -5.858 -20.499 1.00 48.09 350 ILE A CA 1
ATOM 2737 C C . ILE A 1 350 ? 23.356 -5.190 -19.121 1.00 48.09 350 ILE A C 1
ATOM 2739 O O . ILE A 1 350 ? 24.403 -4.688 -18.708 1.00 48.09 350 ILE A O 1
ATOM 2743 N N . CYS A 1 351 ? 22.251 -5.253 -18.371 1.00 43.66 351 CYS A N 1
ATOM 2744 C CA . CYS A 1 351 ? 22.207 -4.765 -16.991 1.00 43.66 351 CYS A CA 1
ATOM 2745 C C . CYS A 1 351 ? 22.819 -5.800 -16.029 1.00 43.66 351 CYS A C 1
ATOM 2747 O O . CYS A 1 351 ? 22.286 -6.904 -15.853 1.00 43.66 351 CYS A O 1
ATOM 2749 N N . CYS A 1 352 ? 23.918 -5.438 -15.364 1.00 44.38 352 CYS A N 1
ATOM 2750 C CA . CYS A 1 352 ? 24.566 -6.276 -14.354 1.00 44.38 352 CYS A CA 1
ATOM 2751 C C . CYS A 1 352 ? 23.903 -6.107 -12.981 1.00 44.38 352 CYS A C 1
ATOM 2753 O O . CYS A 1 352 ? 24.049 -5.079 -12.316 1.00 44.38 352 CYS A O 1
ATOM 2755 N N . HIS A 1 353 ? 23.227 -7.158 -12.516 1.00 45.00 353 HIS A N 1
ATOM 2756 C CA . HIS A 1 353 ? 22.633 -7.198 -11.185 1.00 45.00 353 HIS A CA 1
ATOM 2757 C C . HIS A 1 353 ? 23.590 -7.868 -10.192 1.00 45.00 353 HIS A C 1
ATOM 2759 O O . HIS A 1 353 ? 23.865 -9.060 -10.308 1.00 45.00 353 HIS A O 1
ATOM 2765 N N . GLN A 1 354 ? 24.020 -7.111 -9.176 1.00 41.72 354 GLN A N 1
ATOM 2766 C CA . GLN A 1 354 ? 24.707 -7.614 -7.979 1.00 41.72 354 GLN A CA 1
ATOM 2767 C C . GLN A 1 354 ? 26.102 -8.224 -8.246 1.00 41.72 354 GLN A C 1
ATOM 2769 O O . GLN A 1 354 ? 26.268 -9.438 -8.358 1.00 41.72 354 GLN A O 1
ATOM 2774 N N . LEU A 1 355 ? 27.130 -7.372 -8.295 1.00 40.22 355 LEU A N 1
ATOM 2775 C CA . LEU A 1 355 ? 28.533 -7.789 -8.362 1.00 40.22 355 LEU A CA 1
ATOM 2776 C C . LEU A 1 355 ? 29.197 -7.603 -6.997 1.00 40.22 355 LEU A C 1
ATOM 2778 O O . LEU A 1 355 ? 29.211 -6.498 -6.473 1.00 40.22 355 LEU A O 1
ATOM 2782 N N . ASP A 1 356 ? 29.759 -8.681 -6.451 1.00 38.59 356 ASP A N 1
ATOM 2783 C CA . ASP A 1 356 ? 30.708 -8.628 -5.335 1.00 38.59 356 ASP A CA 1
ATOM 2784 C C . ASP A 1 356 ? 31.666 -9.845 -5.405 1.00 38.59 356 ASP A C 1
ATOM 2786 O O . ASP A 1 356 ? 31.187 -10.992 -5.397 1.00 38.59 356 ASP A O 1
ATOM 2790 N N . PRO A 1 357 ? 33.010 -9.694 -5.449 1.00 48.03 357 PRO A N 1
ATOM 2791 C CA . PRO A 1 357 ? 33.832 -8.520 -5.728 1.00 48.03 357 PRO A CA 1
ATOM 2792 C C . PRO A 1 357 ? 34.566 -8.719 -7.069 1.00 48.03 357 PRO A C 1
ATOM 2794 O O . PRO A 1 357 ? 35.577 -9.417 -7.155 1.00 48.03 357 PRO A O 1
ATOM 2797 N N . TRP A 1 358 ? 34.058 -8.115 -8.137 1.00 33.62 358 TRP A N 1
ATOM 2798 C CA . TRP A 1 358 ? 34.950 -7.711 -9.223 1.00 33.62 358 TRP A CA 1
ATOM 2799 C C . TRP A 1 358 ? 35.424 -6.298 -8.884 1.00 33.62 358 TRP A C 1
ATOM 2801 O O . TRP A 1 358 ? 34.592 -5.521 -8.411 1.00 33.62 358 TRP A O 1
ATOM 2811 N N . PRO A 1 359 ? 36.703 -5.942 -9.102 1.00 38.50 359 PRO A N 1
ATOM 2812 C CA . PRO A 1 359 ? 37.137 -4.555 -9.037 1.00 38.50 359 PRO A CA 1
ATOM 2813 C C . PRO A 1 359 ? 36.470 -3.823 -10.202 1.00 38.50 359 PRO A C 1
ATOM 2815 O O . PRO A 1 359 ? 37.010 -3.725 -11.299 1.00 38.50 359 PRO A O 1
ATOM 2818 N N . GLN A 1 360 ? 35.224 -3.411 -9.994 1.00 43.50 360 GLN A N 1
ATOM 2819 C CA . GLN A 1 360 ? 34.550 -2.497 -10.888 1.00 43.50 360 GLN A CA 1
ATOM 2820 C C . GLN A 1 360 ? 35.187 -1.131 -10.626 1.00 43.50 360 GLN A C 1
ATOM 2822 O O . GLN A 1 360 ? 35.249 -0.726 -9.462 1.00 43.50 360 GLN A O 1
ATOM 2827 N N . PRO A 1 361 ? 35.681 -0.417 -11.650 1.00 41.06 361 PRO A N 1
ATOM 2828 C CA . PRO A 1 361 ? 35.956 1.001 -11.474 1.00 41.06 361 PRO A CA 1
ATOM 2829 C C . PRO A 1 361 ? 34.671 1.649 -10.950 1.00 41.06 361 PRO A C 1
ATOM 2831 O O . PRO A 1 361 ? 33.592 1.288 -11.420 1.00 41.06 361 PRO A O 1
ATOM 2834 N N . GLU A 1 362 ? 34.797 2.541 -9.966 1.00 47.22 362 GLU A N 1
ATOM 2835 C CA . GLU A 1 362 ? 33.774 3.228 -9.147 1.00 47.22 362 GLU A CA 1
ATOM 2836 C C . GLU A 1 362 ? 32.731 4.035 -9.956 1.00 47.22 362 GLU A C 1
ATOM 2838 O O . GLU A 1 362 ? 32.395 5.178 -9.656 1.00 47.22 362 GLU A O 1
ATOM 2843 N N . THR A 1 363 ? 32.202 3.462 -11.027 1.00 52.12 363 THR A N 1
ATOM 2844 C CA . THR A 1 363 ? 31.577 4.163 -12.135 1.00 52.12 363 THR A CA 1
ATOM 2845 C C . THR A 1 363 ? 30.129 3.692 -12.273 1.00 52.12 363 THR A C 1
ATOM 2847 O O . THR A 1 363 ? 29.802 2.673 -12.878 1.00 52.12 363 THR A O 1
ATOM 2850 N N . ASN A 1 364 ? 29.241 4.514 -11.700 1.00 58.81 364 ASN A N 1
ATOM 2851 C CA . ASN A 1 364 ? 27.833 4.666 -12.078 1.00 58.81 364 ASN A CA 1
ATOM 2852 C C . ASN A 1 364 ? 26.871 3.518 -11.668 1.00 58.81 364 ASN A C 1
ATOM 2854 O O . ASN A 1 364 ? 26.182 2.917 -12.493 1.00 58.81 364 ASN A O 1
ATOM 2858 N N . THR A 1 365 ? 26.766 3.263 -10.357 1.00 63.12 365 THR A N 1
ATOM 2859 C CA . THR A 1 365 ? 25.704 2.441 -9.739 1.00 63.12 365 THR A CA 1
ATOM 2860 C C . THR A 1 365 ? 24.373 3.195 -9.597 1.00 63.12 365 THR A C 1
ATOM 2862 O O . THR A 1 365 ? 24.343 4.408 -9.373 1.00 63.12 365 THR A O 1
ATOM 2865 N N . LYS A 1 366 ? 23.245 2.485 -9.755 1.00 68.94 366 LYS A N 1
ATOM 2866 C CA . LYS A 1 366 ? 21.873 3.033 -9.738 1.00 68.94 366 LYS A CA 1
ATOM 2867 C C . LYS A 1 366 ? 20.881 2.077 -9.064 1.00 68.94 366 LYS A C 1
ATOM 2869 O O . LYS A 1 366 ? 21.047 0.859 -9.107 1.00 68.94 366 LYS A O 1
ATOM 2874 N N . SER A 1 367 ? 19.817 2.625 -8.476 1.00 76.25 367 SER A N 1
ATOM 2875 C CA . SER A 1 367 ? 18.673 1.843 -7.977 1.00 76.25 367 SER A CA 1
ATOM 2876 C C . SER A 1 367 ? 17.877 1.244 -9.141 1.00 76.25 367 SER A C 1
ATOM 2878 O O . SER A 1 367 ? 17.614 1.930 -10.131 1.00 76.25 367 SER A O 1
ATOM 2880 N N . ILE A 1 368 ? 17.404 0.001 -8.996 1.00 75.25 368 ILE A N 1
ATOM 2881 C CA . ILE A 1 368 ? 16.447 -0.593 -9.951 1.00 75.25 368 ILE A CA 1
ATOM 2882 C C . ILE A 1 368 ? 14.977 -0.407 -9.543 1.00 75.25 368 ILE A C 1
ATOM 2884 O O . ILE A 1 368 ? 14.077 -0.983 -10.152 1.00 75.25 368 ILE A O 1
ATOM 2888 N N . ASN A 1 369 ? 14.702 0.454 -8.561 1.00 80.69 369 ASN A N 1
ATOM 2889 C CA . ASN A 1 369 ? 13.361 0.811 -8.097 1.00 80.69 369 ASN A CA 1
ATOM 2890 C C . ASN A 1 369 ? 12.581 -0.345 -7.432 1.00 80.69 369 ASN A C 1
ATOM 2892 O O . ASN A 1 369 ? 11.371 -0.484 -7.639 1.00 80.69 369 ASN A O 1
ATOM 2896 N N . HIS A 1 370 ? 13.239 -1.146 -6.586 1.00 86.81 370 HIS A N 1
ATOM 2897 C CA . HIS A 1 370 ? 12.632 -2.207 -5.770 1.00 86.81 370 HIS A CA 1
ATOM 2898 C C . HIS A 1 370 ? 12.724 -1.947 -4.247 1.00 86.81 370 HIS A C 1
ATOM 2900 O O . HIS A 1 370 ? 13.162 -2.827 -3.500 1.00 86.81 370 HIS A O 1
ATOM 2906 N N . PRO A 1 371 ? 12.254 -0.788 -3.739 1.00 88.00 371 PRO A N 1
ATOM 2907 C CA . PRO A 1 371 ? 12.304 -0.499 -2.312 1.00 88.00 371 PRO A CA 1
ATOM 2908 C C . PRO A 1 371 ? 11.428 -1.469 -1.505 1.00 88.00 371 PRO A C 1
ATOM 2910 O O . PRO A 1 371 ? 10.235 -1.641 -1.779 1.00 88.00 371 PRO A O 1
ATOM 2913 N N . GLY A 1 372 ? 12.007 -2.043 -0.456 1.00 88.75 372 GLY A N 1
ATOM 2914 C CA . GLY A 1 372 ? 11.360 -2.917 0.518 1.00 88.75 372 GLY A CA 1
ATOM 2915 C C . GLY A 1 372 ? 11.943 -2.749 1.924 1.00 88.75 372 GLY A C 1
ATOM 2916 O O . GLY A 1 372 ? 12.822 -1.926 2.160 1.00 88.75 372 GLY A O 1
ATOM 2917 N N . GLY A 1 373 ? 11.426 -3.516 2.881 1.00 88.44 373 GLY A N 1
ATOM 2918 C CA . GLY A 1 373 ? 12.004 -3.676 4.223 1.00 88.44 373 GLY A CA 1
ATOM 2919 C C . GLY A 1 373 ? 11.853 -2.531 5.232 1.00 88.44 373 GLY A C 1
ATOM 2920 O O . GLY A 1 373 ? 12.136 -2.743 6.413 1.00 88.44 373 GLY A O 1
ATOM 2921 N N . THR A 1 374 ? 11.359 -1.354 4.846 1.00 90.38 374 THR A N 1
ATOM 2922 C CA . THR A 1 374 ? 11.226 -0.190 5.747 1.00 90.38 374 THR A CA 1
ATOM 2923 C C . THR A 1 374 ? 10.275 -0.392 6.933 1.00 90.38 374 THR A C 1
ATOM 2925 O O . THR A 1 374 ? 10.372 0.348 7.914 1.00 90.38 374 THR A O 1
ATOM 2928 N N . CYS A 1 375 ? 9.410 -1.411 6.878 1.00 91.19 375 CYS A N 1
ATOM 2929 C CA . CYS A 1 375 ? 8.573 -1.885 7.982 1.00 91.19 375 CYS A CA 1
ATOM 2930 C C . CYS A 1 375 ? 8.761 -3.383 8.232 1.00 91.19 375 CYS A C 1
ATOM 2932 O O . CYS A 1 375 ? 7.796 -4.134 8.346 1.00 91.19 375 CYS A O 1
ATOM 2934 N N . LYS A 1 376 ? 10.025 -3.809 8.307 1.00 89.88 376 LYS A N 1
ATOM 2935 C CA . LYS A 1 376 ? 10.447 -5.199 8.497 1.00 89.88 376 LYS A CA 1
ATOM 2936 C C . LYS A 1 376 ? 9.528 -5.995 9.429 1.00 89.88 376 LYS A C 1
ATOM 2938 O O . LYS A 1 376 ? 9.362 -5.662 10.604 1.00 89.88 376 LYS A O 1
ATOM 2943 N N . MET A 1 377 ? 8.998 -7.087 8.892 1.00 91.25 377 MET A N 1
ATOM 2944 C CA . MET A 1 377 ? 8.303 -8.115 9.648 1.00 91.25 377 MET A CA 1
ATOM 2945 C C . MET A 1 377 ? 9.298 -9.030 10.365 1.00 91.25 377 MET A C 1
ATOM 2947 O O . MET A 1 377 ? 10.337 -9.393 9.809 1.00 91.25 377 MET A O 1
ATOM 2951 N N . GLY A 1 378 ? 8.951 -9.479 11.567 1.00 87.19 378 GLY A N 1
ATOM 2952 C CA . GLY A 1 378 ? 9.716 -10.499 12.277 1.00 87.19 378 GLY A CA 1
ATOM 2953 C C . GLY A 1 378 ? 9.085 -10.897 13.610 1.00 87.19 378 GLY A C 1
ATOM 2954 O O . GLY A 1 378 ? 8.096 -10.293 14.020 1.00 87.19 378 GLY A O 1
ATOM 2955 N N . PRO A 1 379 ? 9.640 -11.915 14.289 1.00 81.31 379 PRO A N 1
ATOM 2956 C CA . PRO A 1 379 ? 9.296 -12.212 15.673 1.00 81.31 379 PRO A CA 1
ATOM 2957 C C . PRO A 1 379 ? 9.825 -11.115 16.601 1.00 81.31 379 PRO A C 1
ATOM 2959 O O . PRO A 1 379 ? 10.869 -10.521 16.332 1.00 81.31 379 PRO A O 1
ATOM 2962 N N . TYR A 1 380 ? 9.139 -10.885 17.717 1.00 74.44 380 TYR A N 1
ATOM 2963 C CA . TYR A 1 380 ? 9.544 -9.895 18.715 1.00 74.44 380 TYR A CA 1
ATOM 2964 C C . TYR A 1 380 ? 10.923 -10.263 19.308 1.00 74.44 380 TYR A C 1
ATOM 2966 O O . TYR A 1 380 ? 11.018 -11.197 20.101 1.00 74.44 380 TYR A O 1
ATOM 2974 N N . ASN A 1 381 ? 12.005 -9.600 18.871 1.00 67.44 381 ASN A N 1
ATOM 2975 C CA . ASN A 1 381 ? 13.374 -9.784 19.383 1.00 67.44 381 ASN A CA 1
ATOM 2976 C C . ASN A 1 381 ? 14.285 -8.560 19.112 1.00 67.44 381 ASN A C 1
ATOM 2978 O O . ASN A 1 381 ? 13.847 -7.570 18.528 1.00 67.44 381 ASN A O 1
ATOM 2982 N N . ASN A 1 382 ? 15.561 -8.645 19.522 1.00 43.62 382 ASN A N 1
ATOM 2983 C CA . ASN A 1 382 ? 16.553 -7.557 19.666 1.00 43.62 382 ASN A CA 1
ATOM 2984 C C . ASN A 1 382 ? 16.839 -6.655 18.439 1.00 43.62 382 ASN A C 1
ATOM 2986 O O . ASN A 1 382 ? 17.554 -5.666 18.581 1.00 43.62 382 ASN A O 1
ATOM 2990 N N . THR A 1 383 ? 16.282 -6.927 17.251 1.00 56.84 383 THR A N 1
ATOM 2991 C CA . THR A 1 383 ? 16.333 -5.996 16.094 1.00 56.84 383 THR A CA 1
ATOM 2992 C C . THR A 1 383 ? 15.010 -5.259 15.821 1.00 56.84 383 THR A C 1
ATOM 2994 O O . THR A 1 383 ? 14.898 -4.573 14.811 1.00 56.84 383 THR A O 1
ATOM 2997 N N . VAL A 1 384 ? 14.051 -5.369 16.752 1.00 71.38 384 VAL A N 1
ATOM 2998 C CA . VAL A 1 384 ? 12.702 -4.767 16.826 1.00 71.38 384 VAL A CA 1
ATOM 2999 C C . VAL A 1 384 ? 12.001 -4.669 15.462 1.00 71.38 384 VAL A C 1
ATOM 3001 O O . VAL A 1 384 ? 12.022 -3.610 14.829 1.00 71.38 384 VAL A O 1
ATOM 3004 N N . PRO A 1 385 ? 11.374 -5.761 14.982 1.00 85.81 385 PRO A N 1
ATOM 3005 C CA . PRO A 1 385 ? 10.477 -5.685 13.830 1.00 85.81 385 PRO A CA 1
ATOM 3006 C C . PRO A 1 385 ? 9.349 -4.674 14.064 1.00 85.81 385 PRO A C 1
ATOM 3008 O O . PRO A 1 385 ? 8.942 -4.421 15.197 1.00 85.81 385 PRO A O 1
ATOM 3011 N N . ILE A 1 386 ? 8.813 -4.120 12.978 1.00 91.88 386 ILE A N 1
ATOM 3012 C CA . ILE A 1 386 ? 7.710 -3.151 13.046 1.00 91.88 386 ILE A CA 1
ATOM 3013 C C . ILE A 1 386 ? 6.356 -3.845 13.002 1.00 91.88 386 ILE A C 1
ATOM 3015 O O . ILE A 1 386 ? 5.406 -3.393 13.643 1.00 91.88 386 ILE A O 1
ATOM 3019 N N . VAL A 1 387 ? 6.277 -4.960 12.274 1.00 92.88 387 VAL A N 1
ATOM 3020 C CA . VAL A 1 387 ? 5.071 -5.781 12.203 1.00 92.88 387 VAL A CA 1
ATOM 3021 C C . VAL A 1 387 ? 5.336 -7.221 12.612 1.00 92.88 387 VAL A C 1
ATOM 3023 O O . VAL A 1 387 ? 6.419 -7.766 12.383 1.00 92.88 387 VAL A O 1
ATOM 3026 N N . ASP A 1 388 ? 4.322 -7.839 13.204 1.00 91.81 388 ASP A N 1
ATOM 3027 C CA . ASP A 1 388 ? 4.343 -9.255 13.547 1.00 91.81 388 ASP A CA 1
ATOM 3028 C C . ASP A 1 388 ? 4.121 -10.146 12.303 1.00 91.81 388 ASP A C 1
ATOM 3030 O O . ASP A 1 388 ? 3.808 -9.641 11.220 1.00 91.81 388 ASP A O 1
ATOM 3034 N N . PRO A 1 389 ? 4.251 -11.483 12.411 1.00 89.94 389 PRO A N 1
ATOM 3035 C CA . PRO A 1 389 ? 3.978 -12.398 11.296 1.00 89.94 389 PRO A CA 1
ATOM 3036 C C . PRO A 1 389 ? 2.534 -12.369 10.762 1.00 89.94 389 PRO A C 1
ATOM 3038 O O . PRO A 1 389 ? 2.259 -12.920 9.700 1.00 89.94 389 PRO A O 1
ATOM 3041 N N . GLN A 1 390 ? 1.602 -11.730 11.477 1.00 91.44 390 GLN A N 1
ATOM 3042 C CA . GLN A 1 390 ? 0.247 -11.454 10.998 1.00 91.44 390 GLN A CA 1
ATOM 3043 C C . GLN A 1 390 ? 0.132 -10.059 10.364 1.00 91.44 390 GLN A C 1
ATOM 3045 O O . GLN A 1 390 ? -0.975 -9.613 10.066 1.00 91.44 390 GLN A O 1
ATOM 3050 N N . LEU A 1 391 ? 1.247 -9.367 10.123 1.00 94.38 391 LEU A N 1
ATOM 3051 C CA . LEU A 1 391 ? 1.322 -8.039 9.514 1.00 94.38 391 LEU A CA 1
ATOM 3052 C C . LEU A 1 391 ? 0.729 -6.912 10.380 1.00 94.38 391 LEU A C 1
ATOM 3054 O O . LEU A 1 391 ? 0.464 -5.816 9.877 1.00 94.38 391 LEU A O 1
ATOM 3058 N N . LYS A 1 392 ? 0.493 -7.162 11.674 1.00 95.12 392 LYS A N 1
ATOM 3059 C CA . LYS A 1 392 ? -0.006 -6.153 12.620 1.00 95.12 392 LYS A CA 1
ATOM 3060 C C . LYS A 1 392 ? 1.150 -5.314 13.129 1.00 95.12 392 LYS A C 1
ATOM 3062 O O . LYS A 1 392 ? 2.189 -5.863 13.482 1.00 95.12 392 LYS A O 1
ATOM 3067 N N . VAL A 1 393 ? 0.953 -4.001 13.198 1.00 95.25 393 VAL A N 1
ATOM 3068 C CA . VAL A 1 393 ? 1.942 -3.090 13.784 1.00 95.25 393 VAL A CA 1
ATOM 3069 C C . VAL A 1 393 ? 2.062 -3.384 15.276 1.00 95.25 393 VAL A C 1
ATOM 3071 O O . VAL A 1 393 ? 1.060 -3.419 15.992 1.00 95.25 393 VAL A O 1
ATOM 3074 N N . TYR A 1 394 ? 3.286 -3.612 15.750 1.00 93.25 394 TYR A N 1
ATOM 3075 C CA . TYR A 1 394 ? 3.520 -3.847 17.171 1.00 93.25 394 TYR A CA 1
ATOM 3076 C C . TYR A 1 394 ? 3.066 -2.647 18.004 1.00 93.25 394 TYR A C 1
ATOM 3078 O O . TYR A 1 394 ? 3.278 -1.498 17.631 1.00 93.25 394 TYR A O 1
ATOM 3086 N N . GLY A 1 395 ? 2.422 -2.924 19.139 1.00 93.56 395 GLY A N 1
ATOM 3087 C CA . GLY A 1 395 ? 1.987 -1.900 20.090 1.00 93.56 395 GLY A CA 1
ATOM 3088 C C . GLY A 1 395 ? 0.791 -1.049 19.652 1.00 93.56 395 GLY A C 1
ATOM 3089 O O . GLY A 1 395 ? 0.359 -0.224 20.449 1.00 93.56 395 GLY A O 1
ATOM 3090 N N . ILE A 1 396 ? 0.235 -1.243 18.447 1.00 96.94 396 ILE A N 1
ATOM 3091 C CA . ILE A 1 396 ? -0.932 -0.493 17.958 1.00 96.94 396 ILE A CA 1
ATOM 3092 C C . ILE A 1 396 ? -2.022 -1.461 17.492 1.00 96.94 396 ILE A C 1
ATOM 3094 O O . ILE A 1 396 ? -1.906 -2.130 16.464 1.00 96.94 396 ILE A O 1
ATOM 3098 N N . ALA A 1 397 ? -3.119 -1.526 18.243 1.00 97.44 397 ALA A N 1
ATOM 3099 C CA . ALA A 1 397 ? -4.269 -2.335 17.874 1.00 97.44 397 ALA A CA 1
ATOM 3100 C C . ALA A 1 397 ? -4.941 -1.782 16.609 1.00 97.44 397 ALA A C 1
ATOM 3102 O O . ALA A 1 397 ? -5.020 -0.571 16.398 1.00 97.44 397 ALA A O 1
ATOM 3103 N N . ASN A 1 398 ? -5.482 -2.690 15.794 1.00 97.38 398 ASN A N 1
ATOM 3104 C CA . ASN A 1 398 ? -6.248 -2.373 14.585 1.00 97.38 398 ASN A CA 1
ATOM 3105 C C . ASN A 1 398 ? -5.483 -1.604 13.490 1.00 97.38 398 ASN A C 1
ATOM 3107 O O . ASN A 1 398 ? -6.096 -0.978 12.626 1.00 97.38 398 ASN A O 1
ATOM 3111 N N . LEU A 1 399 ? -4.153 -1.715 13.483 1.00 97.88 399 LEU A N 1
ATOM 3112 C CA . LEU A 1 399 ? -3.291 -1.178 12.436 1.00 97.88 399 LEU A CA 1
ATOM 3113 C C . LEU A 1 399 ? -2.444 -2.290 11.803 1.00 97.88 399 LEU A C 1
ATOM 3115 O O . LEU A 1 399 ? -1.792 -3.066 12.507 1.00 97.88 399 LEU A O 1
ATOM 3119 N N . ARG A 1 400 ? -2.427 -2.358 10.468 1.00 96.81 400 ARG A N 1
ATOM 3120 C CA . 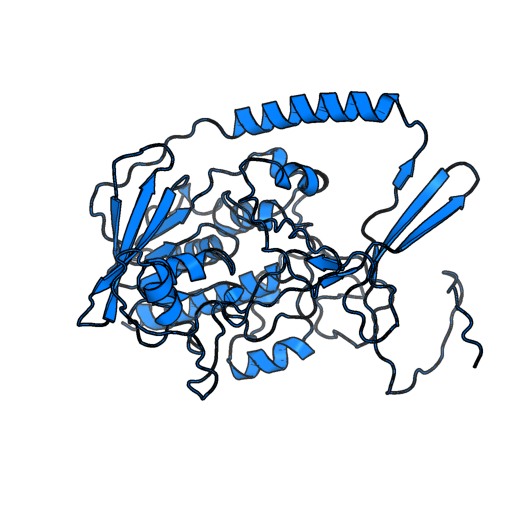ARG A 1 400 ? -1.574 -3.286 9.703 1.00 96.81 400 ARG A CA 1
ATOM 3121 C C . ARG A 1 400 ? -0.779 -2.582 8.620 1.00 96.81 400 ARG A C 1
ATOM 3123 O O . ARG A 1 400 ? -1.223 -1.566 8.093 1.00 96.81 400 ARG A O 1
ATOM 3130 N N . VAL A 1 401 ? 0.345 -3.182 8.232 1.00 95.38 401 VAL A N 1
ATOM 3131 C CA . VAL A 1 401 ? 1.085 -2.825 7.012 1.00 95.38 401 VAL A CA 1
ATOM 3132 C C . VAL A 1 401 ? 1.068 -4.027 6.082 1.00 95.38 401 VAL A C 1
ATOM 3134 O O . VAL A 1 401 ? 1.535 -5.099 6.445 1.00 95.38 401 VAL A O 1
ATOM 3137 N N . VAL A 1 402 ? 0.510 -3.866 4.886 1.00 94.44 402 VAL A N 1
ATOM 3138 C CA . VAL A 1 402 ? 0.368 -4.949 3.908 1.00 94.44 402 VAL A CA 1
ATOM 3139 C C . VAL A 1 402 ? 0.886 -4.472 2.555 1.00 94.44 402 VAL A C 1
ATOM 3141 O O . VAL A 1 402 ? 0.122 -4.061 1.683 1.00 94.44 402 VAL A O 1
ATOM 3144 N N . ASP A 1 403 ? 2.209 -4.515 2.393 1.00 90.50 403 ASP A N 1
ATOM 3145 C CA . ASP A 1 403 ? 2.901 -4.286 1.124 1.00 90.50 403 ASP A CA 1
ATOM 3146 C C . ASP A 1 403 ? 4.337 -4.857 1.129 1.00 90.50 403 ASP A C 1
ATOM 3148 O O . ASP A 1 403 ? 4.713 -5.616 2.018 1.00 90.50 403 ASP A O 1
ATOM 3152 N N . GLY A 1 404 ? 5.151 -4.518 0.122 1.00 88.56 404 GLY A N 1
ATOM 3153 C CA . GLY A 1 404 ? 6.539 -4.985 0.006 1.00 88.56 404 GLY A CA 1
ATOM 3154 C C . GLY A 1 404 ? 7.524 -4.414 1.039 1.00 88.56 404 GLY A C 1
ATOM 3155 O O . GLY A 1 404 ? 8.672 -4.842 1.112 1.00 88.56 404 GLY A O 1
ATOM 3156 N N . SER A 1 405 ? 7.113 -3.476 1.883 1.00 90.88 405 SER A N 1
ATOM 3157 C CA . SER A 1 405 ? 7.968 -2.955 2.953 1.00 90.88 405 SER A CA 1
ATOM 3158 C C . SER A 1 405 ? 8.148 -3.873 4.142 1.00 90.88 405 SER A C 1
ATOM 3160 O O . SER A 1 405 ? 9.091 -3.702 4.911 1.00 90.88 405 SER A O 1
ATOM 3162 N N . ILE A 1 406 ? 7.243 -4.832 4.305 1.00 91.56 406 ILE A N 1
ATOM 3163 C CA . ILE A 1 406 ? 7.310 -5.777 5.413 1.00 91.56 406 ILE A CA 1
ATOM 3164 C C . ILE A 1 406 ? 8.351 -6.864 5.149 1.00 91.56 406 ILE A C 1
ATOM 3166 O O . ILE A 1 406 ? 8.692 -7.622 6.052 1.00 91.56 406 ILE A O 1
ATOM 3170 N N . MET A 1 407 ? 8.885 -6.926 3.923 1.00 88.69 407 MET A N 1
ATOM 3171 C CA . MET A 1 407 ? 9.893 -7.893 3.504 1.00 88.69 407 MET A CA 1
ATOM 3172 C C . MET A 1 407 ? 11.135 -7.804 4.403 1.00 88.69 407 MET A C 1
ATOM 3174 O O . MET A 1 407 ? 11.850 -6.806 4.350 1.00 88.69 407 MET A O 1
ATOM 3178 N N . PRO A 1 408 ? 11.452 -8.836 5.205 1.00 84.44 408 PRO A N 1
ATOM 3179 C CA . PRO A 1 408 ? 12.640 -8.796 6.056 1.00 84.44 408 PRO A CA 1
ATOM 3180 C C . PRO A 1 408 ? 13.944 -8.834 5.257 1.00 84.44 408 PRO A C 1
ATOM 3182 O O . PRO A 1 408 ? 14.963 -8.334 5.724 1.00 84.44 408 PRO A O 1
ATOM 3185 N N . VAL A 1 409 ? 13.889 -9.429 4.065 1.00 81.75 409 VAL A N 1
ATOM 3186 C CA . VAL A 1 409 ? 14.928 -9.450 3.034 1.00 81.75 409 VAL A CA 1
ATOM 3187 C C . VAL A 1 409 ? 14.230 -9.337 1.686 1.00 81.75 409 VAL A C 1
ATOM 3189 O O . VAL A 1 409 ? 13.177 -9.953 1.511 1.00 81.75 409 VAL A O 1
ATOM 3192 N N . ILE A 1 410 ? 14.784 -8.581 0.742 1.00 77.81 410 ILE A N 1
ATOM 3193 C CA . ILE A 1 410 ? 14.228 -8.499 -0.613 1.00 77.81 410 ILE A CA 1
ATOM 3194 C C . ILE A 1 410 ? 14.543 -9.781 -1.399 1.00 77.81 410 ILE A C 1
ATOM 3196 O O . ILE A 1 410 ? 15.608 -10.380 -1.217 1.00 77.81 410 ILE A O 1
ATOM 3200 N N . PRO A 1 411 ? 13.602 -10.275 -2.219 1.00 72.31 411 PRO A N 1
ATOM 3201 C CA . PRO A 1 411 ? 13.813 -11.490 -2.989 1.00 72.31 411 PRO A CA 1
ATOM 3202 C C . PRO A 1 411 ? 14.763 -11.262 -4.161 1.00 72.31 411 PRO A C 1
ATOM 3204 O O . PRO A 1 411 ? 14.777 -10.191 -4.741 1.00 72.31 411 PRO A O 1
ATOM 3207 N N . ARG A 1 412 ? 15.445 -12.316 -4.616 1.00 67.31 412 ARG A N 1
ATOM 3208 C CA . ARG A 1 412 ? 16.183 -12.294 -5.887 1.00 67.31 412 ARG A CA 1
ATOM 3209 C C . ARG A 1 412 ? 15.182 -12.288 -7.055 1.00 67.31 412 ARG A C 1
ATOM 3211 O O . ARG A 1 412 ? 14.589 -13.332 -7.329 1.00 67.31 412 ARG A O 1
ATOM 3218 N N . GLY A 1 413 ? 14.948 -11.117 -7.656 1.00 70.50 413 GLY A N 1
ATOM 3219 C CA . GLY A 1 413 ? 14.003 -10.882 -8.763 1.00 70.50 413 GLY A CA 1
ATOM 3220 C C . GLY A 1 413 ? 13.146 -9.618 -8.586 1.00 70.50 413 GLY A C 1
ATOM 3221 O O . GLY A 1 413 ? 13.313 -8.864 -7.628 1.00 70.50 413 GLY A O 1
ATOM 3222 N N . ASN A 1 414 ? 12.198 -9.370 -9.493 1.00 78.12 414 ASN A N 1
ATOM 3223 C CA . ASN A 1 414 ? 11.271 -8.243 -9.354 1.00 78.12 414 ASN A CA 1
ATOM 3224 C C . ASN A 1 414 ? 10.299 -8.446 -8.181 1.00 78.12 414 ASN A C 1
ATOM 3226 O O . ASN A 1 414 ? 9.758 -9.528 -7.945 1.00 78.12 414 ASN A O 1
ATOM 3230 N N . ILE A 1 415 ? 10.028 -7.372 -7.437 1.00 81.50 415 ILE A N 1
ATOM 3231 C CA . ILE A 1 415 ? 9.288 -7.482 -6.170 1.00 81.50 415 ILE A CA 1
ATOM 3232 C C . ILE A 1 415 ? 7.763 -7.384 -6.319 1.00 81.50 415 ILE A C 1
ATOM 3234 O O . ILE A 1 415 ? 7.048 -7.638 -5.349 1.00 81.50 415 ILE A O 1
ATOM 3238 N N . ASN A 1 416 ? 7.235 -7.043 -7.502 1.00 84.50 416 ASN A N 1
ATOM 3239 C CA . ASN A 1 416 ? 5.798 -6.793 -7.699 1.00 84.50 416 ASN A CA 1
ATOM 3240 C C . ASN A 1 416 ? 4.942 -8.049 -7.455 1.00 84.50 416 ASN A C 1
ATOM 3242 O O . ASN A 1 416 ? 3.998 -7.999 -6.668 1.00 84.50 416 ASN A O 1
ATOM 3246 N N . ALA A 1 417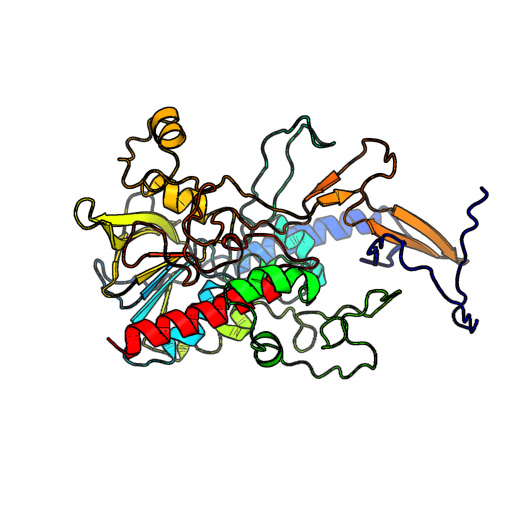 ? 5.303 -9.187 -8.059 1.00 78.94 417 ALA A N 1
ATOM 3247 C CA . ALA A 1 417 ? 4.592 -10.454 -7.856 1.00 78.94 417 ALA A CA 1
ATOM 3248 C C . ALA A 1 417 ? 4.619 -10.882 -6.380 1.00 78.94 417 ALA A C 1
ATOM 3250 O O . ALA A 1 417 ? 3.595 -11.214 -5.781 1.00 78.94 417 ALA A O 1
ATOM 3251 N N . THR A 1 418 ? 5.793 -10.776 -5.755 1.00 81.31 418 THR A N 1
ATOM 3252 C CA . THR A 1 418 ? 5.979 -11.087 -4.333 1.00 81.31 418 THR A CA 1
ATOM 3253 C C . THR A 1 418 ? 5.132 -10.176 -3.432 1.00 81.31 418 THR A C 1
ATOM 3255 O O . THR A 1 418 ? 4.514 -10.639 -2.477 1.00 81.31 418 THR A O 1
ATOM 3258 N N . THR A 1 419 ? 5.034 -8.892 -3.772 1.00 87.81 419 THR A N 1
ATOM 3259 C CA . THR A 1 419 ? 4.206 -7.904 -3.068 1.00 87.81 419 THR A CA 1
ATOM 3260 C C . THR A 1 419 ? 2.704 -8.218 -3.185 1.00 87.81 419 THR A C 1
ATOM 3262 O O . THR A 1 419 ? 1.972 -8.149 -2.194 1.00 87.81 419 THR A O 1
ATOM 3265 N N . ILE A 1 420 ? 2.233 -8.643 -4.364 1.00 86.12 420 ILE A N 1
ATOM 3266 C CA . ILE A 1 420 ? 0.850 -9.112 -4.573 1.00 86.12 420 ILE A CA 1
ATOM 3267 C C . ILE A 1 420 ? 0.563 -10.369 -3.739 1.00 86.12 420 ILE A C 1
ATOM 3269 O O . ILE A 1 420 ? -0.499 -10.468 -3.123 1.00 86.12 420 ILE A O 1
ATOM 3273 N N . MET A 1 421 ? 1.510 -11.307 -3.668 1.00 85.00 421 MET A N 1
ATOM 3274 C CA . MET A 1 421 ? 1.379 -12.530 -2.869 1.00 85.00 421 MET A CA 1
ATOM 3275 C C . MET A 1 421 ? 1.246 -12.236 -1.372 1.00 85.00 421 MET A C 1
ATOM 3277 O O . MET A 1 421 ? 0.286 -12.712 -0.760 1.00 85.00 421 MET A O 1
ATOM 3281 N N . ILE A 1 422 ? 2.134 -11.396 -0.813 1.00 87.88 422 ILE A N 1
ATOM 3282 C CA . ILE A 1 422 ? 2.036 -10.918 0.581 1.00 87.88 422 ILE A CA 1
ATOM 3283 C C . ILE A 1 422 ? 0.631 -10.380 0.836 1.00 87.88 422 ILE A C 1
ATOM 3285 O O . ILE A 1 422 ? 0.001 -10.691 1.843 1.00 87.88 422 ILE A O 1
ATOM 3289 N N . THR A 1 423 ? 0.114 -9.609 -0.115 1.00 91.50 423 THR A N 1
ATOM 3290 C CA . THR A 1 423 ? -1.182 -8.957 0.024 1.00 91.50 423 THR A CA 1
ATOM 3291 C C . THR A 1 423 ? -2.352 -9.926 -0.014 1.00 91.50 423 THR A C 1
ATOM 3293 O O . THR A 1 423 ? -3.272 -9.798 0.791 1.00 91.50 423 THR A O 1
ATOM 3296 N N . LYS A 1 424 ? -2.330 -10.917 -0.913 1.00 89.50 424 LYS A N 1
ATOM 3297 C CA . LYS A 1 424 ? -3.351 -11.973 -0.940 1.00 89.50 424 LYS A CA 1
ATOM 3298 C C . LYS A 1 424 ? -3.386 -12.725 0.391 1.00 89.50 424 LYS A C 1
ATOM 3300 O O . LYS A 1 424 ? -4.461 -12.867 0.967 1.00 89.50 424 LYS A O 1
ATOM 3305 N N . LYS A 1 425 ? -2.218 -13.125 0.909 1.00 88.25 425 LYS A N 1
ATOM 3306 C CA . LYS A 1 425 ? -2.115 -13.798 2.210 1.00 88.25 425 LYS A CA 1
ATOM 3307 C C . LYS A 1 425 ? -2.589 -12.893 3.352 1.00 88.25 425 LYS A C 1
ATOM 3309 O O . LYS A 1 425 ? -3.355 -13.338 4.200 1.00 88.25 425 LYS A O 1
ATOM 3314 N N . GLY A 1 426 ? -2.199 -11.618 3.343 1.00 93.00 426 GLY A N 1
ATOM 3315 C CA . GLY A 1 426 ? -2.644 -10.623 4.319 1.00 93.00 426 GLY A CA 1
ATOM 3316 C C . GLY A 1 426 ? -4.164 -10.435 4.322 1.00 93.00 426 GLY A C 1
ATOM 3317 O O . GLY A 1 426 ? -4.775 -10.407 5.388 1.00 93.00 426 GLY A O 1
ATOM 3318 N N . ALA A 1 427 ? -4.798 -10.392 3.147 1.00 94.62 427 ALA A N 1
ATOM 3319 C CA . ALA A 1 427 ? -6.255 -10.336 3.037 1.00 94.62 427 ALA A CA 1
ATOM 3320 C C . ALA A 1 427 ? -6.929 -11.574 3.651 1.00 94.62 427 ALA A C 1
ATOM 3322 O O . ALA A 1 427 ? -7.930 -11.437 4.354 1.00 94.62 427 ALA A O 1
ATOM 3323 N N . ASP A 1 428 ? -6.370 -12.767 3.433 1.00 93.19 428 ASP A N 1
ATOM 3324 C CA . ASP A 1 428 ? -6.881 -14.003 4.032 1.00 93.19 428 ASP A CA 1
ATOM 3325 C C . ASP A 1 428 ? -6.715 -13.993 5.564 1.00 93.19 428 ASP A C 1
ATOM 3327 O O . ASP A 1 428 ? -7.650 -14.338 6.284 1.00 93.19 428 ASP A O 1
ATOM 3331 N N . MET A 1 429 ? -5.580 -13.511 6.087 1.00 94.50 429 MET A N 1
ATOM 3332 C CA . MET A 1 429 ? -5.361 -13.335 7.533 1.00 94.50 429 MET A CA 1
ATOM 3333 C C . MET A 1 429 ? -6.373 -12.363 8.162 1.00 94.50 429 MET A C 1
ATOM 3335 O O . MET A 1 429 ? -6.897 -12.625 9.247 1.00 94.50 429 MET A O 1
ATOM 3339 N N . ILE A 1 430 ? -6.669 -11.249 7.483 1.00 96.25 430 ILE A N 1
ATOM 3340 C CA . ILE A 1 430 ? -7.687 -10.281 7.915 1.00 96.25 430 ILE A CA 1
ATOM 3341 C C . ILE A 1 430 ? -9.064 -10.946 7.931 1.00 96.25 430 ILE A C 1
ATOM 3343 O O . ILE A 1 430 ? -9.795 -10.808 8.914 1.00 96.25 430 ILE A O 1
ATOM 3347 N N . LYS A 1 431 ? -9.400 -11.714 6.886 1.00 95.62 431 LYS A N 1
ATOM 3348 C CA . LYS A 1 431 ? -10.668 -12.444 6.818 1.00 95.62 431 LYS A CA 1
ATOM 3349 C C . LYS A 1 431 ? -10.839 -13.428 7.962 1.00 95.62 431 LYS A C 1
ATOM 3351 O O . LYS A 1 431 ? -11.845 -13.377 8.660 1.00 95.62 431 LYS A O 1
ATOM 3356 N N . ILE A 1 432 ? -9.822 -14.253 8.197 1.00 94.25 432 ILE A N 1
ATOM 3357 C CA . ILE A 1 432 ? -9.813 -15.244 9.275 1.00 94.25 432 ILE A CA 1
ATOM 3358 C C . ILE A 1 432 ? -10.042 -14.582 10.635 1.00 94.25 432 ILE A C 1
ATOM 3360 O O . ILE A 1 432 ? -10.789 -15.126 11.443 1.00 94.25 432 ILE A O 1
ATOM 3364 N N . LYS A 1 433 ? -9.432 -13.419 10.896 1.00 95.00 433 LYS A N 1
ATOM 3365 C CA . LYS A 1 433 ? -9.664 -12.679 12.144 1.00 95.00 433 LYS A CA 1
ATOM 3366 C C . LYS A 1 433 ? -11.121 -12.217 12.247 1.00 95.00 433 LYS A C 1
ATOM 3368 O O . LYS A 1 433 ? -11.799 -12.552 13.209 1.00 95.00 433 LYS A O 1
ATOM 3373 N N . TRP A 1 434 ? -11.594 -11.456 11.263 1.00 95.31 434 TRP A N 1
ATOM 3374 C CA . TRP A 1 434 ? -12.833 -10.675 11.378 1.00 95.31 434 TRP A CA 1
ATOM 3375 C C . TRP A 1 434 ? -14.113 -11.380 10.936 1.00 95.31 434 TRP A C 1
ATOM 3377 O O . TRP A 1 434 ? -15.176 -10.782 11.052 1.00 95.31 434 TRP A O 1
ATOM 3387 N N . GLN A 1 435 ? -14.026 -12.592 10.387 1.00 91.06 435 GLN A N 1
ATOM 3388 C CA . GLN A 1 435 ? -15.188 -13.467 10.182 1.00 91.06 435 GLN A CA 1
ATOM 3389 C C . GLN A 1 435 ? -15.429 -14.402 11.372 1.00 91.06 435 GLN A C 1
ATOM 3391 O O . GLN A 1 435 ? -16.508 -14.969 11.484 1.00 91.06 435 GLN A O 1
ATOM 3396 N N . LYS A 1 436 ? -14.426 -14.582 12.241 1.00 74.94 436 LYS A N 1
ATOM 3397 C CA . LYS A 1 436 ? -14.552 -15.319 13.508 1.00 74.94 436 LYS A CA 1
ATOM 3398 C C . LYS A 1 436 ? -14.983 -14.433 14.683 1.00 74.94 436 LYS A C 1
ATOM 3400 O O . LYS A 1 436 ? -15.259 -14.967 15.751 1.00 74.94 436 LYS A O 1
ATOM 3405 N N . SER A 1 437 ? -14.935 -13.113 14.496 1.00 56.94 437 SER A N 1
ATOM 3406 C CA . SER A 1 437 ? -15.347 -12.086 15.464 1.00 56.94 437 SER A CA 1
ATOM 3407 C C . SER A 1 437 ? -16.750 -11.628 15.116 1.00 56.94 437 SER A C 1
ATOM 3409 O O . SER A 1 437 ? -17.519 -11.363 16.058 1.00 56.94 437 SER A O 1
#

pLDDT: mean 71.93, std 21.18, range [20.55, 98.12]

Secondary structure (DSSP, 8-state):
---------TT--------TTPPP-EEEEEEEEEE--SSHHHHHHHHHHHHHHHHHHHHHS-----PPPTT-EEEEEEE--SHHHHHHHHHHTTSTT--EEEE-SSBPPPGGGG-GGGHHHHTTSTTB--EEPPP-TTSS-TT--EE--B-BTTTHHHHS--B-PPPPHHHHHHHHTTT--STTTGGG-------SS-TTSS---S--S--PPPB-EETTEE--HIIIIIHHHHTT-TTEEEE-SEEEEEEEEETTTTEEEEEEEEETT-SS-EEEEEEEEEEEE-SHHHHHHHHHHHTTEE-HHHHHHTT-----SEE--TTTT-B--EE---EEEEEEETTEEEEEEEEEE---SS---S---EE-S--B-TT-B--SSTT--SB-TT-BBTT-BTEEE-SGGG-SS--SS-HHHHHHHHHHHHHHHHHHHHH--

InterPro domains:
  IPR000172 Glucose-methanol-choline oxidoreductase, N-terminal [PF00732] (197-329)
  IPR007867 Glucose-methanol-choline oxidoreductase, C-terminal [PF05199] (363-422)
  IPR012132 Glucose-methanol-choline oxidoreductase [PIRSF000137] (52-436)
  IPR012132 Glucose-methanol-choline oxidoreductase [PTHR11552] (182-342)
  IPR036188 FAD/NAD(P)-binding domain superfamily [G3DSA:3.50.50.60] (70-434)
  IPR036188 FAD/NAD(P)-binding domain superfamily [SSF51905] (71-434)

Foldseek 3Di:
DDDDDDDDDPPDPDDDDDDPDDDDWDKDFLDWDWDDDDDVCVVVVVVCLVVVQVVQVVQQDDDDFPDDPFAAEFAEEEEAQALQSLLLLLLQLVPLPGFYEYEAQAEAGGPVLQQLVCLVSVQVHPQWPQDWAAQDPVALDSHTATFTWGRHRRICLSNANQFPADFDVVLCVVCVVLVLDDPVLVVLDPDPDPDPDDCNDPPVDPDDPDDDTDGCHDPNTRNGSCNVGPVVPVVPRPSYHYGYSKDWQEFDADLVVLETFWTWIDRNPDDPDIGIYTHPFAYEYDNDLPPVLVRCVSHQREAPCVCVVVVPVRHHSYHAHQQPFKDFWKWFFWPWDFDDDPRTTITGTIITTDDPDDPDPSHGMDTPNQIAQRQAEDPCDDVGHQAYSLQAGPSHHRYGYQFRHNSNHQGDDHCSSVRSSSSNVNSVSSCVVVVVD

Sequence (437 aa):
MSTGFLCIDSNAKARRTLDAGSRFVVFTIESVVATNTTACVINTANNFMTIFSTLIAAQTQNRSTELIPKNTEFDFIVVGGGSTGYVLARRLSEVPSWNIFILEAGGKEPDIADIPGLYPFLRNTSMNWKYMTVPDNSSCNSVGYFWAGGKVLGRSSVLNAILGLQSLRGARKNWTRLQICDPILKKSEDNNDIRKADFNGEQQGVVVTAVTAQYTLHKGKRWFTNNAFLKPVRYIRSNLKVVTNVRITKILINSSSKKAYGVEYKMNNELSSYYLATTKKEVILSAGAINFPQILIISGIGPKTVLDYFDFGIALILDLKVRFNLLDHVTSSDVEFILNENTQQIYLSICCHQLDPWPQPETNTKSINHPGGTCKMGPYNNTVPIVDPQLKVYGIANLRVVDGSIMPVIPRGNINATTIMITKKGADMIKIKWQKS